Protein AF-0000000084975977 (afdb_homodimer)

Foldseek 3Di:
DPPLPDDDPVLVVCLVVLLVVLVVCVVVVHFFDALCRVCVVSVHHSVVSVVSVSNQDPQPADPPTHGGSVSSNVSSLCVQQNPPAAAEEEEEDDPPVRLVVVVVCLVCVSRHDYAAYEDQDPVQAQDDHPNHHYHYPVCVLVVCVVPVGAEYEYPDEQVVCVVCLVVVVVSHHAEYAYQYPHPSCVVPVRHHYDYDDPPVVVVVVVCCVVVPD/DPPLPDDDPVLVVCLVVLLVVLVVCVVVVHFFDALCRVCVVSVHHSVVSVVSVSNQDPQPQDPPTHGGSVSSNVSSLCVQQNPPAAAEEEEEDDPPVRLVVVVVCLVCVSRHDYAAYEDQDPVQAQDDHPNHHYHYPVCVLVVCVVPVGAEYEYPDEQVVCVVCLVVVVVSHHAEYAYQYPHPSCVVPVRHHYDYDDPPVVVVVVVCCVVVPD

Sequence (426 aa):
MNNPGKASLPVIKRLPKYYRYLRTLKNDGITSISSRELAAQMGTTASQVRQDFNCIGDVNGRQGIGYSVENLLSILEHLLFGNGDLLPTILIGCGRLGKAVSRFITTDTNGYKLIAAFDNSPSEVGKEINGIQILHVDELEAFCAEHKPEVAVFCVPRSGAEELSGRLVELGIKGFWNFSHYDLSVPYPEVVVENVHLGDSLMSLGYRLRNQDMNNPGKASLPVIKRLPKYYRYLRTLKNDGITSISSRELAAQMGTTASQVRQDFNCIGDVNGRQGIGYSVENLLSILEHLLFGNGDLLPTILIGCGRLGKAVSRFITTDTNGYKLIAAFDNSPSEVGKEINGIQILHVDELEAFCAEHKPEVAVFCVPRSGAEELSGRLVELGIKGFWNFSHYDLSVPYPEVVVENVHLGDSLMSLGYRLRNQD

pLDDT: mean 91.27, std 10.15, range [28.02, 98.69]

Radius of gyration: 22.63 Å; Cα contacts (8 Å, |Δi|>4): 722; chains: 2; bounding box: 68×60×53 Å

Secondary structure (DSSP, 8-state):
--------HHHHHHHHHHHHHHHHHHHTT--EE-HHHHHHHHTS-HHHHHHHHHTTS----BTTTBEEHHHHHHHHHHHHH-SSPPEEEEEE--SHHHHHHHHHHHH--TTEEEEEEEES-TTTTT-EETTEEEEEGGGHHHHHHHH---EEEE-S-HHHHHHHHHHHHHTT--EEEE-SS--TTTT-TTSEEEE--HHHHHHHHHHHHHS--/--------HHHHHHHHHHHHHHHHHHHTT--EE-HHHHHHHHTS-HHHHHHHHHTTS----BTTTBEEHHHHHHHHHHHHH-SSPPEEEEEE--SHHHHHHHHHHHH--TTEEEEEEEES-TTTTT-EETTEEEEEGGGHHHHHHHH---EEEE-S-HHHHHHHHHHHHHTT--EEEE-SS--TTTT-TTSEEEE--HHHHHHHHHHHHHS--

Structure (mmCIF, N/CA/C/O backbone):
data_AF-0000000084975977-model_v1
#
loop_
_entity.id
_entity.type
_entity.pdbx_description
1 polymer 'Redox-sensing transcriptional repressor Rex'
#
loop_
_atom_site.group_PDB
_atom_site.id
_atom_site.type_symbol
_atom_site.label_atom_id
_atom_site.label_alt_id
_atom_site.label_comp_id
_atom_site.label_asym_id
_atom_site.label_entity_id
_atom_site.label_seq_id
_atom_site.pdbx_PDB_ins_code
_atom_site.Cartn_x
_atom_site.Cartn_y
_atom_site.Cartn_z
_atom_site.occupancy
_atom_site.B_iso_or_equiv
_atom_site.auth_seq_id
_atom_site.auth_comp_id
_atom_site.auth_asym_id
_atom_site.auth_atom_id
_atom_site.pdbx_PDB_model_num
ATOM 1 N N . MET A 1 1 ? 23.875 -31.719 2.463 1 28.64 1 MET A N 1
ATOM 2 C CA . MET A 1 1 ? 23.688 -30.328 2.068 1 28.64 1 MET A CA 1
ATOM 3 C C . MET A 1 1 ? 22.344 -29.797 2.559 1 28.64 1 MET A C 1
ATOM 5 O O . MET A 1 1 ? 21.312 -30.406 2.32 1 28.64 1 MET A O 1
ATOM 9 N N . ASN A 1 2 ? 22.25 -29.016 3.74 1 34.41 2 ASN A N 1
ATOM 10 C CA . ASN A 1 2 ? 21.047 -28.688 4.496 1 34.41 2 ASN A CA 1
ATOM 11 C C . ASN A 1 2 ? 19.953 -28.141 3.592 1 34.41 2 ASN A C 1
ATOM 13 O O . ASN A 1 2 ? 20.219 -27.281 2.74 1 34.41 2 ASN A O 1
ATOM 17 N N . ASN A 1 3 ? 19.094 -28.828 3.143 1 39.12 3 ASN A N 1
ATOM 18 C CA . ASN A 1 3 ? 17.906 -28.453 2.389 1 39.12 3 ASN A CA 1
ATOM 19 C C . ASN A 1 3 ? 17.328 -27.125 2.881 1 39.12 3 ASN A C 1
ATOM 21 O O . ASN A 1 3 ? 16.891 -27.031 4.023 1 39.12 3 ASN A O 1
ATOM 25 N N . PRO A 1 4 ? 17.938 -25.891 2.496 1 48.84 4 PRO A N 1
ATOM 26 C CA . PRO A 1 4 ? 17.422 -24.641 3.08 1 48.84 4 PRO A CA 1
ATOM 27 C C . PRO A 1 4 ? 15.922 -24.719 3.375 1 48.84 4 PRO A C 1
ATOM 29 O O . PRO A 1 4 ? 15.141 -25.109 2.506 1 48.84 4 PRO A O 1
ATOM 32 N N . GLY A 1 5 ? 15.602 -25.312 4.422 1 54.19 5 GLY A N 1
ATOM 33 C CA . GLY A 1 5 ? 14.211 -25.344 4.852 1 54.19 5 GLY A CA 1
ATOM 34 C C . GLY A 1 5 ? 13.43 -24.125 4.422 1 54.19 5 GLY A C 1
ATOM 35 O O . GLY A 1 5 ? 14.016 -23.125 3.967 1 54.19 5 GLY A O 1
ATOM 36 N N . LYS A 1 6 ? 12.031 -24.25 4.07 1 69.56 6 LYS A N 1
ATOM 37 C CA . LYS A 1 6 ? 11.102 -23.203 3.637 1 69.56 6 LYS A CA 1
ATOM 38 C C . LYS A 1 6 ? 11.164 -21.984 4.555 1 69.56 6 LYS A C 1
ATOM 40 O O . LYS A 1 6 ? 11.102 -22.125 5.777 1 69.56 6 LYS A O 1
ATOM 45 N N . ALA A 1 7 ? 11.711 -20.875 4.062 1 87.06 7 ALA A N 1
ATOM 46 C CA . ALA A 1 7 ? 11.805 -19.641 4.836 1 87.06 7 ALA A CA 1
ATOM 47 C C . ALA A 1 7 ? 10.484 -19.328 5.527 1 87.06 7 ALA A C 1
ATOM 49 O O . ALA A 1 7 ? 9.406 -19.531 4.953 1 87.06 7 ALA A O 1
ATOM 50 N N . SER A 1 8 ? 10.625 -19.047 6.766 1 90.19 8 SER A N 1
ATOM 51 C CA . SER A 1 8 ? 9.445 -18.625 7.512 1 90.19 8 SER A CA 1
ATOM 52 C C . SER A 1 8 ? 8.867 -17.328 6.926 1 90.19 8 SER A C 1
ATOM 54 O O . SER A 1 8 ? 9.539 -16.625 6.18 1 90.19 8 SER A O 1
ATOM 56 N N . LEU A 1 9 ? 7.648 -17.078 7.285 1 90.88 9 LEU A N 1
ATOM 57 C CA . LEU A 1 9 ? 6.965 -15.898 6.773 1 90.88 9 LEU A CA 1
ATOM 58 C C . LEU A 1 9 ? 7.699 -14.625 7.184 1 90.88 9 LEU A C 1
ATOM 60 O O . LEU A 1 9 ? 7.914 -13.734 6.355 1 90.88 9 LEU A O 1
ATOM 64 N N . PRO A 1 10 ? 8.156 -14.523 8.438 1 92.38 10 PRO A N 1
ATOM 65 C CA . PRO A 1 10 ? 8.914 -13.32 8.805 1 92.38 10 PRO A CA 1
ATOM 66 C C . PRO A 1 10 ? 10.172 -13.133 7.957 1 92.38 10 PRO A C 1
ATOM 68 O O . PRO A 1 10 ? 10.5 -12.008 7.582 1 92.38 10 PRO A O 1
ATOM 71 N N . VAL A 1 11 ? 10.844 -14.195 7.672 1 93.81 11 VAL A N 1
ATOM 72 C CA . VAL A 1 11 ? 12.031 -14.125 6.824 1 93.81 11 VAL A CA 1
ATOM 73 C C . VAL A 1 11 ? 11.641 -13.656 5.426 1 93.81 11 VAL A C 1
ATOM 75 O O . VAL A 1 11 ? 12.25 -12.727 4.883 1 93.81 11 VAL A O 1
ATOM 78 N N . ILE A 1 12 ? 10.586 -14.234 4.887 1 95 12 ILE A N 1
ATOM 79 C CA . ILE A 1 12 ? 10.117 -13.906 3.545 1 95 12 ILE A CA 1
ATOM 80 C C . ILE A 1 12 ? 9.789 -12.414 3.463 1 95 12 ILE A C 1
ATOM 82 O O . ILE A 1 12 ? 10.109 -11.758 2.469 1 95 12 ILE A O 1
ATOM 86 N N . LYS A 1 13 ? 9.266 -11.93 4.52 1 93.88 13 LYS A N 1
ATOM 87 C CA . LYS A 1 13 ? 8.82 -10.539 4.543 1 93.88 13 LYS A CA 1
ATOM 88 C C . LYS A 1 13 ? 10.008 -9.586 4.629 1 93.88 13 LYS A C 1
ATOM 90 O O . LYS A 1 13 ? 9.883 -8.398 4.336 1 93.88 13 LYS A O 1
ATOM 95 N N . ARG A 1 14 ? 11.203 -10.117 4.957 1 94 14 ARG A N 1
ATOM 96 C CA . ARG A 1 14 ? 12.391 -9.273 5.047 1 94 14 ARG A CA 1
ATOM 97 C C . ARG A 1 14 ? 13.195 -9.328 3.752 1 94 14 ARG A C 1
ATOM 99 O O . ARG A 1 14 ? 14.008 -8.445 3.486 1 94 14 ARG A O 1
ATOM 106 N N . LEU A 1 15 ? 12.914 -10.25 2.916 1 95.5 15 LEU A N 1
ATOM 107 C CA . LEU A 1 15 ? 13.734 -10.477 1.73 1 95.5 15 LEU A CA 1
ATOM 108 C C . LEU A 1 15 ? 13.625 -9.297 0.766 1 95.5 15 LEU A C 1
ATOM 110 O O . LEU A 1 15 ? 14.633 -8.859 0.205 1 95.5 15 LEU A O 1
ATOM 114 N N . PRO A 1 16 ? 12.398 -8.727 0.606 1 94.12 16 PRO A N 1
ATOM 115 C CA . PRO A 1 16 ? 12.305 -7.578 -0.296 1 94.12 16 PRO A CA 1
ATOM 116 C C . PRO A 1 16 ? 13.156 -6.395 0.164 1 94.12 16 PRO A C 1
ATOM 118 O O . PRO A 1 16 ? 13.742 -5.695 -0.663 1 94.12 16 PRO A O 1
ATOM 121 N N . LYS A 1 17 ? 13.188 -6.219 1.43 1 91.81 17 LYS A N 1
ATOM 122 C CA . LYS A 1 17 ? 14 -5.137 1.975 1 91.81 17 LYS A CA 1
ATOM 123 C C . LYS A 1 17 ? 15.484 -5.375 1.699 1 91.81 17 LYS A C 1
ATOM 125 O O . LYS A 1 17 ? 16.203 -4.457 1.286 1 91.81 17 LYS A O 1
ATOM 130 N N . TYR A 1 18 ? 15.938 -6.602 1.882 1 94.19 18 TYR A N 1
ATOM 131 C CA . TYR A 1 18 ? 17.312 -6.945 1.541 1 94.19 18 TYR A CA 1
ATOM 132 C C . TYR A 1 18 ? 17.609 -6.633 0.078 1 94.19 18 TYR A C 1
ATOM 134 O O . TYR A 1 18 ? 18.641 -6.043 -0.24 1 94.19 18 TYR A O 1
ATOM 142 N N . TYR A 1 19 ? 16.703 -7.039 -0.722 1 94.31 19 TYR A N 1
ATOM 143 C CA . TYR A 1 19 ? 16.859 -6.859 -2.16 1 94.31 19 TYR A CA 1
ATOM 144 C C . TYR A 1 19 ? 17.047 -5.387 -2.508 1 94.31 19 TYR A C 1
ATOM 146 O O . TYR A 1 19 ? 17.969 -5.027 -3.25 1 94.31 19 TYR A O 1
ATOM 154 N N . ARG A 1 20 ? 16.234 -4.59 -1.947 1 89.75 20 ARG A N 1
ATOM 155 C CA . ARG A 1 20 ? 16.297 -3.164 -2.252 1 89.75 20 ARG A CA 1
ATOM 156 C C . ARG A 1 20 ? 17.594 -2.553 -1.765 1 89.75 20 ARG A C 1
ATOM 158 O O . ARG A 1 20 ? 18.219 -1.765 -2.477 1 89.75 20 ARG A O 1
ATOM 165 N N . TYR A 1 21 ? 17.953 -2.912 -0.614 1 89.5 21 TYR A N 1
ATOM 166 C CA . TYR A 1 21 ? 19.188 -2.365 -0.065 1 89.5 21 TYR A CA 1
ATOM 167 C C . TYR A 1 21 ? 20.391 -2.83 -0.872 1 89.5 21 TYR A C 1
ATOM 169 O O . TYR A 1 21 ? 21.281 -2.039 -1.169 1 89.5 21 TYR A O 1
ATOM 177 N N . LEU A 1 22 ? 20.438 -4.051 -1.175 1 94 22 LEU A N 1
ATOM 178 C CA . LEU A 1 22 ? 21.547 -4.609 -1.923 1 94 22 LEU A CA 1
ATOM 179 C C . LEU A 1 22 ? 21.641 -3.984 -3.312 1 94 22 LEU A C 1
ATOM 181 O O . LEU A 1 22 ? 22.734 -3.779 -3.836 1 94 22 LEU A O 1
ATOM 185 N N . ARG A 1 23 ? 20.516 -3.721 -3.863 1 91.81 23 ARG A N 1
ATOM 186 C CA . ARG A 1 23 ? 20.5 -3.051 -5.16 1 91.81 23 ARG A CA 1
ATOM 187 C C . ARG A 1 23 ? 21.125 -1.665 -5.066 1 91.81 23 ARG A C 1
ATOM 189 O O . ARG A 1 23 ? 21.891 -1.266 -5.941 1 91.81 23 ARG A O 1
ATOM 196 N N . THR A 1 24 ? 20.766 -0.942 -4.023 1 87.62 24 THR A N 1
ATOM 197 C CA . THR A 1 24 ? 21.359 0.371 -3.795 1 87.62 24 THR A CA 1
ATOM 198 C C . THR A 1 24 ? 22.875 0.262 -3.643 1 87.62 24 THR A C 1
ATOM 200 O O . THR A 1 24 ? 23.625 1.067 -4.203 1 87.62 24 THR A O 1
ATOM 203 N N . LEU A 1 25 ? 23.328 -0.73 -2.957 1 91.75 25 LEU A N 1
ATOM 204 C CA . LEU A 1 25 ? 24.75 -0.951 -2.764 1 91.75 25 LEU A CA 1
ATOM 205 C C . LEU A 1 25 ? 25.438 -1.222 -4.098 1 91.75 25 LEU A C 1
ATOM 207 O O . LEU A 1 25 ? 26.516 -0.67 -4.367 1 91.75 25 LEU A O 1
ATOM 211 N N . LYS A 1 26 ? 24.812 -2.047 -4.832 1 94.81 26 LYS A N 1
ATOM 212 C CA . LYS A 1 26 ? 25.375 -2.357 -6.145 1 94.81 26 LYS A CA 1
ATOM 213 C C . LYS A 1 26 ? 25.516 -1.096 -6.992 1 94.81 26 LYS A C 1
ATOM 215 O O . LYS A 1 26 ? 26.562 -0.874 -7.609 1 94.81 26 LYS A O 1
ATOM 220 N N . ASN A 1 27 ? 24.516 -0.295 -6.992 1 90.38 27 ASN A N 1
ATOM 221 C CA . ASN A 1 27 ? 24.516 0.944 -7.762 1 90.38 27 ASN A CA 1
ATOM 222 C C . ASN A 1 27 ? 25.594 1.908 -7.266 1 90.38 27 ASN A C 1
ATOM 224 O O . ASN A 1 27 ? 26.125 2.693 -8.047 1 90.38 27 ASN A O 1
ATOM 228 N N . ASP A 1 28 ? 25.891 1.782 -6.043 1 90.31 28 ASP A N 1
ATOM 229 C CA . ASP A 1 28 ? 26.922 2.635 -5.434 1 90.31 28 ASP A CA 1
ATOM 230 C C . ASP A 1 28 ? 28.312 2.057 -5.641 1 90.31 28 ASP A C 1
ATOM 232 O O . ASP A 1 28 ? 29.297 2.629 -5.18 1 90.31 28 ASP A O 1
ATOM 236 N N . GLY A 1 29 ? 28.406 0.962 -6.207 1 94.31 29 GLY A N 1
ATOM 237 C CA . GLY A 1 29 ? 29.688 0.358 -6.531 1 94.31 29 GLY A CA 1
ATOM 238 C C . GLY A 1 29 ? 30.25 -0.491 -5.406 1 94.31 29 GLY A C 1
ATOM 239 O O . GLY A 1 29 ? 31.422 -0.858 -5.43 1 94.31 29 GLY A O 1
ATOM 240 N N . ILE A 1 30 ? 29.453 -0.79 -4.488 1 94.25 30 ILE A N 1
ATOM 241 C CA . ILE A 1 30 ? 29.891 -1.622 -3.371 1 94.25 30 ILE A CA 1
ATOM 242 C C . ILE A 1 30 ? 29.781 -3.096 -3.754 1 94.25 30 ILE A C 1
ATOM 244 O O . ILE A 1 30 ? 28.734 -3.551 -4.211 1 94.25 30 ILE A O 1
ATOM 248 N N . THR A 1 31 ? 30.812 -3.848 -3.533 1 95.62 31 THR A N 1
ATOM 249 C CA . THR A 1 31 ? 30.859 -5.207 -4.059 1 95.62 31 THR A CA 1
ATOM 250 C C . THR A 1 31 ? 30.672 -6.227 -2.938 1 95.62 31 THR A C 1
ATOM 252 O O . THR A 1 31 ? 30.328 -7.383 -3.193 1 95.62 31 THR A O 1
ATOM 255 N N . SER A 1 32 ? 31.016 -5.828 -1.683 1 95.81 32 SER A N 1
ATOM 256 C CA . SER A 1 32 ? 30.875 -6.738 -0.552 1 95.81 32 SER A CA 1
ATOM 257 C C . SER A 1 32 ? 30.312 -6.023 0.669 1 95.81 32 SER A C 1
ATOM 259 O O . SER A 1 32 ? 30.422 -4.797 0.78 1 95.81 32 SER A O 1
ATOM 261 N N . ILE A 1 33 ? 29.641 -6.844 1.461 1 95.56 33 ILE A N 1
ATOM 262 C CA . ILE A 1 33 ? 29.047 -6.258 2.658 1 95.56 33 ILE A CA 1
ATOM 263 C C . ILE A 1 33 ? 28.984 -7.305 3.77 1 95.56 33 ILE A C 1
ATOM 265 O O . ILE A 1 33 ? 28.719 -8.477 3.51 1 95.56 33 ILE A O 1
ATOM 269 N N . SER A 1 34 ? 29.219 -6.863 4.961 1 95.06 34 SER A N 1
ATOM 270 C CA . SER A 1 34 ? 29.141 -7.766 6.105 1 95.06 34 SER A CA 1
ATOM 271 C C . SER A 1 34 ? 27.719 -7.801 6.68 1 95.06 34 SER A C 1
ATOM 273 O O . SER A 1 34 ? 26.922 -6.898 6.426 1 95.06 34 SER A O 1
ATOM 275 N N . SER A 1 35 ? 27.484 -8.914 7.504 1 94.75 35 SER A N 1
ATOM 276 C CA . SER A 1 35 ? 26.203 -9 8.188 1 94.75 35 SER A CA 1
ATOM 277 C C . SER A 1 35 ? 26.016 -7.824 9.141 1 94.75 35 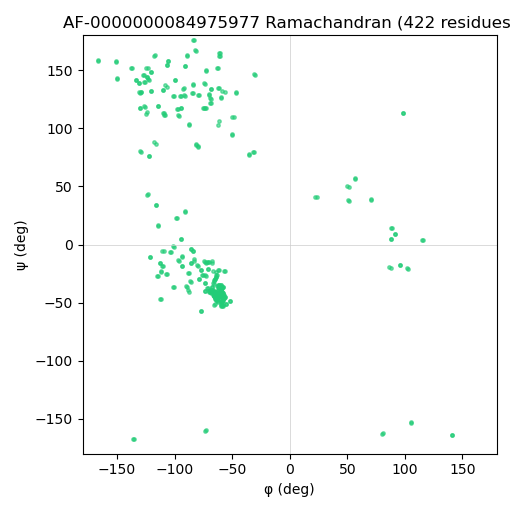SER A C 1
ATOM 279 O O . SER A 1 35 ? 24.891 -7.316 9.289 1 94.75 35 SER A O 1
ATOM 281 N N . ARG A 1 36 ? 27.062 -7.383 9.766 1 93.75 36 ARG A N 1
ATOM 282 C CA . ARG A 1 36 ? 27 -6.262 10.695 1 93.75 36 ARG A CA 1
ATOM 283 C C . ARG A 1 36 ? 26.609 -4.973 9.984 1 93.75 36 ARG A C 1
ATOM 285 O O . ARG A 1 36 ? 25.734 -4.238 10.453 1 93.75 36 ARG A O 1
ATOM 292 N N . GLU A 1 37 ? 27.188 -4.73 8.914 1 92.81 37 GLU A N 1
ATOM 293 C CA . GLU A 1 37 ? 26.906 -3.52 8.148 1 92.81 37 GLU A CA 1
ATOM 294 C C . GLU A 1 37 ? 25.484 -3.521 7.613 1 92.81 37 GLU A C 1
ATOM 296 O O . GLU A 1 37 ? 24.797 -2.502 7.664 1 92.81 37 GLU A O 1
ATOM 301 N N . LEU A 1 38 ? 25.078 -4.641 7.094 1 92.69 38 LEU A N 1
ATOM 302 C CA . LEU A 1 38 ? 23.734 -4.758 6.555 1 92.69 38 LEU A CA 1
ATOM 303 C C . LEU A 1 38 ? 22.688 -4.598 7.656 1 92.69 38 LEU A C 1
ATOM 305 O O . LEU A 1 38 ? 21.672 -3.916 7.469 1 92.69 38 LEU A O 1
ATOM 309 N N . ALA A 1 39 ? 22.969 -5.195 8.805 1 93.12 39 ALA A N 1
ATOM 310 C CA . ALA A 1 39 ? 22.078 -5.109 9.945 1 93.12 39 ALA A CA 1
ATOM 311 C C . ALA A 1 39 ? 21.891 -3.66 10.391 1 93.12 39 ALA A C 1
ATOM 313 O O . ALA A 1 39 ? 20.781 -3.24 10.711 1 93.12 39 ALA A O 1
ATOM 314 N N . ALA A 1 40 ? 22.922 -2.891 10.391 1 87.81 40 ALA A N 1
ATOM 315 C CA . ALA A 1 40 ? 22.875 -1.482 10.773 1 87.81 40 ALA A CA 1
ATOM 316 C C . ALA A 1 40 ? 21.969 -0.689 9.852 1 87.81 40 ALA A C 1
ATOM 318 O O . ALA A 1 40 ? 21.234 0.192 10.297 1 87.81 40 ALA A O 1
ATOM 319 N N . GLN A 1 41 ? 21.984 -1.096 8.633 1 82.25 41 GLN A N 1
ATOM 320 C CA . GLN A 1 41 ? 21.172 -0.397 7.641 1 82.25 41 GLN A CA 1
ATOM 321 C C . GLN A 1 41 ? 19.703 -0.816 7.738 1 82.25 41 GLN A C 1
ATOM 323 O O . GLN A 1 41 ? 18.812 -0.013 7.477 1 82.25 41 GLN A O 1
ATOM 328 N N . MET A 1 42 ? 19.484 -1.978 8.148 1 83.94 42 MET A N 1
ATOM 329 C CA . MET A 1 42 ? 18.141 -2.551 8.141 1 83.94 42 MET A CA 1
ATOM 330 C C . MET A 1 42 ? 17.453 -2.342 9.484 1 83.94 42 MET A C 1
ATOM 332 O O . MET A 1 42 ? 16.25 -2.564 9.609 1 83.94 42 MET A O 1
ATOM 336 N N . GLY A 1 43 ? 18.172 -1.919 10.453 1 83 43 GLY A N 1
ATOM 337 C CA . GLY A 1 43 ? 17.625 -1.79 11.789 1 83 43 GLY A CA 1
ATOM 338 C C . GLY A 1 43 ? 17.359 -3.127 12.453 1 83 43 GLY A C 1
ATOM 339 O O . GLY A 1 43 ? 16.281 -3.33 13.039 1 83 43 GLY A O 1
ATOM 340 N N . THR A 1 44 ? 18.219 -4.035 12.242 1 90.06 44 THR A N 1
ATOM 341 C CA . THR A 1 44 ? 18.141 -5.371 12.828 1 90.06 44 THR A CA 1
ATOM 342 C C . THR A 1 44 ? 19.484 -5.809 13.375 1 90.06 44 THR A C 1
ATOM 344 O O . THR A 1 44 ? 20.375 -4.98 13.578 1 90.06 44 THR A O 1
ATOM 347 N N . THR A 1 45 ? 19.641 -7.09 13.703 1 94.75 45 THR A N 1
ATOM 348 C CA . THR A 1 45 ? 20.906 -7.59 14.242 1 94.75 45 THR A CA 1
ATOM 349 C C . THR A 1 45 ? 21.656 -8.422 13.195 1 94.75 45 THR A C 1
ATOM 351 O O . THR A 1 45 ? 21.031 -8.984 12.289 1 94.75 45 THR A O 1
ATOM 354 N N . ALA A 1 46 ? 23.016 -8.43 13.406 1 94.69 46 ALA A N 1
ATOM 355 C CA . ALA A 1 46 ? 23.828 -9.266 12.531 1 94.69 46 ALA A CA 1
ATOM 356 C C . ALA A 1 46 ? 23.391 -10.727 12.586 1 94.69 46 ALA A C 1
ATOM 358 O O . ALA A 1 46 ? 23.422 -11.43 11.578 1 94.69 46 ALA A O 1
ATOM 359 N N . SER A 1 47 ? 23.031 -11.117 13.719 1 95.56 47 SER A N 1
ATOM 360 C CA . SER A 1 47 ? 22.562 -12.492 13.898 1 95.56 47 SER A CA 1
ATOM 361 C C . SER A 1 47 ? 21.328 -12.766 13.055 1 95.56 47 SER A C 1
ATOM 363 O O . SER A 1 47 ? 21.234 -13.812 12.406 1 95.56 47 SER A O 1
ATOM 365 N N . GLN A 1 48 ? 20.375 -11.875 13.047 1 95.62 48 GLN A N 1
ATOM 366 C CA . GLN A 1 48 ? 19.156 -12.023 12.242 1 95.62 48 GLN A CA 1
ATOM 367 C C . GLN A 1 48 ? 19.5 -12.102 10.758 1 95.62 48 GLN A C 1
ATOM 369 O O . GLN A 1 48 ? 18.938 -12.914 10.023 1 95.62 48 GLN A O 1
ATOM 374 N N . VAL A 1 49 ? 20.391 -11.234 10.336 1 95.62 49 VAL A N 1
ATOM 375 C CA . VAL A 1 49 ? 20.797 -11.227 8.938 1 95.62 49 VAL A CA 1
ATOM 376 C C . VAL A 1 49 ? 21.391 -12.578 8.562 1 95.62 49 VAL A C 1
ATOM 378 O O . VAL A 1 49 ? 21.016 -13.156 7.535 1 95.62 49 VAL A O 1
ATOM 381 N N . ARG A 1 50 ? 22.281 -13.062 9.359 1 93.5 50 ARG A N 1
ATOM 382 C CA . ARG A 1 50 ? 22.906 -14.352 9.094 1 93.5 50 ARG A CA 1
ATOM 383 C C . ARG A 1 50 ? 21.859 -15.469 9.055 1 93.5 50 ARG A C 1
ATOM 385 O O . ARG A 1 50 ? 21.922 -16.344 8.188 1 93.5 50 ARG A O 1
ATOM 392 N N . GLN A 1 51 ? 20.953 -15.391 9.961 1 93.31 51 GLN A N 1
ATOM 393 C CA . GLN A 1 51 ? 19.891 -16.391 10 1 93.31 51 GLN A CA 1
ATOM 394 C C . GLN A 1 51 ? 19.031 -16.344 8.742 1 93.31 51 GLN A C 1
ATOM 396 O O . GLN A 1 51 ? 18.688 -17.375 8.18 1 93.31 51 GLN A O 1
ATOM 401 N N . ASP A 1 52 ? 18.641 -15.117 8.391 1 94.69 52 ASP A N 1
ATOM 402 C CA . ASP A 1 52 ? 17.844 -14.961 7.172 1 94.69 52 ASP A CA 1
ATOM 403 C C . ASP A 1 52 ? 18.578 -15.516 5.957 1 94.69 52 ASP A C 1
ATOM 405 O O . ASP A 1 52 ? 18 -16.266 5.164 1 94.69 52 ASP A O 1
ATOM 409 N N . PHE A 1 53 ? 19.875 -15.195 5.863 1 93.62 53 PHE A N 1
ATOM 410 C CA . PHE A 1 53 ? 20.641 -15.578 4.688 1 93.62 53 PHE A CA 1
ATOM 411 C C . PHE A 1 53 ? 20.906 -17.078 4.684 1 93.62 53 PHE A C 1
ATOM 413 O O . PHE A 1 53 ? 21.062 -17.688 3.617 1 93.62 53 PHE A O 1
ATOM 420 N N . ASN A 1 54 ? 20.953 -17.656 5.762 1 90.06 54 ASN A N 1
ATOM 421 C CA . ASN A 1 54 ? 21.094 -19.109 5.848 1 90.06 54 ASN A CA 1
ATOM 422 C C . ASN A 1 54 ? 19.891 -19.844 5.262 1 90.06 54 ASN A C 1
ATOM 424 O O . ASN A 1 54 ? 20.016 -20.969 4.797 1 90.06 54 ASN A O 1
ATOM 428 N N . CYS A 1 55 ? 18.766 -19.156 5.238 1 89.88 55 CYS A N 1
ATOM 429 C CA . CYS A 1 55 ? 17.516 -19.781 4.789 1 89.88 55 CYS A CA 1
ATOM 430 C C . CYS A 1 55 ? 17.391 -19.688 3.273 1 89.88 55 CYS A C 1
ATOM 432 O O . CYS A 1 55 ? 16.547 -20.375 2.68 1 89.88 55 CYS A O 1
ATOM 434 N N . ILE A 1 56 ? 18.109 -18.875 2.551 1 87.56 56 ILE A N 1
ATOM 435 C CA . ILE A 1 56 ? 17.766 -18.594 1.163 1 87.56 56 ILE A CA 1
ATOM 436 C C . ILE A 1 56 ? 18.797 -19.25 0.233 1 87.56 56 ILE A C 1
ATOM 438 O O . ILE A 1 56 ? 18.641 -19.188 -0.99 1 87.56 56 ILE A O 1
ATOM 442 N N . GLY A 1 57 ? 19.812 -19.828 0.729 1 80 57 GLY A N 1
ATOM 443 C CA . GLY A 1 57 ? 20.734 -20.5 -0.178 1 80 57 GLY A CA 1
ATOM 444 C C . GLY A 1 57 ? 22.188 -20.328 0.194 1 80 57 GLY A C 1
ATOM 445 O O . GLY A 1 57 ? 22.516 -20.078 1.359 1 80 57 GLY A O 1
ATOM 446 N N . ASP A 1 58 ? 22.922 -20.672 -0.853 1 83.25 58 ASP A N 1
ATOM 447 C CA . ASP A 1 58 ? 24.359 -20.609 -0.668 1 83.25 58 ASP A CA 1
ATOM 448 C C . ASP A 1 58 ? 24.859 -19.172 -0.802 1 83.25 58 ASP A C 1
ATOM 450 O O . ASP A 1 58 ? 25.266 -18.75 -1.884 1 83.25 58 ASP A O 1
ATOM 454 N N . VAL A 1 59 ? 24.797 -18.438 0.225 1 82.94 59 VAL A N 1
ATOM 455 C CA . VAL A 1 59 ? 25.141 -17.016 0.207 1 82.94 59 VAL A CA 1
ATOM 456 C C . VAL A 1 59 ? 26.656 -16.844 0.337 1 82.94 59 VAL A C 1
ATOM 458 O O . VAL A 1 59 ? 27.188 -15.781 0.013 1 82.94 59 VAL A O 1
ATOM 461 N N . ASN A 1 60 ? 27.406 -17.766 0.657 1 78.88 60 ASN A N 1
ATOM 462 C CA . ASN A 1 60 ? 28.859 -17.844 0.675 1 78.88 60 ASN A CA 1
ATOM 463 C C . ASN A 1 60 ? 29.484 -16.641 1.396 1 78.88 60 ASN A C 1
ATOM 465 O O . ASN A 1 60 ? 30.391 -16 0.875 1 78.88 60 ASN A O 1
ATOM 469 N N . GLY A 1 61 ? 29 -16.375 2.562 1 81.5 61 GLY A N 1
ATOM 470 C CA . GLY A 1 61 ? 29.672 -15.352 3.359 1 81.5 61 GLY A CA 1
ATOM 471 C C . GLY A 1 61 ? 31.031 -15.781 3.873 1 81.5 61 GLY A C 1
ATOM 472 O O . GLY A 1 61 ? 31.203 -16.922 4.305 1 81.5 61 GLY A O 1
ATOM 473 N N . ARG A 1 62 ? 32.062 -14.828 3.574 1 83.69 62 ARG A N 1
ATOM 474 C CA . ARG A 1 62 ? 33.406 -15.148 4.047 1 83.69 62 ARG A CA 1
ATOM 475 C C . ARG A 1 62 ? 33.781 -14.273 5.23 1 83.69 62 ARG A C 1
ATOM 477 O O . ARG A 1 62 ? 33.531 -13.062 5.223 1 83.69 62 ARG A O 1
ATOM 484 N N . GLN A 1 63 ? 34.312 -14.969 6.109 1 78.81 63 GLN A N 1
ATOM 485 C CA . GLN A 1 63 ? 34.781 -14.234 7.281 1 78.81 63 GLN A CA 1
ATOM 486 C C . GLN A 1 63 ? 35.75 -13.133 6.898 1 78.81 63 GLN A C 1
ATOM 488 O O . GLN A 1 63 ? 36.688 -13.359 6.098 1 78.81 63 GLN A O 1
ATOM 493 N N . GLY A 1 64 ? 35.531 -11.969 7.402 1 81.81 6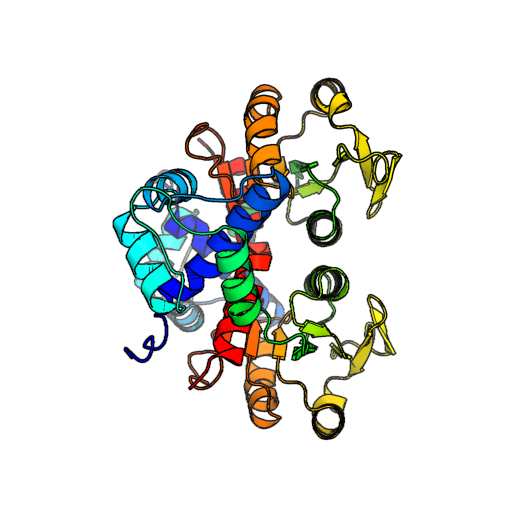4 GLY A N 1
ATOM 494 C CA . GLY A 1 64 ? 36.406 -10.852 7.16 1 81.81 64 GLY A CA 1
ATOM 495 C C . GLY A 1 64 ? 36.094 -10.078 5.898 1 81.81 64 GLY A C 1
ATOM 496 O O . GLY A 1 64 ? 36.531 -8.953 5.711 1 81.81 64 GLY A O 1
ATOM 497 N N . ILE A 1 65 ? 35.406 -10.703 5.074 1 86.69 65 ILE A N 1
ATOM 498 C CA . ILE A 1 65 ? 35.062 -10.055 3.809 1 86.69 65 ILE A CA 1
ATOM 499 C C . ILE A 1 65 ? 33.562 -9.773 3.76 1 86.69 65 ILE A C 1
ATOM 501 O O . ILE A 1 65 ? 33.156 -8.656 3.443 1 86.69 65 ILE A O 1
ATOM 505 N N . GLY A 1 66 ? 32.75 -10.656 4.078 1 93.88 66 GLY A N 1
ATOM 506 C CA . GLY A 1 66 ? 31.328 -10.5 4.031 1 93.88 66 GLY A CA 1
ATOM 507 C C . GLY A 1 66 ? 30.672 -11.234 2.871 1 93.88 66 GLY A C 1
ATOM 508 O O . GLY A 1 66 ? 31.109 -12.328 2.502 1 93.88 66 GLY A O 1
ATOM 509 N N . TYR A 1 67 ? 29.578 -10.773 2.436 1 95.94 67 TYR A N 1
ATOM 510 C CA . TYR A 1 67 ? 28.812 -11.359 1.338 1 95.94 67 TYR A CA 1
ATOM 511 C C . TYR A 1 67 ? 29.078 -10.602 0.038 1 95.94 67 TYR A C 1
ATOM 513 O O . TYR A 1 67 ? 29.188 -9.375 0.04 1 95.94 67 TYR A O 1
ATOM 521 N N . SER A 1 68 ? 29.141 -11.391 -1.019 1 95.25 68 SER A N 1
ATOM 522 C CA . SER A 1 68 ? 29.141 -10.75 -2.33 1 95.25 68 SER A CA 1
ATOM 523 C C . SER A 1 68 ? 27.781 -10.117 -2.629 1 95.25 68 SER A C 1
ATOM 525 O O . SER A 1 68 ? 26.766 -10.812 -2.682 1 95.25 68 SER A O 1
ATOM 527 N N . VAL A 1 69 ? 27.75 -8.812 -2.879 1 96.38 69 VAL A N 1
ATOM 528 C CA . VAL A 1 69 ? 26.516 -8.094 -3.166 1 96.38 69 VAL A CA 1
ATOM 529 C C . VAL A 1 69 ? 25.875 -8.656 -4.434 1 96.38 69 VAL A C 1
ATOM 531 O O . VAL A 1 69 ? 24.672 -8.906 -4.461 1 96.38 69 VAL A O 1
ATOM 534 N N . GLU A 1 70 ? 26.688 -8.898 -5.406 1 95.94 70 GLU A N 1
ATOM 535 C CA . GLU A 1 70 ? 26.203 -9.414 -6.68 1 95.94 70 GLU A CA 1
ATOM 536 C C . GLU A 1 70 ? 25.578 -10.797 -6.512 1 95.94 70 GLU A C 1
ATOM 538 O O . GLU A 1 70 ? 24.516 -11.086 -7.066 1 95.94 70 GLU A O 1
ATOM 543 N N . ASN A 1 71 ? 26.266 -11.594 -5.781 1 95.38 71 ASN A N 1
ATOM 544 C CA . ASN A 1 71 ? 25.75 -12.938 -5.555 1 95.38 71 ASN A CA 1
ATOM 545 C C . ASN A 1 71 ? 24.438 -12.922 -4.773 1 95.38 71 ASN A C 1
ATOM 547 O O . ASN A 1 71 ? 23.484 -13.602 -5.145 1 95.38 71 ASN A O 1
ATOM 551 N N . LEU A 1 72 ? 24.406 -12.148 -3.699 1 95.75 72 LEU A N 1
ATOM 552 C CA . LEU A 1 72 ? 23.188 -12.031 -2.896 1 95.75 72 LEU A CA 1
ATOM 553 C C . LEU A 1 72 ? 22.016 -11.547 -3.748 1 95.75 72 LEU A C 1
ATOM 555 O O . LEU A 1 72 ? 20.906 -12.086 -3.654 1 95.75 72 LEU A O 1
ATOM 559 N N . LEU A 1 73 ? 22.297 -10.594 -4.551 1 95.31 73 LEU A N 1
ATOM 560 C CA . LEU A 1 73 ? 21.266 -10.039 -5.418 1 95.31 73 LEU A CA 1
ATOM 561 C C . LEU A 1 73 ? 20.734 -11.102 -6.379 1 95.31 73 LEU A C 1
ATOM 563 O O . LEU A 1 73 ? 19.531 -11.219 -6.578 1 95.31 73 LEU A O 1
ATOM 567 N N . SER A 1 74 ? 21.641 -11.828 -6.938 1 94.56 74 SER A N 1
ATOM 568 C CA . SER A 1 74 ? 21.25 -12.875 -7.879 1 94.56 74 SER A CA 1
ATOM 569 C C . SER A 1 74 ? 20.344 -13.906 -7.219 1 94.56 74 SER A C 1
ATOM 571 O O . SER A 1 74 ? 19.328 -14.305 -7.789 1 94.56 74 SER A O 1
ATOM 573 N N . ILE A 1 75 ? 20.719 -14.281 -6.066 1 94.38 75 ILE A N 1
ATOM 574 C CA . ILE A 1 75 ? 19.922 -15.258 -5.316 1 94.38 75 ILE A CA 1
ATOM 575 C C . ILE A 1 75 ? 18.547 -14.688 -5.02 1 94.38 75 ILE A C 1
ATOM 577 O O . ILE A 1 75 ? 17.531 -15.336 -5.273 1 94.38 75 ILE A O 1
ATOM 581 N N . LEU A 1 76 ? 18.5 -13.484 -4.508 1 94.75 76 LEU A N 1
ATOM 582 C CA . LEU A 1 76 ? 17.25 -12.859 -4.129 1 94.75 76 LEU A CA 1
ATOM 583 C C . LEU A 1 76 ? 16.359 -12.633 -5.352 1 94.75 76 LEU A C 1
ATOM 585 O O . LEU A 1 76 ? 15.148 -12.828 -5.289 1 94.75 76 LEU A O 1
ATOM 589 N N . GLU A 1 77 ? 16.953 -12.219 -6.418 1 93.56 77 GLU A N 1
ATOM 590 C CA . GLU A 1 77 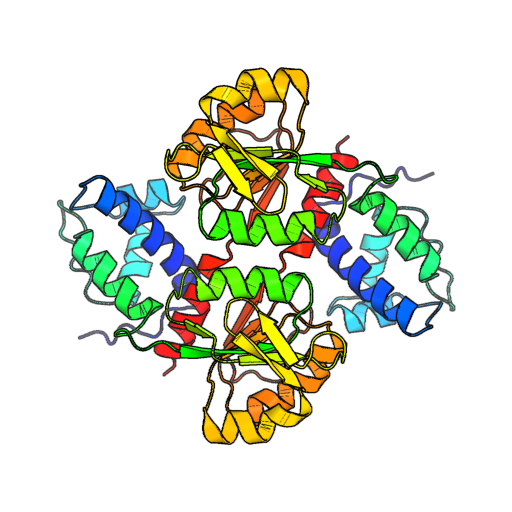? 16.188 -12.008 -7.648 1 93.56 77 GLU A CA 1
ATOM 591 C C . GLU A 1 77 ? 15.508 -13.297 -8.102 1 93.56 77 GLU A C 1
ATOM 593 O O . GLU A 1 77 ? 14.344 -13.281 -8.5 1 93.56 77 GLU A O 1
ATOM 598 N N . HIS A 1 78 ? 16.234 -14.328 -8.031 1 93.12 78 HIS A N 1
ATOM 599 C CA . HIS A 1 78 ? 15.68 -15.617 -8.406 1 93.12 78 HIS A CA 1
ATOM 600 C C . HIS A 1 78 ? 14.531 -16.016 -7.484 1 93.12 78 HIS A C 1
ATOM 602 O O . HIS A 1 78 ? 13.484 -16.469 -7.949 1 93.12 78 HIS A O 1
ATOM 608 N N . LEU A 1 79 ? 14.734 -15.828 -6.238 1 93.19 79 LEU A N 1
ATOM 609 C CA . LEU A 1 79 ? 13.734 -16.234 -5.254 1 93.19 79 LEU A CA 1
ATOM 610 C C . LEU A 1 79 ? 12.484 -15.367 -5.367 1 93.19 79 LEU A C 1
ATOM 612 O O . LEU A 1 79 ? 11.367 -15.875 -5.285 1 93.19 79 LEU A O 1
ATOM 616 N N . LEU A 1 80 ? 12.656 -14.094 -5.594 1 93.25 80 LEU A N 1
ATOM 617 C CA . LEU A 1 80 ? 11.555 -13.133 -5.543 1 93.25 80 LEU A CA 1
ATOM 618 C C . LEU A 1 80 ? 10.836 -13.062 -6.883 1 93.25 80 LEU A C 1
ATOM 620 O O . LEU A 1 80 ? 9.625 -12.852 -6.934 1 93.25 80 LEU A O 1
ATOM 624 N N . PHE A 1 81 ? 11.57 -13.266 -7.973 1 91.5 81 PHE A N 1
ATOM 625 C CA . PHE A 1 81 ? 11.008 -12.984 -9.289 1 91.5 81 PHE A CA 1
ATOM 626 C C . PHE A 1 81 ? 11.023 -14.234 -10.164 1 91.5 81 PHE A C 1
ATOM 628 O O . PHE A 1 81 ? 10.414 -14.25 -11.234 1 91.5 81 PHE A O 1
ATOM 635 N N . GLY A 1 82 ? 11.68 -15.258 -9.742 1 87.75 82 GLY A N 1
ATOM 636 C CA . GLY A 1 82 ? 11.797 -16.469 -10.555 1 87.75 82 GLY A CA 1
ATOM 637 C C . GLY A 1 82 ? 12.852 -16.359 -11.641 1 87.75 82 GLY A C 1
ATOM 638 O O . GLY A 1 82 ? 13.828 -15.625 -11.492 1 87.75 82 GLY A O 1
ATOM 639 N N . ASN A 1 83 ? 12.781 -17.266 -12.633 1 84.62 83 ASN A N 1
ATOM 640 C CA . ASN A 1 83 ? 13.766 -17.359 -13.711 1 84.62 83 ASN A CA 1
ATOM 641 C C . ASN A 1 83 ? 13.375 -16.5 -14.906 1 84.62 83 ASN A C 1
ATOM 643 O O . ASN A 1 83 ? 13.688 -16.828 -16.047 1 84.62 83 ASN A O 1
ATOM 647 N N . GLY A 1 84 ? 12.633 -15.398 -14.555 1 82 84 GLY A N 1
ATOM 648 C CA . GLY A 1 84 ? 12.258 -14.523 -15.656 1 82 84 GLY A CA 1
ATOM 649 C C . GLY A 1 84 ? 10.812 -14.711 -16.094 1 82 84 GLY A C 1
ATOM 650 O O . GLY A 1 84 ? 10.258 -13.859 -16.797 1 82 84 GLY A O 1
ATOM 651 N N . ASP A 1 85 ? 10.227 -15.844 -15.758 1 87.56 85 ASP A N 1
ATOM 652 C CA . ASP A 1 85 ? 8.828 -16.062 -16.125 1 87.56 85 ASP A CA 1
ATOM 653 C C . ASP A 1 85 ? 7.91 -15.148 -15.312 1 87.56 85 ASP A C 1
ATOM 655 O O . ASP A 1 85 ? 7.984 -15.117 -14.078 1 87.56 85 ASP A O 1
ATOM 659 N N . LEU A 1 86 ? 7.148 -14.453 -16.047 1 93.38 86 LEU A N 1
ATOM 660 C CA . LEU A 1 86 ? 6.203 -13.562 -15.391 1 93.38 86 LEU A CA 1
ATOM 661 C C . LEU A 1 86 ? 4.934 -14.305 -15 1 93.38 86 LEU A C 1
ATOM 663 O O . LEU A 1 86 ? 4.457 -15.164 -15.742 1 93.38 86 LEU A O 1
ATOM 667 N N . LEU A 1 87 ? 4.457 -14.016 -13.828 1 95.44 87 LEU A N 1
ATOM 668 C CA . LEU A 1 87 ? 3.205 -14.617 -13.375 1 95.44 87 LEU A CA 1
ATOM 669 C C . LEU A 1 87 ? 2.014 -13.969 -14.07 1 95.44 87 LEU A C 1
ATOM 671 O O . LEU A 1 87 ? 1.794 -12.758 -13.945 1 95.44 87 LEU A O 1
ATOM 675 N N . PRO A 1 88 ? 1.251 -14.742 -14.852 1 97 88 PRO A N 1
ATOM 676 C CA . PRO A 1 88 ? 0.04 -14.164 -15.438 1 97 88 PRO A CA 1
ATOM 677 C C . PRO A 1 88 ? -0.944 -13.656 -14.391 1 97 88 PRO A C 1
ATOM 679 O O . PRO A 1 88 ? -1.344 -14.414 -13.5 1 97 88 PRO A O 1
ATOM 682 N N . THR A 1 89 ? -1.328 -12.391 -14.547 1 97.75 89 THR A N 1
ATOM 683 C CA . THR A 1 89 ? -2.055 -11.695 -13.492 1 97.75 89 THR A CA 1
ATOM 684 C C . THR A 1 89 ? -3.295 -11 -14.047 1 97.75 89 THR A C 1
ATOM 686 O O . THR A 1 89 ? -3.256 -10.438 -15.148 1 97.75 89 THR A O 1
ATOM 689 N N . ILE A 1 90 ? -4.398 -11.086 -13.266 1 98.62 90 ILE A N 1
ATOM 690 C CA . ILE A 1 90 ? -5.605 -10.367 -13.664 1 98.62 90 ILE A CA 1
ATOM 691 C C . ILE A 1 90 ? -6 -9.375 -12.57 1 98.62 90 ILE A C 1
ATOM 693 O O . ILE A 1 90 ? -5.734 -9.602 -11.391 1 98.62 90 ILE A O 1
ATOM 697 N N . LEU A 1 91 ? -6.59 -8.289 -13.016 1 98.31 91 LEU A N 1
ATOM 698 C CA . LEU A 1 91 ? -7.105 -7.258 -12.117 1 98.31 91 LEU A CA 1
ATOM 699 C C . LEU A 1 91 ? -8.617 -7.379 -11.961 1 98.31 91 LEU A C 1
ATOM 701 O O . LEU A 1 91 ? -9.344 -7.469 -12.953 1 98.31 91 LEU A O 1
ATOM 705 N N . ILE A 1 92 ? -9.047 -7.43 -10.688 1 98.5 92 ILE A N 1
ATOM 706 C CA . ILE A 1 92 ? -10.469 -7.434 -10.391 1 98.5 92 ILE A CA 1
ATOM 707 C C . ILE A 1 92 ? -10.867 -6.102 -9.758 1 98.5 92 ILE A C 1
ATOM 709 O O . ILE A 1 92 ? -10.523 -5.824 -8.609 1 98.5 92 ILE A O 1
ATOM 713 N N . GLY A 1 93 ? -11.672 -5.312 -10.461 1 96.75 93 GLY A N 1
ATOM 714 C CA . GLY A 1 93 ? -12.023 -3.965 -10.039 1 96.75 93 GLY A CA 1
ATOM 715 C C . GLY A 1 93 ? -11.195 -2.891 -10.719 1 96.75 93 GLY A C 1
ATOM 716 O O . GLY A 1 93 ? -10 -2.75 -10.438 1 96.75 93 GLY A O 1
ATOM 717 N N . CYS A 1 94 ? -11.867 -2.111 -11.539 1 95.56 94 CYS A N 1
ATOM 718 C CA . CYS A 1 94 ? -11.164 -1.103 -12.328 1 95.56 94 CYS A CA 1
ATOM 719 C C . CYS A 1 94 ? -11.609 0.301 -11.93 1 95.56 94 CYS A C 1
ATOM 721 O O . CYS A 1 94 ? -11.758 1.175 -12.789 1 95.56 94 CYS A O 1
ATOM 723 N N . GLY A 1 95 ? -11.906 0.43 -10.672 1 89.62 95 GLY A N 1
ATOM 724 C CA . GLY A 1 95 ? -12.117 1.767 -10.133 1 89.62 95 GLY A CA 1
ATOM 725 C C . GLY A 1 95 ? -10.828 2.553 -9.977 1 89.62 95 GLY A C 1
ATOM 726 O O . GLY A 1 95 ? -9.82 2.24 -10.617 1 89.62 95 GLY A O 1
ATOM 727 N N . ARG A 1 96 ? -10.898 3.566 -9.141 1 83.69 96 ARG A N 1
ATOM 728 C CA . ARG A 1 96 ? -9.758 4.453 -8.938 1 83.69 96 ARG A CA 1
ATOM 729 C C . ARG A 1 96 ? -8.539 3.676 -8.453 1 83.69 96 ARG A C 1
ATOM 731 O O . ARG A 1 96 ? -7.449 3.82 -9 1 83.69 96 ARG A O 1
ATOM 738 N N . LEU A 1 97 ? -8.75 2.842 -7.438 1 88.19 97 LEU A N 1
ATOM 739 C CA . LEU A 1 97 ? -7.656 2.051 -6.879 1 88.19 97 LEU A CA 1
ATOM 740 C C . LEU A 1 97 ? -7.117 1.066 -7.914 1 88.19 97 LEU A C 1
ATOM 742 O O . LEU A 1 97 ? -5.898 0.936 -8.07 1 88.19 97 LEU A O 1
ATOM 746 N N . GLY A 1 98 ? -7.996 0.406 -8.57 1 92.19 98 GLY A N 1
ATOM 747 C CA . GLY A 1 98 ? -7.582 -0.545 -9.586 1 92.19 98 GLY A CA 1
ATOM 748 C C . GLY A 1 98 ? -6.738 0.081 -10.68 1 92.19 98 GLY A C 1
ATOM 749 O O . GLY A 1 98 ? -5.727 -0.488 -11.094 1 92.19 98 GLY A O 1
ATOM 750 N N . LYS A 1 99 ? -7.105 1.211 -11.094 1 89.56 99 LYS A N 1
ATOM 751 C CA . LYS A 1 99 ? -6.379 1.916 -12.141 1 89.56 99 LYS A CA 1
ATOM 752 C C . LYS A 1 99 ? -4.984 2.318 -11.664 1 89.56 99 LYS A C 1
ATOM 754 O O . LYS A 1 99 ? -4.008 2.176 -12.406 1 89.56 99 LYS A O 1
ATOM 759 N N . ALA A 1 100 ? -4.926 2.816 -10.477 1 87 100 ALA A N 1
ATOM 760 C CA . ALA A 1 100 ? -3.639 3.209 -9.906 1 87 100 ALA A CA 1
ATOM 761 C C . ALA A 1 100 ? -2.713 2.004 -9.766 1 87 100 ALA A C 1
ATOM 763 O O . ALA A 1 100 ? -1.544 2.062 -10.156 1 87 100 ALA A O 1
ATOM 764 N N . VAL A 1 101 ? -3.254 0.898 -9.289 1 90.56 101 VAL A N 1
ATOM 765 C CA . VAL A 1 101 ? -2.469 -0.3 -9.016 1 90.56 101 VAL A CA 1
ATOM 766 C C . VAL A 1 101 ? -2.041 -0.949 -10.328 1 90.56 101 VAL A C 1
ATOM 768 O O . VAL A 1 101 ? -0.929 -1.473 -10.438 1 90.56 101 VAL A O 1
ATOM 771 N N . SER A 1 102 ? -2.945 -0.903 -11.32 1 91.5 102 SER A N 1
ATOM 772 C CA . SER A 1 102 ? -2.621 -1.466 -12.633 1 91.5 102 SER A CA 1
ATOM 773 C C . SER A 1 102 ? -1.417 -0.765 -13.25 1 91.5 102 SER A C 1
ATOM 775 O O . SER A 1 102 ? -0.597 -1.4 -13.914 1 91.5 102 SER A O 1
ATOM 777 N N . ARG A 1 103 ? -1.3 0.483 -13.062 1 86.69 103 ARG A N 1
ATOM 778 C CA . ARG A 1 103 ? -0.159 1.231 -13.586 1 86.69 103 ARG A CA 1
ATOM 779 C C . ARG A 1 103 ? 1.139 0.774 -12.922 1 86.69 103 ARG A C 1
ATOM 781 O O . ARG A 1 103 ? 2.158 0.608 -13.602 1 86.69 103 ARG A O 1
ATOM 788 N N . PHE A 1 104 ? 1.016 0.57 -11.641 1 87.62 104 PHE A N 1
ATOM 789 C CA . PHE A 1 104 ? 2.178 0.104 -10.891 1 87.62 104 PHE A CA 1
ATOM 790 C C . PHE A 1 104 ? 2.666 -1.235 -11.43 1 87.62 104 PHE A C 1
ATOM 792 O O . PHE A 1 104 ? 3.861 -1.415 -11.672 1 87.62 104 PHE A O 1
ATOM 799 N N . ILE A 1 105 ? 1.802 -2.127 -11.742 1 89.31 105 ILE A N 1
ATOM 800 C CA . ILE A 1 105 ? 2.148 -3.473 -12.195 1 89.31 105 ILE A CA 1
ATOM 801 C C . ILE A 1 105 ? 2.674 -3.418 -13.625 1 89.31 105 ILE A C 1
ATOM 803 O O . ILE A 1 105 ? 3.625 -4.125 -13.969 1 89.31 105 ILE A O 1
ATOM 807 N N . THR A 1 106 ? 2.088 -2.607 -14.469 1 85.81 106 THR A N 1
ATOM 808 C CA . THR A 1 106 ? 2.439 -2.588 -15.883 1 85.81 106 THR A CA 1
ATOM 809 C C . THR A 1 106 ? 3.77 -1.872 -16.109 1 85.81 106 THR A C 1
ATOM 811 O O . THR A 1 106 ? 4.488 -2.166 -17.062 1 85.81 106 THR A O 1
ATOM 814 N N . THR A 1 107 ? 4.125 -1.01 -15.266 1 78.25 107 THR A N 1
ATOM 815 C CA . THR A 1 107 ? 5.363 -0.261 -15.438 1 78.25 107 THR A CA 1
ATOM 816 C C . THR A 1 107 ? 6.535 -0.993 -14.789 1 78.25 107 THR A C 1
ATOM 818 O O . THR A 1 107 ? 7.672 -0.9 -15.25 1 78.25 107 THR A O 1
ATOM 821 N N . ASP A 1 108 ? 6.23 -1.606 -13.672 1 69.06 108 ASP A N 1
ATOM 822 C CA . ASP A 1 108 ? 7.23 -2.41 -12.969 1 69.06 108 ASP A CA 1
ATOM 823 C C . ASP A 1 108 ? 6.801 -3.875 -12.898 1 69.06 108 ASP A C 1
ATOM 825 O O . ASP A 1 108 ? 6.094 -4.27 -11.969 1 69.06 108 ASP A O 1
ATOM 829 N N . THR A 1 109 ? 7.133 -4.578 -13.859 1 64.25 109 THR A N 1
ATOM 830 C CA . THR A 1 109 ? 6.594 -5.93 -13.977 1 64.25 109 THR A CA 1
ATOM 831 C C . THR A 1 109 ? 6.922 -6.75 -12.734 1 64.25 109 THR A C 1
ATOM 833 O O . THR A 1 109 ? 6.047 -7.422 -12.18 1 64.25 109 THR A O 1
ATOM 836 N N . ASN A 1 110 ? 7.887 -6.41 -12.023 1 76.38 110 ASN A N 1
ATOM 837 C CA . ASN A 1 110 ? 8.32 -7.086 -10.805 1 76.38 110 ASN A CA 1
ATOM 838 C C . ASN A 1 110 ? 7.875 -8.547 -10.781 1 76.38 110 ASN A C 1
ATOM 840 O O . ASN A 1 110 ? 7.34 -9.016 -9.781 1 76.38 110 ASN A O 1
ATOM 844 N N . GLY A 1 111 ? 7.957 -9.258 -11.93 1 89.56 111 GLY A N 1
ATOM 845 C CA . GLY A 1 111 ? 7.652 -10.68 -12 1 89.56 111 GLY A CA 1
ATOM 846 C C . GLY A 1 111 ? 6.203 -10.969 -12.336 1 89.56 111 GLY A C 1
ATOM 847 O O . GLY A 1 111 ? 5.77 -12.117 -12.32 1 89.56 111 GLY A O 1
ATOM 848 N N . TYR A 1 112 ? 5.445 -9.945 -12.703 1 94.69 112 TYR A N 1
ATOM 849 C CA . TYR A 1 112 ? 4.023 -10.117 -12.984 1 94.69 112 TYR A CA 1
ATOM 850 C C . TYR A 1 112 ? 3.674 -9.562 -14.359 1 94.69 112 TYR A C 1
ATOM 852 O O . TYR A 1 112 ? 4.281 -8.594 -14.82 1 94.69 112 TYR A O 1
ATOM 860 N N . LYS A 1 113 ? 2.76 -10.203 -14.969 1 94.62 113 LYS A N 1
ATOM 861 C CA . LYS A 1 113 ? 2.209 -9.703 -16.219 1 94.62 113 LYS A CA 1
ATOM 862 C C . LYS A 1 113 ? 0.693 -9.555 -16.141 1 94.62 113 LYS A C 1
ATOM 864 O O . LYS A 1 113 ? -0.029 -10.547 -16.047 1 94.62 113 LYS A O 1
ATOM 869 N N . LEU A 1 114 ? 0.259 -8.32 -16.172 1 96.12 114 LEU A N 1
ATOM 870 C CA . LEU A 1 114 ? -1.177 -8.062 -16.219 1 96.12 114 LEU A CA 1
ATOM 871 C C . LEU A 1 114 ? -1.751 -8.391 -17.594 1 96.12 114 LEU A C 1
ATOM 873 O O . LEU A 1 114 ? -1.403 -7.746 -18.578 1 96.12 114 LEU A O 1
ATOM 877 N N . ILE A 1 115 ? -2.646 -9.359 -17.578 1 97 115 ILE A N 1
ATOM 878 C CA . ILE A 1 115 ? -3.027 -9.844 -18.906 1 97 115 ILE A CA 1
ATOM 879 C C . ILE A 1 115 ? -4.484 -9.477 -19.188 1 97 115 ILE A C 1
ATOM 881 O O . ILE A 1 115 ? -4.93 -9.531 -20.328 1 97 115 ILE A O 1
ATOM 885 N N . ALA A 1 116 ? -5.227 -9.109 -18.125 1 98.06 116 ALA A N 1
ATOM 886 C CA . ALA A 1 116 ? -6.605 -8.648 -18.297 1 98.06 116 ALA A CA 1
ATOM 887 C C . ALA A 1 116 ? -7.125 -7.984 -17.031 1 98.06 116 ALA A C 1
ATOM 889 O O . ALA A 1 116 ? -6.543 -8.141 -15.953 1 98.06 116 ALA A O 1
ATOM 890 N N . ALA A 1 117 ? -8.117 -7.211 -17.234 1 98.44 117 ALA A N 1
ATOM 891 C CA . ALA A 1 117 ? -8.852 -6.617 -16.125 1 98.44 117 ALA A CA 1
ATOM 892 C C . ALA A 1 117 ? -10.344 -6.949 -16.219 1 98.44 117 ALA A C 1
ATOM 894 O O . ALA A 1 117 ? -10.867 -7.184 -17.312 1 98.44 117 ALA A O 1
ATOM 895 N N . PHE A 1 118 ? -10.953 -6.977 -15.047 1 98.62 118 PHE A N 1
ATOM 896 C CA . PHE A 1 118 ? -12.375 -7.324 -15.008 1 98.62 118 PHE A CA 1
ATOM 897 C C . PHE A 1 118 ? -13.141 -6.348 -14.125 1 98.62 118 PHE A C 1
ATOM 899 O O . PHE A 1 118 ? -12.648 -5.93 -13.07 1 98.62 118 PHE A O 1
ATOM 906 N N . ASP A 1 119 ? -14.312 -6.031 -14.57 1 97.94 119 ASP A N 1
ATOM 907 C CA . ASP A 1 119 ? -15.242 -5.18 -13.836 1 97.94 119 ASP A CA 1
ATOM 908 C C . ASP A 1 119 ? -16.688 -5.523 -14.18 1 97.94 119 ASP A C 1
ATOM 910 O O . ASP A 1 119 ? -16.953 -6.207 -15.164 1 97.94 119 ASP A O 1
ATOM 914 N N . ASN A 1 120 ? -17.609 -5.168 -13.266 1 96.62 120 ASN A N 1
ATOM 915 C CA . ASN A 1 120 ? -19.016 -5.398 -13.562 1 96.62 120 ASN A CA 1
ATOM 916 C C . ASN A 1 120 ? -19.719 -4.105 -13.969 1 96.62 120 ASN A C 1
ATOM 918 O O . ASN A 1 120 ? -20.891 -4.129 -14.359 1 96.62 120 ASN A O 1
ATOM 922 N N . SER A 1 121 ? -19.047 -3.027 -13.867 1 95.75 121 SER A N 1
ATOM 923 C CA . SER A 1 121 ? -19.656 -1.747 -14.234 1 95.75 121 SER A CA 1
ATOM 924 C C . SER A 1 121 ? -19.656 -1.548 -15.742 1 95.75 121 SER A C 1
ATOM 926 O O . SER A 1 121 ? -18.594 -1.574 -16.375 1 95.75 121 SER A O 1
ATOM 928 N N . PRO A 1 122 ? -20.797 -1.222 -16.281 1 95.25 122 PRO A N 1
ATOM 929 C CA . PRO A 1 122 ? -20.859 -0.986 -17.719 1 95.25 122 PRO A CA 1
ATOM 930 C C . PRO A 1 122 ? -20.016 0.211 -18.172 1 95.25 122 PRO A C 1
ATOM 932 O O . PRO A 1 122 ? -19.578 0.273 -19.312 1 95.25 122 PRO A O 1
ATOM 935 N N . SER A 1 123 ? -19.859 1.055 -17.281 1 95.69 123 SER A N 1
ATOM 936 C CA . SER A 1 123 ? -19.109 2.256 -17.625 1 95.69 123 SER A CA 1
ATOM 937 C C . SER A 1 123 ? -17.625 1.941 -17.812 1 95.69 123 SER A C 1
ATOM 939 O O . SER A 1 123 ? -16.906 2.697 -18.484 1 95.69 123 SER A O 1
ATOM 941 N N . GLU A 1 124 ? -17.156 0.845 -17.25 1 95.94 124 GLU A N 1
ATOM 942 C CA . GLU A 1 124 ? -15.75 0.47 -17.344 1 95.94 124 GLU A CA 1
ATOM 943 C C . GLU A 1 124 ? -15.531 -0.607 -18.406 1 95.94 124 GLU A C 1
ATOM 945 O O . GLU A 1 124 ? -14.539 -0.577 -19.125 1 95.94 124 GLU A O 1
ATOM 950 N N . VAL A 1 125 ? -16.453 -1.479 -18.516 1 96.88 125 VAL A N 1
ATOM 951 C CA . VAL A 1 125 ? -16.312 -2.641 -19.391 1 96.88 125 VAL A CA 1
ATOM 952 C C . VAL A 1 125 ? -16.156 -2.186 -20.828 1 96.88 125 VAL A C 1
ATOM 954 O O . VAL A 1 125 ? -16.859 -1.278 -21.281 1 96.88 125 VAL A O 1
ATOM 957 N N . GLY A 1 126 ? -15.18 -2.803 -21.547 1 96.31 126 GLY A N 1
ATOM 958 C CA . GLY A 1 126 ? -14.938 -2.459 -22.938 1 96.31 126 GLY A CA 1
ATOM 959 C C . GLY A 1 126 ? -13.828 -1.44 -23.109 1 96.31 126 GLY A C 1
ATOM 960 O O . GLY A 1 126 ? -13.258 -1.312 -24.203 1 96.31 126 GLY A O 1
ATOM 961 N N . LYS A 1 127 ? -13.5 -0.777 -22.062 1 96.44 127 LYS A N 1
ATOM 962 C CA . LYS A 1 127 ? -12.398 0.182 -22.094 1 96.44 127 LYS A CA 1
ATOM 963 C C . LYS A 1 127 ? -11.062 -0.518 -21.891 1 96.44 127 LYS A C 1
ATOM 965 O O . LYS A 1 127 ? -11 -1.746 -21.812 1 96.44 127 LYS A O 1
ATOM 970 N N . GLU A 1 128 ? -9.984 0.323 -22 1 95.25 128 GLU A N 1
ATOM 971 C CA . GLU A 1 128 ? -8.625 -0.136 -21.734 1 95.25 128 GLU A CA 1
ATOM 972 C C . GLU A 1 128 ? -7.965 0.691 -20.641 1 95.25 128 GLU A C 1
ATOM 974 O O . GLU A 1 128 ? -8.172 1.903 -20.562 1 95.25 128 GLU A O 1
ATOM 979 N N . ILE A 1 129 ? -7.262 -0.047 -19.891 1 89.06 129 ILE A N 1
ATOM 980 C CA . ILE A 1 129 ? -6.488 0.634 -18.859 1 89.06 129 ILE A CA 1
ATOM 981 C C . ILE A 1 129 ? -5.02 0.234 -18.969 1 89.06 129 ILE A C 1
ATOM 983 O O . ILE A 1 129 ? -4.672 -0.933 -18.766 1 89.06 129 ILE A O 1
ATOM 987 N N . ASN A 1 130 ? -4.172 1.189 -19.219 1 86.5 130 ASN A N 1
ATOM 988 C CA . ASN A 1 130 ? -2.738 0.939 -19.344 1 86.5 130 ASN A CA 1
ATOM 989 C C . ASN A 1 130 ? -2.453 -0.193 -20.312 1 86.5 130 ASN A C 1
ATOM 991 O O . ASN A 1 130 ? -1.649 -1.082 -20.031 1 86.5 130 ASN A O 1
ATOM 995 N N . GLY A 1 131 ? -3.174 -0.295 -21.375 1 89.44 131 GLY A N 1
ATOM 996 C CA . GLY A 1 131 ? -2.947 -1.267 -22.438 1 89.44 131 GLY A CA 1
ATOM 997 C C . GLY A 1 131 ? -3.641 -2.594 -22.188 1 89.44 131 GLY A C 1
ATOM 998 O O . GLY A 1 131 ? -3.504 -3.529 -22.969 1 89.44 131 GLY A O 1
ATOM 999 N N . ILE A 1 132 ? -4.418 -2.633 -21.109 1 93.88 132 ILE A N 1
ATOM 1000 C CA . ILE A 1 132 ? -5.078 -3.877 -20.719 1 93.88 132 ILE A CA 1
ATOM 1001 C C . ILE A 1 132 ? -6.582 -3.754 -20.953 1 93.88 132 ILE A C 1
ATOM 1003 O O . ILE A 1 132 ? -7.203 -2.779 -20.516 1 93.88 132 ILE A O 1
ATOM 1007 N N . GLN A 1 133 ? -7.156 -4.758 -21.562 1 96.94 133 GLN A N 1
ATOM 1008 C CA . GLN A 1 133 ? -8.594 -4.75 -21.828 1 96.94 133 GLN A CA 1
ATOM 1009 C C . GLN A 1 133 ? -9.383 -5.008 -20.547 1 96.94 133 GLN A C 1
ATOM 1011 O O . GLN A 1 133 ? -9.016 -5.875 -19.75 1 96.94 133 GLN A O 1
ATOM 1016 N N . ILE A 1 134 ? -10.469 -4.234 -20.438 1 98.38 134 ILE A N 1
ATOM 1017 C CA . ILE A 1 134 ? -11.383 -4.465 -19.328 1 98.38 134 ILE A CA 1
ATOM 1018 C C . ILE A 1 134 ? -12.555 -5.32 -19.797 1 98.38 134 ILE A C 1
ATOM 1020 O O . ILE A 1 134 ? -13.336 -4.902 -20.656 1 98.38 134 ILE A O 1
ATOM 1024 N N . LEU A 1 135 ? -12.664 -6.48 -19.234 1 98.56 135 LEU A N 1
ATOM 1025 C CA . LEU A 1 135 ? -13.727 -7.43 -19.562 1 98.56 135 LEU A CA 1
ATOM 1026 C C . LEU A 1 135 ? -14.766 -7.477 -18.453 1 98.56 135 LEU A C 1
ATOM 1028 O O . LEU A 1 135 ? -14.508 -7.031 -17.328 1 98.56 135 LEU A O 1
ATOM 1032 N N . HIS A 1 136 ? -15.93 -7.93 -18.844 1 98.5 136 HIS A N 1
ATOM 1033 C CA . HIS A 1 136 ? -16.938 -8.148 -17.812 1 98.5 136 HIS A CA 1
ATOM 1034 C C . HIS A 1 136 ? -16.609 -9.375 -16.969 1 98.5 136 HIS A C 1
ATOM 1036 O O . HIS A 1 136 ? -16.094 -10.367 -17.484 1 98.5 136 HIS A O 1
ATOM 1042 N N . VAL A 1 137 ? -17 -9.383 -15.711 1 98 137 VAL A N 1
ATOM 1043 C CA . VAL A 1 137 ? -16.703 -10.469 -14.781 1 98 137 VAL A CA 1
ATOM 1044 C C . VAL A 1 137 ? -17.359 -11.766 -15.273 1 98 137 VAL A C 1
ATOM 1046 O O . VAL A 1 137 ? -16.906 -12.859 -14.938 1 98 137 VAL A O 1
ATOM 1049 N N . ASP A 1 138 ? -18.328 -11.625 -16.062 1 97.69 138 ASP A N 1
ATOM 1050 C CA . ASP A 1 138 ? -19.016 -12.797 -16.625 1 97.69 138 ASP A CA 1
ATOM 1051 C C . ASP A 1 138 ? -18.094 -13.555 -17.578 1 97.69 138 ASP A C 1
ATOM 1053 O O . ASP A 1 138 ? -18.375 -14.711 -17.922 1 97.69 138 ASP A O 1
ATOM 1057 N N . GLU A 1 139 ? -17.047 -12.984 -18 1 98.31 139 GLU A N 1
ATOM 1058 C CA . GLU A 1 139 ? -16.125 -13.609 -18.953 1 98.31 139 GLU A CA 1
ATOM 1059 C C . GLU A 1 139 ? -14.977 -14.305 -18.234 1 98.31 139 GLU A C 1
ATOM 1061 O O . GLU A 1 139 ? -14.102 -14.891 -18.875 1 98.31 139 GLU A O 1
ATOM 1066 N N . LEU A 1 140 ? -15.016 -14.336 -16.969 1 98.38 140 LEU A N 1
ATOM 1067 C CA . LEU A 1 140 ? -13.922 -14.852 -16.156 1 98.38 140 LEU A CA 1
ATOM 1068 C C . LEU A 1 140 ? -13.633 -16.312 -16.484 1 98.38 140 LEU A C 1
ATOM 1070 O O . LEU A 1 140 ? -12.484 -16.688 -16.688 1 98.38 140 LEU A O 1
ATOM 1074 N N . GLU A 1 141 ? -14.688 -17.141 -16.469 1 98.5 141 GLU A N 1
ATOM 1075 C CA . GLU A 1 141 ? -14.508 -18.562 -16.672 1 98.5 141 GLU A CA 1
ATOM 1076 C C . GLU A 1 141 ? -13.828 -18.859 -18.016 1 98.5 141 GLU A C 1
ATOM 1078 O O . GLU A 1 141 ? -12.828 -19.578 -18.062 1 98.5 141 GLU A O 1
ATOM 1083 N N . ALA A 1 142 ? -14.398 -18.312 -19.062 1 98.56 142 ALA A N 1
ATOM 1084 C CA . ALA A 1 142 ? -13.836 -18.531 -20.391 1 98.56 142 ALA A CA 1
ATOM 1085 C C . ALA A 1 142 ? -12.406 -18.016 -20.469 1 98.56 142 ALA A C 1
ATOM 1087 O O . ALA A 1 142 ? -11.531 -18.688 -21.016 1 98.56 142 ALA A O 1
ATOM 1088 N N . PHE A 1 143 ? -12.164 -16.859 -19.953 1 98.69 143 PHE A N 1
ATOM 1089 C CA . PHE A 1 143 ? -10.844 -16.234 -20 1 98.69 143 PHE A CA 1
ATOM 1090 C C . PHE A 1 143 ? -9.82 -17.078 -19.25 1 98.69 143 PHE A C 1
ATOM 1092 O O . PHE A 1 143 ? -8.727 -17.344 -19.75 1 98.69 143 PHE A O 1
ATOM 1099 N N . CYS A 1 144 ? -10.172 -17.5 -18.078 1 98.5 144 CYS A N 1
ATOM 1100 C CA . CYS A 1 144 ? -9.242 -18.25 -17.234 1 98.5 144 CYS A CA 1
ATOM 1101 C C . CYS A 1 144 ? -8.945 -19.609 -17.828 1 98.5 144 CYS A C 1
ATOM 1103 O O . CYS A 1 144 ? -7.84 -20.141 -17.688 1 98.5 144 CYS A O 1
ATOM 1105 N N . ALA A 1 145 ? -9.945 -20.203 -18.422 1 98.12 145 ALA A N 1
ATOM 1106 C CA . ALA A 1 145 ? -9.734 -21.484 -19.094 1 98.12 145 ALA A CA 1
ATOM 1107 C C . ALA A 1 145 ? -8.695 -21.359 -20.203 1 98.12 145 ALA A C 1
ATOM 1109 O O . ALA A 1 145 ? -7.879 -22.266 -20.406 1 98.12 145 ALA A O 1
ATOM 1110 N N . GLU A 1 146 ? -8.703 -20.266 -20.812 1 98.38 146 GLU A N 1
ATOM 1111 C CA . GLU A 1 146 ? -7.848 -20.062 -21.969 1 98.38 146 GLU A CA 1
ATOM 1112 C C . GLU A 1 146 ? -6.469 -19.547 -21.562 1 98.38 146 GLU A C 1
ATOM 1114 O O . GLU A 1 146 ? -5.453 -20.016 -22.094 1 98.38 146 GLU A O 1
ATOM 1119 N N . HIS A 1 147 ? -6.363 -18.672 -20.609 1 98.19 147 HIS A N 1
ATOM 1120 C CA . HIS A 1 147 ? -5.133 -17.922 -20.375 1 98.19 147 HIS A CA 1
ATOM 1121 C C . HIS A 1 147 ? -4.473 -18.344 -19.078 1 98.19 147 HIS A C 1
ATOM 1123 O O . HIS A 1 147 ? -3.303 -18.047 -18.828 1 98.19 147 HIS A O 1
ATOM 1129 N N . LYS A 1 148 ? -5.164 -18.953 -18.219 1 98.25 148 LYS A N 1
ATOM 1130 C CA . LYS A 1 148 ? -4.691 -19.625 -17 1 98.25 148 LYS A CA 1
ATOM 1131 C C . LYS A 1 148 ? -3.918 -18.656 -16.109 1 98.25 148 LYS A C 1
ATOM 1133 O O . LYS A 1 148 ? -2.791 -18.938 -15.703 1 98.25 148 LYS A O 1
ATOM 1138 N N . PRO A 1 149 ? -4.566 -17.562 -15.734 1 98.56 149 PRO A N 1
ATOM 1139 C CA . PRO A 1 149 ? -3.906 -16.688 -14.766 1 98.56 149 PRO A CA 1
ATOM 1140 C C . PRO A 1 149 ? -3.668 -17.375 -13.422 1 98.56 149 PRO A C 1
ATOM 1142 O O . PRO A 1 149 ? -4.438 -18.266 -13.031 1 98.56 149 PRO A O 1
ATOM 1145 N N . GLU A 1 150 ? -2.576 -16.891 -12.734 1 97.94 150 GLU A N 1
ATOM 1146 C CA . GLU A 1 150 ? -2.209 -17.484 -11.445 1 97.94 150 GLU A CA 1
ATOM 1147 C C . GLU A 1 150 ? -2.445 -16.5 -10.305 1 97.94 150 GLU A C 1
ATOM 1149 O O . GLU A 1 150 ? -2.551 -16.906 -9.148 1 97.94 150 GLU A O 1
ATOM 1154 N N . VAL A 1 151 ? -2.471 -15.234 -10.602 1 98.31 151 VAL A N 1
ATOM 1155 C CA . VAL A 1 151 ? -2.559 -14.195 -9.578 1 98.31 151 VAL A CA 1
ATOM 1156 C C . VAL A 1 151 ? -3.727 -13.266 -9.891 1 98.31 151 VAL A C 1
ATOM 1158 O O . VAL A 1 151 ? -3.967 -12.922 -11.047 1 98.31 151 VAL A O 1
ATOM 1161 N N . ALA A 1 152 ? -4.457 -12.859 -8.883 1 98.69 152 ALA A N 1
ATOM 1162 C CA . ALA A 1 152 ? -5.5 -11.844 -8.992 1 98.69 152 ALA A CA 1
ATOM 1163 C C . ALA A 1 152 ? -5.211 -10.656 -8.078 1 98.69 152 ALA A C 1
ATOM 1165 O O . ALA A 1 152 ? -4.816 -10.836 -6.926 1 98.69 152 ALA A O 1
ATOM 1166 N N . VAL A 1 153 ? -5.32 -9.508 -8.617 1 97.75 153 VAL A N 1
ATOM 1167 C CA . VAL A 1 153 ? -5.293 -8.273 -7.84 1 97.75 153 VAL A CA 1
ATOM 1168 C C . VAL A 1 153 ? -6.715 -7.836 -7.512 1 97.75 153 VAL A C 1
ATOM 1170 O O . VAL A 1 153 ? -7.488 -7.496 -8.414 1 97.75 153 VAL A O 1
ATOM 1173 N N . PHE A 1 154 ? -7.035 -7.797 -6.238 1 97.69 154 PHE A N 1
ATOM 1174 C CA . PHE A 1 154 ? -8.383 -7.449 -5.812 1 97.69 154 PHE A CA 1
ATOM 1175 C C . PHE A 1 154 ? -8.477 -5.973 -5.445 1 97.69 154 PHE A C 1
ATOM 1177 O O . PHE A 1 154 ? -7.906 -5.539 -4.445 1 97.69 154 PHE A O 1
ATOM 1184 N N . CYS A 1 155 ? -9.156 -5.266 -6.223 1 95.38 155 CYS A N 1
ATOM 1185 C CA . CYS A 1 155 ? -9.438 -3.859 -5.953 1 95.38 155 CYS A CA 1
ATOM 1186 C C . CYS A 1 155 ? -10.938 -3.598 -5.938 1 95.38 155 CYS A C 1
ATOM 1188 O O . CYS A 1 155 ? -11.406 -2.611 -6.512 1 95.38 155 CYS A O 1
ATOM 1190 N N . VAL A 1 156 ? -11.711 -4.48 -5.297 1 94.19 156 VAL A N 1
ATOM 1191 C CA . VAL A 1 156 ? -13.164 -4.41 -5.195 1 94.19 156 VAL A CA 1
ATOM 1192 C C . VAL A 1 156 ? -13.57 -4.262 -3.73 1 94.19 156 VAL A C 1
ATOM 1194 O O . VAL A 1 156 ? -12.773 -4.527 -2.826 1 94.19 156 VAL A O 1
ATOM 1197 N N . PRO A 1 157 ? -14.82 -3.828 -3.57 1 88.69 157 PRO A N 1
ATOM 1198 C CA . PRO A 1 157 ? -15.32 -3.809 -2.191 1 88.69 157 PRO A CA 1
ATOM 1199 C C . PRO A 1 157 ? -15.336 -5.195 -1.551 1 88.69 157 PRO A C 1
ATOM 1201 O O . PRO A 1 157 ? -15.203 -6.203 -2.248 1 88.69 157 PRO A O 1
ATOM 1204 N N . ARG A 1 158 ? -15.469 -5.188 -0.288 1 88.38 158 ARG A N 1
ATOM 1205 C CA . ARG A 1 158 ? -15.445 -6.426 0.48 1 88.38 158 ARG A CA 1
ATOM 1206 C C . ARG A 1 158 ? -16.438 -7.441 -0.086 1 88.38 158 ARG A C 1
ATOM 1208 O O . ARG A 1 158 ? -16.094 -8.617 -0.251 1 88.38 158 ARG A O 1
ATOM 1215 N N . SER A 1 159 ? -17.656 -6.984 -0.323 1 88.19 159 SER A N 1
ATOM 1216 C CA . SER A 1 159 ? -18.703 -7.871 -0.82 1 88.19 159 SER A CA 1
ATOM 1217 C C . SER A 1 159 ? -18.328 -8.469 -2.17 1 88.19 159 SER A C 1
ATOM 1219 O O . SER A 1 159 ? -18.562 -9.656 -2.418 1 88.19 159 SER A O 1
ATOM 1221 N N . GLY A 1 160 ? -17.766 -7.652 -3.018 1 92 160 GLY A N 1
ATOM 1222 C CA . GLY A 1 160 ? -17.297 -8.148 -4.305 1 92 160 GLY A CA 1
ATOM 1223 C C . GLY A 1 160 ? -16.203 -9.188 -4.18 1 92 160 GLY A C 1
ATOM 1224 O O . GLY A 1 160 ? -16.219 -10.203 -4.875 1 92 160 GLY A O 1
ATOM 1225 N N . ALA A 1 161 ? -15.289 -8.922 -3.289 1 94.06 161 ALA A N 1
ATOM 1226 C CA . ALA A 1 161 ? -14.203 -9.867 -3.051 1 94.06 161 ALA A CA 1
ATOM 1227 C C . ALA A 1 161 ? -14.75 -11.195 -2.512 1 94.06 161 ALA A C 1
ATOM 1229 O O . ALA A 1 161 ? -14.336 -12.266 -2.959 1 94.06 161 ALA A O 1
ATOM 1230 N N . GLU A 1 162 ? -15.602 -11.078 -1.597 1 92.25 162 GLU A N 1
ATOM 1231 C CA . GLU A 1 162 ? -16.203 -12.273 -1.005 1 92.25 162 GLU A CA 1
ATOM 1232 C C . GLU A 1 162 ? -16.922 -13.109 -2.061 1 92.25 162 GLU A C 1
ATOM 1234 O O . GLU A 1 162 ? -16.781 -14.336 -2.088 1 92.25 162 GLU A O 1
ATOM 1239 N N . GLU A 1 163 ? -17.578 -12.469 -2.893 1 93.38 163 GLU A N 1
ATOM 1240 C CA . GLU A 1 163 ? -18.359 -13.141 -3.926 1 93.38 163 GLU A CA 1
ATOM 1241 C C . GLU A 1 163 ? -17.453 -13.82 -4.953 1 93.38 163 GLU A C 1
ATOM 1243 O O . GLU A 1 163 ? -17.719 -14.945 -5.375 1 93.38 163 GLU A O 1
ATOM 1248 N N . LEU A 1 164 ? -16.375 -13.156 -5.297 1 97.19 164 LEU A N 1
ATOM 1249 C CA . LEU A 1 164 ? -15.594 -13.594 -6.445 1 97.19 164 LEU A CA 1
ATOM 1250 C C . LEU A 1 164 ? -14.453 -14.516 -6.008 1 97.19 164 LEU A C 1
ATOM 1252 O O . LEU A 1 164 ? -13.883 -15.234 -6.828 1 97.19 164 LEU A O 1
ATOM 1256 N N . SER A 1 165 ? -14.094 -14.492 -4.742 1 97.25 165 SER A N 1
ATOM 1257 C CA . SER A 1 165 ? -12.906 -15.195 -4.273 1 97.25 165 SER A CA 1
ATOM 1258 C C . SER A 1 165 ? -12.992 -16.688 -4.559 1 97.25 165 SER A C 1
ATOM 1260 O O . SER A 1 165 ? -12.078 -17.266 -5.148 1 97.25 165 SER A O 1
ATOM 1262 N N . GLY A 1 166 ? -14.078 -17.297 -4.133 1 97.06 166 GLY A N 1
ATOM 1263 C CA . GLY A 1 166 ? -14.242 -18.719 -4.363 1 97.06 166 GLY A CA 1
ATOM 1264 C C . GLY A 1 166 ? -14.188 -19.094 -5.832 1 97.06 166 GLY A C 1
ATOM 1265 O O . GLY A 1 166 ? -13.555 -20.094 -6.203 1 97.06 166 GLY A O 1
ATOM 1266 N N . ARG A 1 167 ? -14.883 -18.297 -6.57 1 97.5 167 ARG A N 1
ATOM 1267 C CA . ARG A 1 167 ? -14.898 -18.484 -8.016 1 97.5 167 ARG A CA 1
ATOM 1268 C C . ARG A 1 167 ? -13.484 -18.453 -8.586 1 97.5 167 ARG A C 1
ATOM 1270 O O . ARG A 1 167 ? -13.109 -19.328 -9.375 1 97.5 167 ARG A O 1
ATOM 1277 N N . LEU A 1 168 ? -12.695 -17.594 -8.227 1 98.44 168 LEU A N 1
ATOM 1278 C CA . LEU A 1 168 ? -11.344 -17.406 -8.742 1 98.44 168 LEU A CA 1
ATOM 1279 C C . LEU A 1 168 ? -10.438 -18.562 -8.289 1 98.44 168 LEU A C 1
ATOM 1281 O O . LEU A 1 168 ? -9.602 -19.031 -9.055 1 98.44 168 LEU A O 1
ATOM 1285 N N . VAL A 1 169 ? -10.602 -18.969 -7.043 1 98.19 169 VAL A N 1
ATOM 1286 C CA . VAL A 1 169 ? -9.828 -20.094 -6.535 1 98.19 169 VAL A CA 1
ATOM 1287 C C . VAL A 1 169 ? -10.133 -21.344 -7.355 1 98.19 169 VAL A C 1
ATOM 1289 O O . VAL A 1 169 ? -9.227 -22.062 -7.754 1 98.19 169 VAL A O 1
ATOM 1292 N N . GLU A 1 170 ? -11.375 -21.516 -7.629 1 97.88 170 GLU A N 1
ATOM 1293 C CA . GLU A 1 170 ? -11.789 -22.672 -8.422 1 97.88 170 GLU A CA 1
ATOM 1294 C C . GLU A 1 170 ? -11.234 -22.594 -9.844 1 97.88 170 GLU A C 1
ATOM 1296 O O . GLU A 1 170 ? -10.961 -23.609 -10.469 1 97.88 170 GLU A O 1
ATOM 1301 N N . LEU A 1 171 ? -11.055 -21.406 -10.297 1 98.38 171 LEU A N 1
ATOM 1302 C CA . LEU A 1 171 ? -10.586 -21.203 -11.664 1 98.38 171 LEU A CA 1
ATOM 1303 C C . LEU A 1 171 ? -9.07 -21.297 -11.742 1 98.38 171 LEU A C 1
ATOM 1305 O O . LEU A 1 171 ? -8.484 -21.172 -12.828 1 98.38 171 LEU A O 1
ATOM 1309 N N . GLY A 1 172 ? -8.375 -21.422 -10.641 1 97.81 172 GLY A N 1
ATOM 1310 C CA . GLY A 1 172 ? -6.957 -21.75 -10.672 1 97.81 172 GLY A CA 1
ATOM 1311 C C . GLY A 1 172 ? -6.074 -20.641 -10.125 1 97.81 172 GLY A C 1
ATOM 1312 O O . GLY A 1 172 ? -4.848 -20.766 -10.133 1 97.81 172 GLY A O 1
ATOM 1313 N N . ILE A 1 173 ? -6.711 -19.625 -9.641 1 98.5 173 ILE A N 1
ATOM 1314 C CA . ILE A 1 173 ? -5.922 -18.562 -9.031 1 98.5 173 ILE A CA 1
ATOM 1315 C C . ILE A 1 173 ? -5.289 -19.062 -7.738 1 98.5 173 ILE A C 1
ATOM 1317 O O . ILE A 1 173 ? -5.969 -19.641 -6.895 1 98.5 173 ILE A O 1
ATOM 1321 N N . LYS A 1 174 ? -3.996 -18.75 -7.602 1 97.94 174 LYS A N 1
ATOM 1322 C CA . LYS A 1 174 ? -3.25 -19.25 -6.453 1 97.94 174 LYS A CA 1
ATOM 1323 C C . LYS A 1 174 ? -2.799 -18.109 -5.547 1 97.94 174 LYS A C 1
ATOM 1325 O O . LYS A 1 174 ? -2.508 -18.312 -4.371 1 97.94 174 LYS A O 1
ATOM 1330 N N . GLY A 1 175 ? -2.621 -16.969 -6.102 1 98.06 175 GLY A N 1
ATOM 1331 C CA . GLY A 1 175 ? -2.152 -15.805 -5.355 1 98.06 175 GLY A CA 1
ATOM 1332 C C . GLY A 1 175 ? -3.086 -14.617 -5.457 1 98.06 175 GLY A C 1
ATOM 1333 O O . GLY A 1 175 ? -3.676 -14.375 -6.512 1 98.06 175 GLY A O 1
ATOM 1334 N N . PHE A 1 176 ? -3.176 -13.891 -4.355 1 98.5 176 PHE A N 1
ATOM 1335 C CA . PHE A 1 176 ? -4.004 -12.695 -4.316 1 98.5 176 PHE A CA 1
ATOM 1336 C C . PHE A 1 176 ? -3.227 -11.516 -3.746 1 98.5 176 PHE A C 1
ATOM 1338 O O . PHE A 1 176 ? -2.697 -11.594 -2.635 1 98.5 176 PHE A O 1
ATOM 1345 N N . TRP A 1 177 ? -3.057 -10.539 -4.547 1 97.38 177 TRP A N 1
ATOM 1346 C CA . TRP A 1 177 ? -2.711 -9.219 -4.027 1 97.38 177 TRP A CA 1
ATOM 1347 C C . TRP A 1 177 ? -3.967 -8.43 -3.67 1 97.38 177 TRP A C 1
ATOM 1349 O O . TRP A 1 177 ? -4.648 -7.906 -4.555 1 97.38 177 TRP A O 1
ATOM 1359 N N . ASN A 1 178 ? -4.254 -8.359 -2.422 1 97.12 178 ASN A N 1
ATOM 1360 C CA . ASN A 1 178 ? -5.605 -8.062 -1.953 1 97.12 178 ASN A CA 1
ATOM 1361 C C . ASN A 1 178 ? -5.695 -6.66 -1.356 1 97.12 178 ASN A C 1
ATOM 1363 O O . ASN A 1 178 ? -5.156 -6.402 -0.279 1 97.12 178 ASN A O 1
ATOM 1367 N N . PHE A 1 179 ? -6.41 -5.805 -2.061 1 94.88 179 PHE A N 1
ATOM 1368 C CA . PHE A 1 179 ? -6.648 -4.453 -1.574 1 94.88 179 PHE A CA 1
ATOM 1369 C C . PHE A 1 179 ? -8.039 -4.332 -0.962 1 94.88 179 PHE A C 1
ATOM 1371 O O . PHE A 1 179 ? -8.414 -3.268 -0.461 1 94.88 179 PHE A O 1
ATOM 1378 N N . SER A 1 180 ? -8.742 -5.457 -1.045 1 91.38 180 SER A N 1
ATOM 1379 C CA . SER A 1 180 ? -10.062 -5.477 -0.434 1 91.38 180 SER A CA 1
ATOM 1380 C C . SER A 1 180 ? -9.977 -5.727 1.067 1 91.38 180 SER A C 1
ATOM 1382 O O . SER A 1 180 ? -8.906 -6.043 1.588 1 91.38 180 SER A O 1
ATOM 1384 N N . HIS A 1 181 ? -10.969 -5.523 1.763 1 86.5 181 HIS A N 1
ATOM 1385 C CA . HIS A 1 181 ? -10.984 -5.742 3.205 1 86.5 181 HIS A CA 1
ATOM 1386 C C . HIS A 1 181 ? -11.586 -7.098 3.551 1 86.5 181 HIS A C 1
ATOM 1388 O O . HIS A 1 181 ? -12.117 -7.285 4.648 1 86.5 181 HIS A O 1
ATOM 1394 N N . TYR A 1 182 ? -11.5 -7.949 2.533 1 90 182 TYR A N 1
ATOM 1395 C CA . TYR A 1 182 ? -11.945 -9.32 2.736 1 90 182 TYR A CA 1
ATOM 1396 C C . TYR A 1 182 ? -10.773 -10.227 3.104 1 90 182 TYR A C 1
ATOM 1398 O O . TYR A 1 182 ? -9.727 -10.195 2.447 1 90 182 TYR A O 1
ATOM 1406 N N . ASP A 1 183 ? -10.914 -10.992 4.223 1 89.81 183 ASP A N 1
ATOM 1407 C CA . ASP A 1 183 ? -9.852 -11.883 4.668 1 89.81 183 ASP A CA 1
ATOM 1408 C C . ASP A 1 183 ? -9.883 -13.203 3.893 1 89.81 183 ASP A C 1
ATOM 1410 O O . ASP A 1 183 ? -10.312 -14.227 4.422 1 89.81 183 ASP A O 1
ATOM 1414 N N . LEU A 1 184 ? -9.266 -13.266 2.768 1 93.12 184 LEU A N 1
ATOM 1415 C CA . LEU A 1 184 ? -9.328 -14.391 1.838 1 93.12 184 LEU A CA 1
ATOM 1416 C C . LEU A 1 184 ? -8.688 -15.633 2.447 1 93.12 184 LEU A C 1
ATOM 1418 O O . LEU A 1 184 ? -9.086 -16.75 2.133 1 93.12 184 LEU A O 1
ATOM 1422 N N . SER A 1 185 ? -7.676 -15.445 3.316 1 91.06 185 SER A N 1
ATOM 1423 C CA . SER A 1 185 ? -6.895 -16.562 3.824 1 91.06 185 SER A CA 1
ATOM 1424 C C . SER A 1 185 ? -7.711 -17.422 4.785 1 91.06 185 SER A C 1
ATOM 1426 O O . SER A 1 185 ? -7.352 -18.562 5.066 1 91.06 185 SER A O 1
ATOM 1428 N N . VAL A 1 186 ? -8.82 -16.938 5.254 1 86.81 186 VAL A N 1
ATOM 1429 C CA . VAL A 1 186 ? -9.641 -17.656 6.211 1 86.81 186 VAL A CA 1
ATOM 1430 C C . VAL A 1 186 ? -10.422 -18.75 5.492 1 86.81 186 VAL A C 1
ATOM 1432 O O . VAL A 1 186 ? -10.266 -19.938 5.801 1 86.81 186 VAL A O 1
ATOM 1435 N N . PRO A 1 187 ? -11.172 -18.438 4.535 1 93 187 PRO A N 1
ATOM 1436 C CA . PRO A 1 187 ? -11.922 -19.484 3.836 1 93 187 PRO A CA 1
ATOM 1437 C C . PRO A 1 187 ? -11.055 -20.281 2.865 1 93 187 PRO A C 1
ATOM 1439 O O . PRO A 1 187 ? -11.383 -21.422 2.527 1 93 187 PRO A O 1
ATOM 1442 N N . TYR A 1 188 ? -9.953 -19.719 2.441 1 95.44 188 TYR A N 1
ATOM 1443 C CA . TYR A 1 188 ? -9.109 -20.375 1.446 1 95.44 188 TYR A CA 1
ATOM 1444 C C . TYR A 1 188 ? -7.656 -20.422 1.897 1 95.44 188 TYR A C 1
ATOM 1446 O O . TYR A 1 188 ? -6.812 -19.703 1.352 1 95.44 188 TYR A O 1
ATOM 1454 N N . PRO A 1 189 ? -7.32 -21.328 2.748 1 93.94 189 PRO A N 1
ATOM 1455 C CA . PRO A 1 189 ? -5.98 -21.375 3.342 1 93.94 189 PRO A CA 1
ATOM 1456 C C . PRO A 1 189 ? -4.91 -21.828 2.352 1 93.94 189 PRO A C 1
ATOM 1458 O O . PRO A 1 189 ? -3.717 -21.656 2.607 1 93.94 189 PRO A O 1
ATOM 1461 N N . GLU A 1 190 ? -5.348 -22.391 1.262 1 94.69 190 GLU A N 1
ATOM 1462 C CA . GLU A 1 190 ? -4.398 -22.938 0.294 1 94.69 190 GLU A CA 1
ATOM 1463 C C . GLU A 1 190 ? -3.826 -21.828 -0.593 1 94.69 190 GLU A C 1
ATOM 1465 O O . GLU A 1 190 ? -2.82 -22.031 -1.275 1 94.69 190 GLU A O 1
ATOM 1470 N N . VAL A 1 191 ? -4.449 -20.688 -0.66 1 96.88 191 VAL A N 1
ATOM 1471 C CA . VAL A 1 191 ? -3.982 -19.625 -1.544 1 96.88 191 VAL A CA 1
ATOM 1472 C C . VAL A 1 191 ? -3.01 -18.719 -0.792 1 96.88 191 VAL A C 1
ATOM 1474 O O . VAL A 1 191 ? -3.057 -18.625 0.437 1 96.88 191 VAL A O 1
ATOM 1477 N N . VAL A 1 192 ? -2.131 -18.094 -1.518 1 97.19 192 VAL A N 1
ATOM 1478 C CA . VAL A 1 192 ? -1.205 -17.109 -0.979 1 97.19 192 VAL A CA 1
ATOM 1479 C C . VAL A 1 192 ? -1.82 -15.711 -1.082 1 97.19 192 VAL A C 1
ATOM 1481 O O . VAL A 1 192 ? -2.281 -15.305 -2.152 1 97.19 192 VAL A O 1
ATOM 1484 N N . VAL A 1 193 ? -1.82 -15.008 0.052 1 97.38 193 VAL A N 1
ATOM 1485 C CA . VAL A 1 193 ? -2.475 -13.703 0.054 1 97.38 193 VAL A CA 1
ATOM 1486 C C . VAL A 1 193 ? -1.526 -12.656 0.625 1 97.38 193 VAL A C 1
ATOM 1488 O O . VAL A 1 193 ? -0.86 -12.891 1.635 1 97.38 193 VAL A O 1
ATOM 1491 N N . GLU A 1 194 ? -1.379 -11.57 -0.05 1 96.5 194 GLU A N 1
ATOM 1492 C CA . GLU A 1 194 ? -0.785 -10.352 0.488 1 96.5 194 GLU A CA 1
ATOM 1493 C C . GLU A 1 194 ? -1.809 -9.219 0.554 1 96.5 194 GLU A C 1
ATOM 1495 O O . GLU A 1 194 ? -2.35 -8.805 -0.472 1 96.5 194 GLU A O 1
ATOM 1500 N N . ASN A 1 195 ? -2.061 -8.727 1.737 1 94.69 195 ASN A N 1
ATOM 1501 C CA . ASN A 1 195 ? -3.008 -7.641 1.949 1 94.69 195 ASN A CA 1
ATOM 1502 C C . ASN A 1 195 ? -2.318 -6.281 1.919 1 94.69 195 ASN A C 1
ATOM 1504 O O . ASN A 1 195 ? -1.232 -6.117 2.479 1 94.69 195 ASN A O 1
ATOM 1508 N N . VAL A 1 196 ? -2.926 -5.383 1.21 1 93.19 196 VAL A N 1
ATOM 1509 C CA . VAL A 1 196 ? -2.43 -4.012 1.159 1 93.19 196 VAL A CA 1
ATOM 1510 C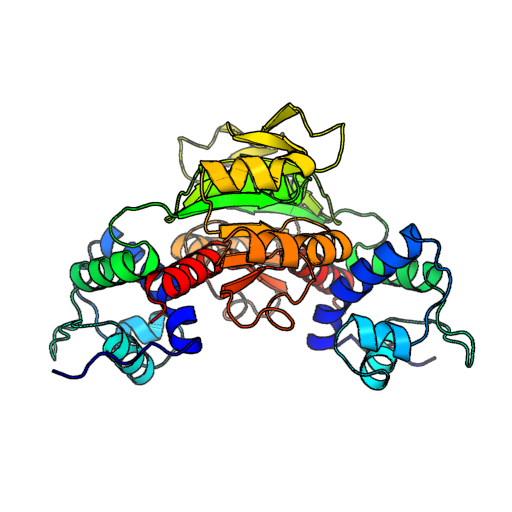 C . VAL A 1 196 ? -3.574 -3.035 1.426 1 93.19 196 VAL A C 1
ATOM 1512 O O . VAL A 1 196 ? -4.633 -3.125 0.8 1 93.19 196 VAL A O 1
ATOM 1515 N N . HIS A 1 197 ? -3.361 -2.1 2.326 1 89.38 197 HIS A N 1
ATOM 1516 C CA . HIS A 1 197 ? -4.395 -1.133 2.684 1 89.38 197 HIS A CA 1
ATOM 1517 C C . HIS A 1 197 ? -3.914 0.296 2.453 1 89.38 197 HIS A C 1
ATOM 1519 O O . HIS A 1 197 ? -3.715 1.051 3.408 1 89.38 197 HIS A O 1
ATOM 1525 N N . LEU A 1 198 ? -3.869 0.738 1.207 1 90.94 198 LEU A N 1
ATOM 1526 C CA . LEU A 1 198 ? -3.375 2.059 0.831 1 90.94 198 LEU A CA 1
ATOM 1527 C C . LEU A 1 198 ? -4.27 3.154 1.398 1 90.94 198 LEU A C 1
ATOM 1529 O O . LEU A 1 198 ? -3.799 4.039 2.117 1 90.94 198 LEU A O 1
ATOM 1533 N N . GLY A 1 199 ? -5.523 3 1.147 1 90.69 199 GLY A N 1
ATOM 1534 C CA . GLY A 1 199 ? -6.48 3.988 1.622 1 90.69 199 GLY A CA 1
ATOM 1535 C C . GLY A 1 199 ? -6.488 4.137 3.133 1 90.69 199 GLY A C 1
ATOM 1536 O O . GLY A 1 199 ? -6.539 5.25 3.652 1 90.69 199 GLY A O 1
ATOM 1537 N N . ASP A 1 200 ? -6.355 3.041 3.816 1 92.62 200 ASP A N 1
ATOM 1538 C CA . ASP A 1 200 ? -6.379 3.059 5.277 1 92.62 200 ASP A CA 1
ATOM 1539 C C . ASP A 1 200 ? -5.188 3.838 5.836 1 92.62 200 ASP A C 1
ATOM 1541 O O . ASP A 1 200 ? -5.332 4.594 6.797 1 92.62 200 ASP A O 1
ATOM 1545 N N . SER A 1 201 ? -4.047 3.6 5.23 1 94.19 201 SER A N 1
ATOM 1546 C CA . SER A 1 201 ? -2.857 4.305 5.699 1 94.19 201 SER A CA 1
ATOM 1547 C C . SER A 1 201 ? -3 5.812 5.523 1 94.19 201 SER A C 1
ATOM 1549 O O . SER A 1 201 ? -2.605 6.586 6.398 1 94.19 201 SER A O 1
ATOM 1551 N N . LEU A 1 202 ? -3.586 6.191 4.414 1 93.75 202 LEU A N 1
ATOM 1552 C CA . LEU A 1 202 ? -3.779 7.609 4.137 1 93.75 202 LEU A CA 1
ATOM 1553 C C . LEU A 1 202 ? -4.793 8.219 5.098 1 93.75 202 LEU A C 1
ATOM 1555 O O . LEU A 1 202 ? -4.59 9.328 5.598 1 93.75 202 LEU A O 1
ATOM 1559 N N . MET A 1 203 ? -5.848 7.516 5.379 1 93.81 203 MET A N 1
ATOM 1560 C CA . MET A 1 203 ? -6.852 7.984 6.328 1 93.81 203 MET A CA 1
ATOM 1561 C C . MET A 1 203 ? -6.258 8.117 7.727 1 93.81 203 MET A C 1
ATOM 1563 O O . MET A 1 203 ? -6.523 9.094 8.43 1 93.81 203 MET A O 1
ATOM 1567 N N . SER A 1 204 ? -5.484 7.145 8.117 1 95.19 204 SER A N 1
ATOM 1568 C CA . SER A 1 204 ? -4.824 7.191 9.422 1 95.19 204 SER A CA 1
ATOM 1569 C C . SER A 1 204 ? -3.906 8.406 9.531 1 95.19 204 SER A C 1
ATOM 1571 O O . SER A 1 204 ? -3.865 9.062 10.57 1 95.19 204 SER A O 1
ATOM 1573 N N . LEU A 1 205 ? -3.199 8.648 8.484 1 95.94 205 LEU A N 1
ATOM 1574 C CA . LEU A 1 205 ? -2.344 9.836 8.438 1 95.94 205 LEU A CA 1
ATOM 1575 C C . LEU A 1 205 ? -3.16 11.102 8.656 1 95.94 205 LEU A C 1
ATOM 1577 O O . LEU A 1 205 ? -2.789 11.953 9.477 1 95.94 205 LEU A O 1
ATOM 1581 N N . GLY A 1 206 ? -4.242 11.211 7.938 1 94.81 206 GLY A N 1
ATOM 1582 C CA . GLY A 1 206 ? -5.113 12.367 8.055 1 94.81 206 GLY A CA 1
ATOM 1583 C C . GLY A 1 206 ? -5.66 12.57 9.453 1 94.81 206 GLY A C 1
ATOM 1584 O O . GLY A 1 206 ? -5.664 13.688 9.977 1 94.81 206 GLY A O 1
ATOM 1585 N N . TYR A 1 207 ? -6.082 11.516 10.07 1 95.19 207 TYR A N 1
ATOM 1586 C CA . TYR A 1 207 ? -6.574 11.578 11.445 1 95.19 207 TYR A CA 1
ATOM 1587 C C . TYR A 1 207 ? -5.535 12.195 12.367 1 95.19 207 TYR A C 1
ATOM 1589 O O . TYR A 1 207 ? -5.836 13.125 13.125 1 95.19 207 TYR A O 1
ATOM 1597 N N . ARG A 1 208 ? -4.363 11.648 12.266 1 95.06 208 ARG A N 1
ATOM 1598 C CA . ARG A 1 208 ? -3.312 12.055 13.195 1 95.06 208 ARG A CA 1
ATOM 1599 C C . ARG A 1 208 ? -2.916 13.516 12.961 1 95.06 208 ARG A C 1
ATOM 1601 O O . ARG A 1 208 ? -2.576 14.227 13.914 1 95.06 208 ARG A O 1
ATOM 1608 N N . LEU A 1 209 ? -2.971 13.938 11.758 1 94.75 209 LEU A N 1
ATOM 1609 C CA . LEU A 1 209 ? 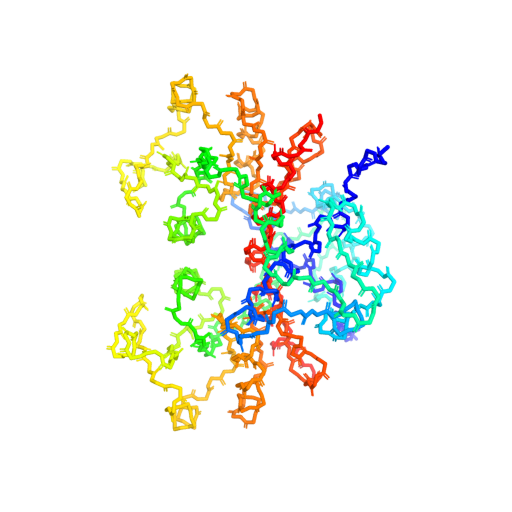-2.613 15.312 11.43 1 94.75 209 LEU A CA 1
ATOM 1610 C C . LEU A 1 209 ? -3.703 16.281 11.883 1 94.75 209 LEU A C 1
ATOM 1612 O O . LEU A 1 209 ? -3.408 17.391 12.312 1 94.75 209 LEU A O 1
ATOM 1616 N N . ARG A 1 210 ? -4.906 15.805 11.812 1 92.31 210 ARG A N 1
ATOM 1617 C CA . ARG A 1 210 ? -6.035 16.688 12.094 1 92.31 210 ARG A CA 1
ATOM 1618 C C . ARG A 1 210 ? -6.367 16.703 13.586 1 92.31 210 ARG A C 1
ATOM 1620 O O . ARG A 1 210 ? -7.031 17.625 14.07 1 92.31 210 ARG A O 1
ATOM 1627 N N . ASN A 1 211 ? -6.016 15.68 14.258 1 86.12 211 ASN A N 1
ATOM 1628 C CA . ASN A 1 211 ? -6.383 15.555 15.664 1 86.12 211 ASN A CA 1
ATOM 1629 C C . ASN A 1 211 ? -5.152 15.578 16.562 1 86.12 211 ASN A C 1
ATOM 1631 O O . ASN A 1 211 ? -5.188 15.055 17.688 1 86.12 211 ASN A O 1
ATOM 1635 N N . GLN A 1 212 ? -4.008 16.031 16 1 73.69 212 GLN A N 1
ATOM 1636 C CA . GLN A 1 212 ? -2.799 16.203 16.812 1 73.69 212 GLN A CA 1
ATOM 1637 C C . GLN A 1 212 ? -3.02 17.219 17.922 1 73.69 212 GLN A C 1
ATOM 1639 O O . GLN A 1 212 ? -3.77 18.188 17.75 1 73.69 212 GLN A O 1
ATOM 1644 N N . ASP A 1 213 ? -3.158 16.922 19.234 1 52.41 213 ASP A N 1
ATOM 1645 C CA . ASP A 1 213 ? -3.072 17.922 20.297 1 52.41 213 ASP A CA 1
ATOM 1646 C C . ASP A 1 213 ? -1.759 18.688 20.219 1 52.41 213 ASP A C 1
ATOM 1648 O O . ASP A 1 213 ? -0.729 18.141 19.828 1 52.41 213 ASP A O 1
ATOM 1652 N N . MET B 1 1 ? -17.891 15.852 31.328 1 28.02 1 MET B N 1
ATOM 1653 C CA . MET B 1 1 ? -18.016 15.344 29.969 1 28.02 1 MET B CA 1
ATOM 1654 C C . MET B 1 1 ? -16.688 14.766 29.484 1 28.02 1 MET B C 1
ATOM 1656 O O . MET B 1 1 ? -15.656 15.438 29.547 1 28.02 1 MET B O 1
ATOM 1660 N N . ASN B 1 2 ? -16.406 13.375 29.562 1 34.22 2 ASN B N 1
ATOM 1661 C CA . ASN B 1 2 ? -15.109 12.727 29.453 1 34.22 2 ASN B CA 1
ATOM 1662 C C . ASN B 1 2 ? -14.352 13.188 28.219 1 34.22 2 ASN B C 1
ATOM 1664 O O . ASN B 1 2 ? -14.922 13.258 27.125 1 34.22 2 ASN B O 1
ATOM 1668 N N . ASN B 1 3 ? -13.57 14.078 28.281 1 38.78 3 ASN B N 1
ATOM 1669 C CA . ASN B 1 3 ? -12.664 14.555 27.234 1 38.78 3 ASN B CA 1
ATOM 1670 C C . ASN B 1 3 ? -12.148 13.406 26.375 1 38.78 3 ASN B C 1
ATOM 1672 O O . ASN B 1 3 ? -11.438 12.523 26.859 1 38.78 3 ASN B O 1
ATOM 1676 N N . PRO B 1 4 ? -12.977 12.812 25.375 1 48.41 4 PRO B N 1
ATOM 1677 C CA . PRO B 1 4 ? -12.469 11.641 24.641 1 48.41 4 PRO B CA 1
ATOM 1678 C C . PRO B 1 4 ? -10.953 11.656 24.484 1 48.41 4 PRO B C 1
ATOM 1680 O O . PRO B 1 4 ? -10.391 12.633 23.984 1 48.41 4 PRO B O 1
ATOM 1683 N N . GLY B 1 5 ? -10.281 11.289 25.469 1 53.91 5 GLY B N 1
ATOM 1684 C CA . GLY B 1 5 ? -8.836 11.156 25.391 1 53.91 5 GLY B CA 1
ATOM 1685 C C . GLY B 1 5 ? -8.352 10.766 24 1 53.91 5 GLY B C 1
ATOM 1686 O O . GLY B 1 5 ? -9.148 10.383 23.141 1 53.91 5 GLY B O 1
ATOM 1687 N N . LYS B 1 6 ? -7.086 11.266 23.531 1 70.38 6 LYS B N 1
ATOM 1688 C CA . LYS B 1 6 ? -6.438 11.023 22.234 1 70.38 6 LYS B CA 1
ATOM 1689 C C . LYS B 1 6 ? -6.406 9.531 21.906 1 70.38 6 LYS B C 1
ATOM 1691 O O . LYS B 1 6 ? -6.004 8.719 22.75 1 70.38 6 LYS B O 1
ATOM 1696 N N . ALA B 1 7 ? -7.211 9.125 20.906 1 87.06 7 ALA B N 1
ATOM 1697 C CA . ALA B 1 7 ? -7.246 7.727 20.484 1 87.06 7 ALA B CA 1
ATOM 1698 C C . ALA B 1 7 ? -5.832 7.168 20.328 1 87.06 7 ALA B C 1
ATOM 1700 O O . ALA B 1 7 ? -4.938 7.863 19.844 1 87.06 7 ALA B O 1
ATOM 1701 N N . SER B 1 8 ? -5.68 6.055 20.922 1 90.19 8 SER B N 1
ATOM 1702 C CA . SER B 1 8 ? -4.41 5.359 20.766 1 90.19 8 SER B CA 1
ATOM 1703 C C . SER B 1 8 ? -4.156 5.016 19.297 1 90.19 8 SER B C 1
ATOM 1705 O O . SER B 1 8 ? -5.086 5.016 18.484 1 90.19 8 SER B O 1
ATOM 1707 N N . LEU B 1 9 ? -2.928 4.73 19.016 1 90.88 9 LEU B N 1
ATOM 1708 C CA . LEU B 1 9 ? -2.551 4.406 17.641 1 90.88 9 LEU B CA 1
ATOM 1709 C C . LEU B 1 9 ? -3.301 3.174 17.141 1 90.88 9 LEU B C 1
ATOM 1711 O O . LEU B 1 9 ? -3.832 3.17 16.031 1 90.88 9 LEU B O 1
ATOM 1715 N N . PRO B 1 10 ? -3.422 2.123 17.969 1 92.38 10 PRO B N 1
ATOM 1716 C CA . PRO B 1 10 ? -4.191 0.967 17.5 1 92.38 10 PRO B CA 1
ATOM 1717 C C . PRO B 1 10 ? -5.641 1.318 17.172 1 92.38 10 PRO B C 1
ATOM 1719 O O . PRO B 1 10 ? -6.191 0.811 16.188 1 92.38 10 PRO B O 1
ATOM 1722 N N . VAL B 1 11 ? -6.227 2.154 17.953 1 93.88 11 VAL B N 1
ATOM 1723 C CA . VAL B 1 11 ? -7.594 2.59 17.688 1 93.88 11 VAL B CA 1
ATOM 1724 C C . VAL B 1 11 ? -7.648 3.357 16.375 1 93.88 11 VAL B C 1
ATOM 1726 O O . VAL B 1 11 ? -8.484 3.074 15.516 1 93.88 11 VAL B O 1
ATOM 1729 N N . ILE B 1 12 ? -6.715 4.262 16.188 1 94.94 12 ILE B N 1
ATOM 1730 C CA . ILE B 1 12 ? -6.656 5.094 14.992 1 94.94 12 ILE B CA 1
ATOM 1731 C C . ILE B 1 12 ? -6.547 4.207 13.758 1 94.94 12 ILE B C 1
ATOM 1733 O O . ILE B 1 12 ? -7.195 4.473 12.742 1 94.94 12 ILE B O 1
ATOM 1737 N N . LYS B 1 13 ? -5.82 3.172 13.914 1 93.94 13 LYS B N 1
ATOM 1738 C CA . LYS B 1 13 ? -5.562 2.287 12.789 1 93.94 13 LYS B CA 1
ATOM 1739 C C . LYS B 1 13 ? -6.793 1.452 12.445 1 93.94 13 LYS B C 1
ATOM 1741 O O . LYS B 1 13 ? -6.891 0.9 11.344 1 93.94 13 LYS B O 1
ATOM 1746 N N . ARG B 1 14 ? -7.773 1.412 13.359 1 94.06 14 ARG B N 1
ATOM 1747 C CA . ARG B 1 14 ? -8.992 0.647 13.102 1 94.06 14 ARG B CA 1
ATOM 1748 C C . ARG B 1 14 ? -10.094 1.546 12.555 1 94.06 14 ARG B C 1
ATOM 1750 O O . ARG B 1 14 ? -11.055 1.062 11.953 1 94.06 14 ARG B O 1
ATOM 1757 N N . LEU B 1 15 ? -9.945 2.809 12.656 1 95.5 15 LEU B N 1
ATOM 1758 C CA . LEU B 1 15 ? -11.016 3.736 12.305 1 95.5 15 LEU B CA 1
ATOM 1759 C C . LEU B 1 15 ? -11.312 3.686 10.812 1 95.5 15 LEU B C 1
ATOM 1761 O O . LEU B 1 15 ? -12.477 3.689 10.406 1 95.5 15 LEU B O 1
ATOM 1765 N N . PRO B 1 16 ? -10.25 3.572 9.961 1 94.19 16 PRO B N 1
ATOM 1766 C CA . PRO B 1 16 ? -10.539 3.49 8.523 1 94.19 16 PRO B CA 1
ATOM 1767 C C . PRO B 1 16 ? -11.375 2.268 8.156 1 94.19 16 PRO B C 1
ATOM 1769 O O . PRO B 1 16 ? -12.242 2.346 7.285 1 94.19 16 PRO B O 1
ATOM 1772 N N . LYS B 1 17 ? -11.094 1.207 8.828 1 91.94 17 LYS B N 1
ATOM 1773 C CA . LYS B 1 17 ? -11.867 -0.009 8.578 1 91.94 17 LYS B CA 1
ATOM 1774 C C . LYS B 1 17 ? -13.328 0.175 8.969 1 91.94 17 LYS B C 1
ATOM 1776 O O . LYS B 1 17 ? -14.227 -0.208 8.227 1 91.94 17 LYS B O 1
ATOM 1781 N N . TYR B 1 18 ? -13.555 0.796 10.109 1 94.25 18 TYR B N 1
ATOM 1782 C CA . TYR B 1 18 ? -14.922 1.115 10.523 1 94.25 18 TYR B CA 1
ATOM 1783 C C . TYR B 1 18 ? -15.625 1.958 9.461 1 94.25 18 TYR B C 1
ATOM 1785 O O . TYR B 1 18 ? -16.766 1.681 9.102 1 94.25 18 TYR B O 1
ATOM 1793 N N . TYR B 1 19 ? -14.922 2.924 9.023 1 94.38 19 TYR B N 1
ATOM 1794 C CA . TYR B 1 19 ? -15.477 3.85 8.047 1 94.38 19 TYR B CA 1
ATOM 1795 C C . TYR B 1 19 ? -15.93 3.111 6.793 1 94.38 19 TYR B C 1
ATOM 1797 O O . TYR B 1 19 ? -17.047 3.312 6.312 1 94.38 19 TYR B O 1
ATOM 1805 N N . ARG B 1 20 ? -15.094 2.268 6.34 1 89.88 20 ARG B N 1
ATOM 1806 C CA . ARG B 1 20 ? -15.406 1.542 5.109 1 89.88 20 ARG B CA 1
ATOM 1807 C C . ARG B 1 20 ? -16.609 0.621 5.305 1 89.88 20 ARG B C 1
ATOM 1809 O O . ARG B 1 20 ? -17.484 0.554 4.449 1 89.88 20 ARG B O 1
ATOM 1816 N N . TYR B 1 21 ? -16.594 -0.035 6.375 1 89.75 21 TYR B N 1
ATOM 1817 C CA . TYR B 1 21 ? -17.703 -0.95 6.637 1 89.75 21 TYR B CA 1
ATOM 1818 C C . TYR B 1 21 ? -19 -0.19 6.805 1 89.75 21 TYR B C 1
ATOM 1820 O O . TYR B 1 21 ? -20.047 -0.593 6.262 1 89.75 21 TYR B O 1
ATOM 1828 N N . LEU B 1 22 ? -18.969 0.838 7.527 1 94.12 22 LEU B N 1
ATOM 1829 C CA . LEU B 1 22 ? -20.172 1.626 7.773 1 94.12 22 LEU B CA 1
ATOM 1830 C C . LEU B 1 22 ? -20.703 2.232 6.477 1 94.12 22 LEU B C 1
ATOM 1832 O O . LEU B 1 22 ? -21.906 2.354 6.293 1 94.12 22 LEU B O 1
ATOM 1836 N N . ARG B 1 23 ? -19.797 2.602 5.637 1 91.81 23 ARG B N 1
ATOM 1837 C CA . ARG B 1 23 ? -20.219 3.117 4.336 1 91.81 23 ARG B CA 1
ATOM 1838 C C . ARG B 1 23 ? -20.969 2.055 3.541 1 91.81 23 ARG B C 1
ATOM 1840 O O . ARG B 1 23 ? -21.984 2.346 2.906 1 91.81 23 ARG B O 1
ATOM 1847 N N . THR B 1 24 ? -20.438 0.845 3.566 1 87.75 24 THR B N 1
ATOM 1848 C CA . THR B 1 24 ? -21.109 -0.262 2.891 1 87.75 24 THR B CA 1
ATOM 1849 C C . THR B 1 24 ? -22.5 -0.483 3.469 1 87.75 24 THR B C 1
ATOM 1851 O O . THR B 1 24 ? -23.453 -0.692 2.723 1 87.75 24 THR B O 1
ATOM 1854 N N . LEU B 1 25 ? -22.625 -0.383 4.742 1 91.94 25 LEU B N 1
ATOM 1855 C CA . LEU B 1 25 ? -23.922 -0.549 5.398 1 91.94 25 LEU B CA 1
ATOM 1856 C C . LEU B 1 25 ? -24.891 0.534 4.957 1 91.94 25 LEU B C 1
ATOM 1858 O O . LEU B 1 25 ? -26.062 0.243 4.664 1 91.94 25 LEU B O 1
ATOM 1862 N N . LYS B 1 26 ? -24.375 1.698 4.945 1 94.88 26 LYS B N 1
ATOM 1863 C CA . LYS B 1 26 ? -25.219 2.811 4.508 1 94.88 26 LYS B CA 1
ATOM 1864 C C . LYS B 1 26 ? -25.734 2.586 3.09 1 94.88 26 LYS B C 1
ATOM 1866 O O . LYS B 1 26 ? -26.922 2.771 2.82 1 94.88 26 LYS B O 1
ATOM 1871 N N . ASN B 1 27 ? -24.875 2.164 2.234 1 90.5 27 ASN B N 1
ATOM 1872 C CA . ASN B 1 27 ? -25.25 1.913 0.843 1 90.5 27 ASN B CA 1
ATOM 1873 C C . ASN B 1 27 ? -26.266 0.781 0.723 1 90.5 27 ASN B C 1
ATOM 1875 O O . ASN B 1 27 ? -27.078 0.773 -0.195 1 90.5 27 ASN B O 1
ATOM 1879 N N . ASP B 1 28 ? -26.203 -0.072 1.655 1 90.56 28 ASP B N 1
ATOM 1880 C CA . ASP B 1 28 ? -27.125 -1.207 1.669 1 90.56 28 ASP B CA 1
ATOM 1881 C C . ASP B 1 28 ? -28.453 -0.837 2.34 1 90.56 28 ASP B C 1
ATOM 1883 O O . ASP B 1 28 ? -29.344 -1.675 2.465 1 90.56 28 ASP B O 1
ATOM 1887 N N . GLY B 1 29 ? -28.547 0.292 2.834 1 94.38 29 GLY B N 1
ATOM 1888 C CA . GLY B 1 29 ? -29.781 0.78 3.42 1 94.38 29 GLY B CA 1
ATOM 1889 C C . GLY B 1 29 ? -29.922 0.441 4.895 1 94.38 29 GLY B C 1
ATOM 1890 O O . GLY B 1 29 ? -31.016 0.563 5.465 1 94.38 29 GLY B O 1
ATOM 1891 N N . ILE B 1 30 ? -28.891 0.055 5.461 1 94.31 30 ILE B N 1
ATOM 1892 C CA . ILE B 1 30 ? -28.906 -0.274 6.883 1 94.31 30 ILE B CA 1
ATOM 1893 C C . ILE B 1 30 ? -28.719 0.997 7.711 1 94.31 30 ILE B C 1
ATOM 1895 O O . ILE B 1 30 ? -27.781 1.763 7.484 1 94.31 30 ILE B O 1
ATOM 1899 N N . THR B 1 31 ? -29.547 1.204 8.672 1 95.62 31 THR B N 1
ATOM 1900 C CA . THR B 1 31 ? -29.562 2.486 9.367 1 95.62 31 THR B CA 1
ATOM 1901 C C . THR B 1 31 ? -28.969 2.354 10.766 1 95.62 31 THR B C 1
ATOM 1903 O O . THR B 1 31 ? -28.562 3.35 11.367 1 95.62 31 THR B O 1
ATOM 1906 N N . SER B 1 32 ? -29.031 1.116 11.336 1 95.88 32 SER B N 1
ATOM 1907 C CA . SER B 1 32 ? -28.484 0.899 12.68 1 95.88 32 SER B CA 1
ATOM 1908 C C . SER B 1 32 ? -27.703 -0.412 12.75 1 95.88 32 SER B C 1
ATOM 1910 O O . SER B 1 32 ? -27.922 -1.314 11.938 1 95.88 32 SER B O 1
ATOM 1912 N N . ILE B 1 33 ? -26.75 -0.364 13.672 1 95.62 33 ILE B N 1
ATOM 1913 C CA . ILE B 1 33 ? -25.953 -1.566 13.82 1 95.62 33 ILE B CA 1
ATOM 1914 C C . ILE B 1 33 ? -25.469 -1.69 15.266 1 95.62 33 ILE B C 1
ATOM 1916 O O . ILE B 1 33 ? -25.141 -0.689 15.906 1 95.62 33 ILE B O 1
ATOM 1920 N N . SER B 1 34 ? -25.422 -2.887 15.734 1 95.12 34 SER B N 1
ATOM 1921 C CA . SER B 1 34 ? -24.922 -3.129 17.078 1 95.12 34 SER B CA 1
ATOM 1922 C C . SER B 1 34 ? -23.422 -3.365 17.094 1 95.12 34 SER B C 1
ATOM 1924 O O . SER B 1 34 ? -22.828 -3.676 16.047 1 95.12 34 SER B O 1
ATOM 1926 N N . SER B 1 35 ? -22.859 -3.221 18.359 1 94.75 35 SER B N 1
ATOM 1927 C CA . SER B 1 35 ? -21.438 -3.525 18.5 1 94.75 35 SER B CA 1
ATOM 1928 C C . SER B 1 35 ? -21.141 -4.984 18.172 1 94.75 35 SER B C 1
ATOM 1930 O O . SER B 1 35 ? -20.094 -5.297 17.594 1 94.75 35 SER B O 1
ATOM 1932 N N . ARG B 1 36 ? -22.031 -5.848 18.5 1 93.69 36 ARG B N 1
ATOM 1933 C CA . ARG B 1 36 ? -21.875 -7.273 18.234 1 93.69 36 ARG B CA 1
ATOM 1934 C C . ARG B 1 36 ? -21.844 -7.551 16.734 1 93.69 36 ARG B C 1
ATOM 1936 O O . ARG B 1 36 ? -20.984 -8.281 16.25 1 93.69 36 ARG B O 1
ATOM 1943 N N . GLU B 1 37 ? -22.703 -6.988 16.062 1 92.81 37 GLU B N 1
ATOM 1944 C CA . GLU B 1 37 ? -22.781 -7.188 14.617 1 92.81 37 GLU B CA 1
ATOM 1945 C C . GLU B 1 37 ? -21.562 -6.621 13.906 1 92.81 37 GLU B C 1
ATOM 1947 O O . GLU B 1 37 ? -21.016 -7.25 13 1 92.81 37 GLU B O 1
ATOM 1952 N N . LEU B 1 38 ? -21.172 -5.449 14.305 1 92.75 38 LEU B N 1
ATOM 1953 C CA . LEU B 1 38 ? -20.016 -4.812 13.695 1 92.75 38 LEU B CA 1
ATOM 1954 C C . LEU B 1 38 ? -18.75 -5.609 13.984 1 92.75 38 LEU B C 1
ATOM 1956 O O . LEU B 1 38 ? -17.906 -5.801 13.094 1 92.75 38 LEU B O 1
ATOM 1960 N N . ALA B 1 39 ? -18.641 -6.102 15.211 1 93.12 39 ALA B N 1
ATOM 1961 C CA . ALA B 1 39 ? -17.5 -6.902 15.617 1 93.12 39 ALA B CA 1
ATOM 1962 C C . ALA B 1 39 ? -17.375 -8.164 14.766 1 93.12 39 ALA B C 1
ATOM 1964 O O . ALA B 1 39 ? -16.281 -8.547 14.359 1 93.12 39 ALA B O 1
ATOM 1965 N N . ALA B 1 40 ? -18.469 -8.789 14.477 1 87.88 40 ALA B N 1
ATOM 1966 C CA . ALA B 1 40 ? -18.5 -10 13.664 1 87.88 40 ALA B CA 1
ATOM 1967 C C . ALA B 1 40 ? -17.969 -9.734 12.258 1 87.88 40 ALA B C 1
ATOM 1969 O O . ALA B 1 40 ? -17.25 -10.562 11.688 1 87.88 40 ALA B O 1
ATOM 1970 N N . GLN B 1 41 ? -18.25 -8.57 11.812 1 82.44 41 GLN B N 1
ATOM 1971 C CA . GLN B 1 41 ? -17.828 -8.203 10.469 1 82.44 41 GLN B CA 1
ATOM 1972 C C . GLN B 1 41 ? -16.344 -7.82 10.453 1 82.44 41 GLN B C 1
ATOM 1974 O O . GLN B 1 41 ? -15.648 -8.047 9.461 1 82.44 41 GLN B O 1
ATOM 1979 N N . MET B 1 42 ? -15.883 -7.324 11.5 1 83.88 42 MET B N 1
ATOM 1980 C CA . MET B 1 42 ? -14.523 -6.781 11.562 1 83.88 42 MET B CA 1
ATOM 1981 C C . MET B 1 42 ? -13.539 -7.832 12.062 1 83.88 42 MET B C 1
ATOM 1983 O O . MET B 1 42 ? -12.328 -7.633 11.992 1 83.88 42 MET B O 1
ATOM 1987 N N . GLY B 1 43 ? -14.023 -8.914 12.531 1 83 43 GLY B N 1
ATOM 1988 C CA . GLY B 1 43 ? -13.156 -9.922 13.117 1 83 43 GLY B CA 1
ATOM 1989 C C . GLY B 1 43 ? -12.555 -9.5 14.445 1 83 43 GLY B C 1
ATOM 1990 O O . GLY B 1 43 ? -11.359 -9.664 14.68 1 83 43 GLY B O 1
ATOM 1991 N N . THR B 1 44 ? -13.336 -8.852 15.227 1 90.19 44 THR B N 1
ATOM 1992 C CA . THR B 1 44 ? -12.938 -8.391 16.547 1 90.19 44 THR B CA 1
ATOM 1993 C C . THR B 1 44 ? -14.039 -8.664 17.578 1 90.19 44 THR B C 1
ATOM 1995 O O . THR B 1 44 ? -14.922 -9.484 17.328 1 90.19 44 THR B O 1
ATOM 1998 N N . THR B 1 45 ? -13.938 -8.078 18.766 1 94.75 45 THR B N 1
ATOM 1999 C CA . THR B 1 45 ? -14.945 -8.297 19.797 1 94.75 45 THR B CA 1
ATOM 2000 C C . THR B 1 45 ? -15.828 -7.062 19.969 1 94.75 45 THR B C 1
ATOM 2002 O O . THR B 1 45 ? -15.406 -5.945 19.656 1 94.75 45 THR B O 1
ATOM 2005 N N . ALA B 1 46 ? -17.062 -7.371 20.469 1 94.75 46 ALA B N 1
ATOM 2006 C CA . ALA B 1 46 ? -17.984 -6.27 20.766 1 94.75 46 ALA B CA 1
ATOM 2007 C C . ALA B 1 46 ? -17.375 -5.297 21.766 1 94.75 46 ALA B C 1
ATOM 2009 O O . ALA B 1 46 ? -17.578 -4.086 21.672 1 94.75 46 ALA B O 1
ATOM 2010 N N . SER B 1 47 ? -16.672 -5.824 22.656 1 95.56 47 SER B N 1
ATOM 2011 C CA . SER B 1 47 ? -16.016 -4.996 23.656 1 95.56 47 SER B CA 1
ATOM 2012 C C . SER B 1 47 ? -15.016 -4.039 23.016 1 95.56 47 SER B C 1
ATOM 2014 O O . SER B 1 47 ? -14.977 -2.855 23.359 1 95.56 47 SER B O 1
ATOM 2016 N N . GLN B 1 48 ? -14.211 -4.512 22.094 1 95.62 48 GLN B N 1
ATOM 2017 C CA . GLN B 1 48 ? -13.25 -3.672 21.391 1 95.62 48 GLN B CA 1
ATOM 2018 C C . GLN B 1 48 ? -13.953 -2.562 20.609 1 95.62 48 GLN B C 1
ATOM 2020 O O . GLN B 1 48 ? -13.508 -1.415 20.609 1 95.62 48 GLN B O 1
ATOM 2025 N N . VAL B 1 49 ? -15.031 -2.932 19.953 1 95.69 49 VAL B N 1
ATOM 2026 C CA . VAL B 1 49 ? -15.797 -1.953 19.188 1 95.69 49 VAL B CA 1
ATOM 2027 C C . VAL B 1 49 ? -16.281 -0.845 20.125 1 95.69 49 VAL B C 1
ATOM 2029 O O . VAL B 1 49 ? -16.141 0.341 19.812 1 95.69 49 VAL B O 1
ATOM 2032 N N . ARG B 1 50 ? -16.859 -1.223 21.203 1 93.44 50 ARG B N 1
ATOM 2033 C CA . ARG B 1 50 ? -17.375 -0.249 22.172 1 93.44 50 ARG B CA 1
ATOM 2034 C C . ARG B 1 50 ? -16.25 0.646 22.688 1 93.44 50 ARG B C 1
ATOM 2036 O O . ARG B 1 50 ? -16.438 1.858 22.812 1 93.44 50 ARG B O 1
ATOM 2043 N N . GLN B 1 51 ? -15.141 0.024 22.938 1 93.31 51 GLN B N 1
ATOM 2044 C CA . GLN B 1 51 ? -13.992 0.785 23.422 1 93.31 51 GLN B CA 1
ATOM 2045 C C . GLN B 1 51 ? -13.516 1.783 22.375 1 93.31 51 GLN B C 1
ATOM 2047 O O . GLN B 1 51 ? -13.203 2.932 22.703 1 93.31 51 GLN B O 1
ATOM 2052 N N . ASP B 1 52 ? -13.383 1.292 21.156 1 94.69 52 ASP B N 1
ATOM 2053 C CA . ASP B 1 52 ? -12.961 2.18 20.078 1 94.69 52 ASP B CA 1
ATOM 2054 C C . ASP B 1 52 ? -13.922 3.359 19.922 1 94.69 52 ASP B C 1
ATOM 2056 O O . ASP B 1 52 ? -13.484 4.512 19.828 1 94.69 52 ASP B O 1
ATOM 2060 N N . PHE B 1 53 ? -15.211 3.066 19.984 1 93.62 53 PHE B N 1
ATOM 2061 C CA . PHE B 1 53 ? -16.219 4.098 19.734 1 93.62 53 PHE B CA 1
ATOM 2062 C C . PHE B 1 53 ? -16.297 5.062 20.922 1 93.62 53 PHE B C 1
ATOM 2064 O O . PHE B 1 53 ? -16.641 6.23 20.75 1 93.62 53 PHE B O 1
ATOM 2071 N N . ASN B 1 54 ? -15.969 4.645 22.016 1 90.06 54 ASN B N 1
ATOM 2072 C CA . ASN B 1 54 ? -15.922 5.523 23.188 1 90.06 54 ASN B CA 1
ATOM 2073 C C . ASN B 1 54 ? -14.828 6.582 23.047 1 90.06 54 ASN B C 1
ATOM 2075 O O . ASN B 1 54 ? -14.922 7.664 23.625 1 90.06 54 ASN B O 1
ATOM 2079 N N . CYS B 1 55 ? -13.844 6.281 22.219 1 89.88 55 CYS B N 1
ATOM 2080 C CA . CYS B 1 55 ? -12.695 7.172 22.062 1 89.88 55 CYS B CA 1
ATOM 2081 C C . CYS B 1 55 ? -12.977 8.25 21.031 1 89.88 55 CYS B C 1
ATOM 2083 O O . CYS B 1 55 ? -12.234 9.234 20.938 1 89.88 55 CYS B O 1
ATOM 2085 N N . ILE B 1 56 ? -13.969 8.172 20.188 1 87.69 56 ILE B N 1
ATOM 2086 C CA . ILE B 1 56 ? -14.031 9.055 19.031 1 87.69 56 ILE B CA 1
ATOM 2087 C C . ILE B 1 56 ? -15.18 10.055 19.203 1 87.69 56 ILE B C 1
ATOM 2089 O O . ILE B 1 56 ? -15.367 10.945 18.375 1 87.69 56 ILE B O 1
ATOM 2093 N N . GLY B 1 57 ? -15.961 9.938 20.203 1 80.31 57 GLY B N 1
ATOM 2094 C CA . GLY B 1 57 ? -16.984 10.953 20.391 1 80.31 57 GLY B CA 1
ATOM 2095 C C . GLY B 1 57 ? -18.312 10.383 20.875 1 80.31 57 GLY B C 1
ATOM 2096 O O . GLY B 1 57 ? -18.344 9.328 21.516 1 80.31 57 GLY B O 1
ATOM 2097 N N . ASP B 1 58 ? -19.234 11.305 20.672 1 83.69 58 ASP B N 1
ATOM 2098 C CA . ASP B 1 58 ? -20.578 10.953 21.109 1 83.69 58 ASP B CA 1
ATOM 2099 C C . ASP B 1 58 ? -21.266 10.039 20.094 1 83.69 58 ASP B C 1
ATOM 2101 O O . ASP B 1 58 ? -22 10.508 19.234 1 83.69 58 ASP B O 1
ATOM 2105 N N . VAL B 1 59 ? -21.047 8.805 20.172 1 83.19 59 VAL B N 1
ATOM 2106 C CA . VAL B 1 59 ? -21.547 7.84 19.203 1 83.19 59 VAL B CA 1
ATOM 2107 C C . VAL B 1 59 ? -22.984 7.453 19.547 1 83.19 59 VAL B C 1
ATOM 2109 O O . VAL B 1 59 ? -23.703 6.934 18.703 1 83.19 59 VAL B O 1
ATOM 2112 N N . ASN B 1 60 ? -23.484 7.727 20.641 1 79.12 60 ASN B N 1
ATOM 2113 C CA . ASN B 1 60 ? -24.875 7.59 21.094 1 79.12 60 ASN B CA 1
ATOM 2114 C C . ASN B 1 60 ? -25.422 6.191 20.828 1 79.12 60 ASN B C 1
ATOM 2116 O O . ASN B 1 60 ? -26.5 6.043 20.266 1 79.12 60 ASN B O 1
ATOM 2120 N N . GLY B 1 61 ? -24.688 5.207 21.219 1 81.69 61 GLY B N 1
ATOM 2121 C CA . GLY B 1 61 ? -25.234 3.859 21.125 1 81.69 61 GLY B CA 1
ATOM 2122 C C . GLY B 1 61 ? -26.344 3.604 22.125 1 81.69 61 GLY B C 1
ATOM 2123 O O . GLY B 1 61 ? -26.266 4.027 23.281 1 81.69 61 GLY B O 1
ATOM 2124 N N . ARG B 1 62 ? -27.5 3.059 21.516 1 84.19 62 ARG B N 1
ATOM 2125 C CA . ARG B 1 62 ? -28.625 2.762 22.406 1 84.19 62 ARG B CA 1
ATOM 2126 C C . ARG B 1 62 ? -28.797 1.257 22.594 1 84.19 62 ARG B C 1
ATOM 2128 O O . ARG B 1 62 ? -28.703 0.496 21.625 1 84.19 62 ARG B O 1
ATOM 2135 N N . GLN B 1 63 ? -29.016 1.011 23.781 1 79.06 63 GLN B N 1
ATOM 2136 C CA . GLN B 1 63 ? -29.234 -0.4 24.078 1 79.06 63 GLN B CA 1
ATOM 2137 C C . GLN B 1 63 ? -30.422 -0.945 23.281 1 79.06 63 GLN B C 1
ATOM 2139 O O . GLN B 1 63 ? -31.469 -0.306 23.219 1 79.06 63 GLN B O 1
ATOM 2144 N N . GLY B 1 64 ? -30.203 -2.064 22.672 1 82.19 64 GLY B N 1
ATOM 2145 C CA . GLY B 1 64 ? -31.266 -2.725 21.938 1 82.19 64 GLY B CA 1
ATOM 2146 C C . GLY B 1 64 ? -31.375 -2.256 20.5 1 82.19 64 GLY B C 1
ATOM 2147 O O . GLY B 1 64 ? -32 -2.914 19.672 1 82.19 64 GLY B O 1
ATOM 2148 N N . ILE B 1 65 ? -30.844 -1.148 20.266 1 86.81 65 ILE B N 1
ATOM 2149 C CA . ILE B 1 65 ? -30.938 -0.596 18.922 1 86.81 65 ILE B CA 1
ATOM 2150 C 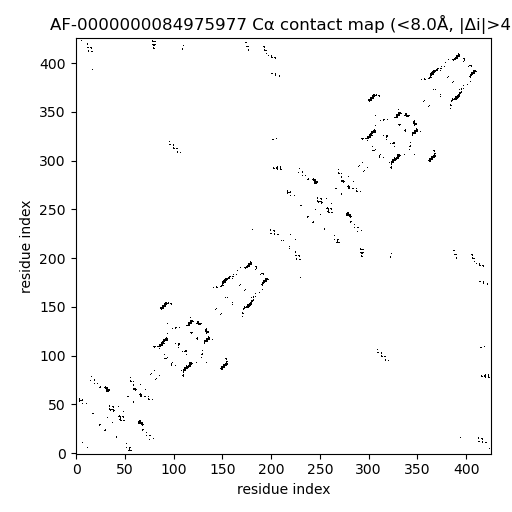C . ILE B 1 65 ? -29.547 -0.575 18.281 1 86.81 65 ILE B C 1
ATOM 2152 O O . ILE B 1 65 ? -29.375 -1.031 17.156 1 86.81 65 ILE B O 1
ATOM 2156 N N . GLY B 1 66 ? -28.609 -0.142 18.922 1 93.94 66 GLY B N 1
ATOM 2157 C CA . GLY B 1 66 ? -27.25 -0.039 18.406 1 93.94 66 GLY B CA 1
ATOM 2158 C C . GLY B 1 66 ? -26.844 1.383 18.062 1 93.94 66 GLY B C 1
ATOM 2159 O O . GLY B 1 66 ? -27.234 2.326 18.75 1 93.94 66 GLY B O 1
ATOM 2160 N N . TYR B 1 67 ? -25.969 1.532 17.156 1 96 67 TYR B N 1
ATOM 2161 C CA . TYR B 1 67 ? -25.453 2.818 16.703 1 96 67 TYR B CA 1
ATOM 2162 C C . TYR B 1 67 ? -26.125 3.25 15.406 1 96 67 TYR B C 1
ATOM 2164 O O . TYR B 1 67 ? -26.391 2.42 14.531 1 96 67 TYR B O 1
ATOM 2172 N N . SER B 1 68 ? -26.375 4.535 15.352 1 95.25 68 SER B N 1
ATOM 2173 C CA . SER B 1 68 ? -26.797 5.082 14.062 1 95.25 68 SER B CA 1
ATOM 2174 C C . SER B 1 68 ? -25.656 5.047 13.055 1 95.25 68 SER B C 1
ATOM 2176 O O . SER B 1 68 ? -24.609 5.664 13.273 1 95.25 68 SER B O 1
ATOM 2178 N N . VAL B 1 69 ? -25.859 4.375 11.93 1 96.44 69 VAL B N 1
ATOM 2179 C CA . VAL B 1 69 ? -24.844 4.258 10.891 1 96.44 69 VAL B CA 1
ATOM 2180 C C . VAL B 1 69 ? -24.484 5.641 10.352 1 96.44 69 VAL B C 1
ATOM 2182 O O . VAL B 1 69 ? -23.312 5.977 10.203 1 96.44 69 VAL B O 1
ATOM 2185 N N . GLU B 1 70 ? -25.484 6.426 10.148 1 96 70 GLU B N 1
ATOM 2186 C CA . GLU B 1 70 ? -25.281 7.77 9.609 1 96 70 GLU B CA 1
ATOM 2187 C C . GLU B 1 70 ? -24.484 8.633 10.578 1 96 70 GLU B C 1
ATOM 2189 O O . GLU B 1 70 ? -23.578 9.359 10.164 1 96 70 GLU B O 1
ATOM 2194 N N . ASN B 1 71 ? -24.844 8.539 11.797 1 95.44 71 ASN B N 1
ATOM 2195 C CA . ASN B 1 71 ? -24.141 9.328 12.797 1 95.44 71 ASN B CA 1
ATOM 2196 C C . ASN B 1 71 ? -22.672 8.891 12.922 1 95.44 71 ASN B C 1
ATOM 2198 O O . ASN B 1 71 ? -21.781 9.734 12.945 1 95.44 71 ASN B O 1
ATOM 2202 N N . LEU B 1 72 ? -22.453 7.594 13 1 95.81 72 LEU B N 1
ATOM 2203 C CA . LEU B 1 72 ? -21.094 7.066 13.094 1 95.81 72 LEU B CA 1
ATOM 2204 C C . LEU B 1 72 ? -20.25 7.516 11.898 1 95.81 72 LEU B C 1
ATOM 2206 O O . LEU B 1 72 ? -19.109 7.934 12.07 1 95.81 72 LEU B O 1
ATOM 2210 N N . LEU B 1 73 ? -20.844 7.445 10.766 1 95.38 73 LEU B N 1
ATOM 2211 C CA . LEU B 1 73 ? -20.156 7.844 9.547 1 95.38 73 LEU B CA 1
ATOM 2212 C C . LEU B 1 73 ? -19.766 9.32 9.602 1 95.38 73 LEU B C 1
ATOM 2214 O O . LEU B 1 73 ? -18.641 9.688 9.242 1 95.38 73 LEU B O 1
ATOM 2218 N N . SER B 1 74 ? -20.688 10.109 10.031 1 94.56 74 SER B N 1
ATOM 2219 C CA . SER B 1 74 ? -20.438 11.539 10.117 1 94.56 74 SER B CA 1
ATOM 2220 C C . SER B 1 74 ? -19.266 11.844 11.047 1 94.56 74 SER B C 1
ATOM 2222 O O . SER B 1 74 ? -18.406 12.648 10.711 1 94.56 74 SER B O 1
ATOM 2224 N N . ILE B 1 75 ? -19.281 11.188 12.133 1 94.44 75 ILE B N 1
ATOM 2225 C CA . ILE B 1 75 ? -18.203 11.375 13.109 1 94.44 75 ILE B CA 1
ATOM 2226 C C . ILE B 1 75 ? -16.875 10.945 12.508 1 94.44 75 ILE B C 1
ATOM 2228 O O . ILE B 1 75 ? -15.891 11.688 12.562 1 94.44 75 ILE B O 1
ATOM 2232 N N . LEU B 1 76 ? -16.859 9.781 11.922 1 94.81 76 LEU B N 1
ATOM 2233 C CA . LEU B 1 76 ? -15.617 9.242 11.367 1 94.81 76 LEU B CA 1
ATOM 2234 C C . LEU B 1 76 ? -15.125 10.094 10.203 1 94.81 76 LEU B C 1
ATOM 2236 O O . LEU B 1 76 ? -13.922 10.328 10.062 1 94.81 76 LEU B O 1
ATOM 2240 N N . GLU B 1 77 ? -16.016 10.539 9.391 1 93.56 77 GLU B N 1
ATOM 2241 C CA . GLU B 1 77 ? -15.633 11.398 8.273 1 93.56 77 GLU B CA 1
ATOM 2242 C C . GLU B 1 77 ? -14.953 12.672 8.766 1 93.56 77 GLU B C 1
ATOM 2244 O O . GLU B 1 77 ? -13.938 13.094 8.203 1 93.56 77 GLU B O 1
ATOM 2249 N N . HIS B 1 78 ? -15.508 13.219 9.766 1 93.19 78 HIS B N 1
ATOM 2250 C CA . HIS B 1 78 ? -14.914 14.422 10.336 1 93.19 78 HIS B CA 1
ATOM 2251 C C . HIS B 1 78 ? -13.523 14.133 10.898 1 93.19 78 HIS B C 1
ATOM 2253 O O . HIS B 1 78 ? -12.586 14.906 10.68 1 93.19 78 HIS B O 1
ATOM 2259 N N . LEU B 1 79 ? -13.414 13.062 11.586 1 93.25 79 LEU B N 1
ATOM 2260 C CA . LEU B 1 79 ? -12.148 12.719 12.227 1 93.25 79 LEU B CA 1
ATOM 2261 C C . LEU B 1 79 ? -11.086 12.375 11.188 1 93.25 79 LEU B C 1
ATOM 2263 O O . LEU B 1 79 ? -9.93 12.789 11.32 1 93.25 79 LEU B O 1
ATOM 2267 N N . LEU B 1 80 ? -11.469 11.68 10.156 1 93.31 80 LEU B N 1
ATOM 2268 C CA . LEU B 1 80 ? -10.516 11.141 9.195 1 93.31 80 LEU B CA 1
ATOM 2269 C C . LEU B 1 80 ? -10.188 12.172 8.117 1 93.31 80 LEU B C 1
ATOM 2271 O O . LEU B 1 80 ? -9.062 12.211 7.609 1 93.31 80 LEU B O 1
ATOM 2275 N N . PHE B 1 81 ? -11.141 13.023 7.789 1 91.56 81 PHE B N 1
ATOM 2276 C CA . PHE B 1 81 ? -10.984 13.883 6.617 1 91.56 81 PHE B CA 1
ATOM 2277 C C . PHE B 1 81 ? -11.078 15.352 7.004 1 91.56 81 PHE B C 1
ATOM 2279 O O . PHE B 1 81 ? -10.781 16.234 6.191 1 91.56 81 PHE B O 1
ATOM 2286 N N . GLY B 1 82 ? -11.484 15.648 8.195 1 87.88 82 GLY B N 1
ATOM 2287 C CA . GLY B 1 82 ? -11.656 17.031 8.617 1 87.88 82 GLY B CA 1
ATOM 2288 C C . GLY B 1 82 ? -12.969 17.641 8.148 1 87.88 82 GLY B C 1
ATOM 2289 O O . GLY B 1 82 ? -13.961 16.938 7.965 1 87.88 82 GLY B O 1
ATOM 2290 N N . ASN B 1 83 ? -13.047 18.969 8.172 1 84.75 83 ASN B N 1
ATOM 2291 C CA . ASN B 1 83 ? -14.258 19.719 7.836 1 84.75 83 ASN B CA 1
ATOM 2292 C C . ASN B 1 83 ? -14.297 20.078 6.355 1 84.75 83 ASN B C 1
ATOM 2294 O O . ASN B 1 83 ? -14.859 21.109 5.977 1 84.75 83 ASN B O 1
ATOM 2298 N N . GLY B 1 84 ? -13.625 19.188 5.566 1 81.81 84 GLY B N 1
ATOM 2299 C CA . GLY B 1 84 ? -13.656 19.469 4.141 1 81.81 84 GLY B CA 1
ATOM 2300 C C . GLY B 1 84 ? -12.375 20.078 3.625 1 81.81 84 GLY B C 1
ATOM 2301 O O . GLY B 1 84 ? -12.125 20.094 2.418 1 81.81 84 GLY B O 1
ATOM 2302 N N . ASP B 1 85 ? -11.594 20.672 4.512 1 87.56 85 ASP B N 1
ATOM 2303 C CA . ASP B 1 85 ? -10.32 21.25 4.078 1 87.56 85 ASP B CA 1
ATOM 2304 C C . ASP B 1 85 ? -9.336 20.156 3.664 1 87.56 85 ASP B C 1
ATOM 2306 O O . ASP B 1 85 ? -9.094 19.219 4.422 1 87.56 85 ASP B O 1
ATOM 2310 N N . LEU B 1 86 ? -8.883 20.328 2.494 1 93.38 86 LEU B N 1
ATOM 2311 C CA . LEU B 1 86 ? -7.914 19.359 1.987 1 93.38 86 LEU B CA 1
ATOM 2312 C C . LEU B 1 86 ? -6.504 19.719 2.447 1 93.38 86 LEU B C 1
ATOM 2314 O O . LEU B 1 86 ? -6.141 20.891 2.5 1 93.38 86 LEU B O 1
ATOM 2318 N N . LEU B 1 87 ? -5.785 18.734 2.842 1 95.44 87 LEU B N 1
ATOM 2319 C CA . LEU B 1 87 ? -4.395 18.938 3.232 1 95.44 87 LEU B CA 1
ATOM 2320 C C . LEU B 1 87 ? -3.514 19.172 2.008 1 95.44 87 LEU B C 1
ATOM 2322 O O . LEU B 1 87 ? -3.416 18.297 1.138 1 95.44 87 LEU B O 1
ATOM 2326 N N . PRO B 1 88 ? -2.896 20.344 1.894 1 97 88 PRO B N 1
ATOM 2327 C CA . PRO B 1 88 ? -1.964 20.547 0.782 1 97 88 PRO B CA 1
ATOM 2328 C C . PRO B 1 88 ? -0.808 19.547 0.797 1 97 88 PRO B C 1
ATOM 2330 O O . PRO B 1 88 ? -0.102 19.438 1.803 1 97 88 PRO B O 1
ATOM 2333 N N . THR B 1 89 ? -0.633 18.875 -0.34 1 97.75 89 THR B N 1
ATOM 2334 C CA . THR B 1 89 ? 0.253 17.703 -0.395 1 97.75 89 THR B CA 1
ATOM 2335 C C . THR B 1 89 ? 1.211 17.812 -1.577 1 97.75 89 THR B C 1
ATOM 2337 O O . THR B 1 89 ? 0.818 18.25 -2.664 1 97.75 89 THR B O 1
ATOM 2340 N N . ILE B 1 90 ? 2.484 17.422 -1.32 1 98.62 90 ILE B N 1
ATOM 2341 C CA . ILE B 1 90 ? 3.449 17.391 -2.414 1 98.62 90 ILE B CA 1
ATOM 2342 C C . ILE B 1 90 ? 3.99 15.969 -2.576 1 98.62 90 ILE B C 1
ATOM 2344 O O . ILE B 1 90 ? 4.082 15.219 -1.601 1 98.62 90 ILE B O 1
ATOM 2348 N N . LEU B 1 91 ? 4.301 15.641 -3.809 1 98.31 91 LEU B N 1
ATOM 2349 C CA . LEU B 1 91 ? 4.906 14.359 -4.156 1 98.31 91 LEU B CA 1
ATOM 2350 C C . LEU B 1 91 ? 6.406 14.508 -4.367 1 98.31 91 LEU B C 1
ATOM 2352 O O . LEU B 1 91 ? 6.852 15.383 -5.105 1 98.31 91 LEU B O 1
ATOM 2356 N N . ILE B 1 92 ? 7.156 13.641 -3.656 1 98.5 92 ILE B N 1
ATOM 2357 C CA . ILE B 1 92 ? 8.602 13.594 -3.844 1 98.5 92 ILE B CA 1
ATOM 2358 C C . ILE B 1 92 ? 8.992 12.297 -4.543 1 98.5 92 ILE B C 1
ATOM 2360 O O . ILE B 1 92 ? 8.93 11.219 -3.945 1 98.5 92 ILE B O 1
ATOM 2364 N N . GLY B 1 93 ? 9.477 12.391 -5.773 1 96.75 93 GLY B N 1
ATOM 2365 C CA . GLY B 1 93 ? 9.766 11.227 -6.602 1 96.75 93 GLY B CA 1
ATOM 2366 C C . GLY B 1 93 ? 8.664 10.922 -7.598 1 96.75 93 GLY B C 1
ATOM 2367 O O . GLY B 1 93 ? 7.578 10.477 -7.215 1 96.75 93 GLY B O 1
ATOM 2368 N N . CYS B 1 94 ? 9.008 11.094 -8.859 1 95.56 94 CYS B N 1
ATOM 2369 C CA . CYS B 1 94 ? 8.008 10.922 -9.906 1 95.56 94 CYS B CA 1
ATOM 2370 C C . CYS B 1 94 ? 8.375 9.75 -10.82 1 95.56 94 CYS B C 1
ATOM 2372 O O . CYS B 1 94 ? 8.195 9.828 -12.031 1 95.56 94 CYS B O 1
ATOM 2374 N N . GLY B 1 95 ? 8.969 8.773 -10.211 1 89.69 95 GLY B N 1
ATOM 2375 C CA . GLY B 1 95 ? 9.141 7.516 -10.914 1 89.69 95 GLY B CA 1
ATOM 2376 C C . GLY B 1 95 ? 7.855 6.727 -11.062 1 89.69 95 GLY B C 1
ATOM 2377 O O . GLY B 1 95 ? 6.762 7.289 -10.977 1 89.69 95 GLY B O 1
ATOM 2378 N N . ARG B 1 96 ? 8.031 5.441 -11.297 1 83.5 96 ARG B N 1
ATOM 2379 C CA . ARG B 1 96 ? 6.883 4.57 -11.523 1 83.5 96 ARG B CA 1
ATOM 2380 C C . ARG B 1 96 ? 5.938 4.582 -10.328 1 83.5 96 ARG B C 1
ATOM 2382 O O . ARG B 1 96 ? 4.727 4.766 -10.492 1 83.5 96 ARG B O 1
ATOM 2389 N N . LEU B 1 97 ? 6.496 4.406 -9.148 1 88.25 97 LEU B N 1
ATOM 2390 C CA . LEU B 1 97 ? 5.691 4.391 -7.93 1 88.25 97 LEU B CA 1
ATOM 2391 C C . LEU B 1 97 ? 5.023 5.742 -7.703 1 88.25 97 LEU B C 1
ATOM 2393 O O . LEU B 1 97 ? 3.832 5.805 -7.387 1 88.25 97 LEU B O 1
ATOM 2397 N N . GLY B 1 98 ? 5.773 6.77 -7.852 1 92.19 98 GLY B N 1
ATOM 2398 C CA . GLY B 1 98 ? 5.227 8.102 -7.672 1 92.19 98 GLY B CA 1
ATOM 2399 C C . GLY B 1 98 ? 4.059 8.398 -8.594 1 92.19 98 GLY B C 1
ATOM 2400 O O . GLY B 1 98 ? 3.049 8.961 -8.164 1 92.19 98 GLY B O 1
ATOM 2401 N N . LYS B 1 99 ? 4.168 7.996 -9.773 1 89.62 99 LYS B N 1
ATOM 2402 C CA . LYS B 1 99 ? 3.113 8.219 -10.758 1 89.62 99 LYS B CA 1
ATOM 2403 C C . LYS B 1 99 ? 1.854 7.438 -10.398 1 89.62 99 LYS B C 1
ATOM 2405 O O . LYS B 1 99 ? 0.741 7.961 -10.492 1 89.62 99 LYS B O 1
ATOM 2410 N N . ALA B 1 100 ? 2.041 6.223 -10.008 1 87.06 100 ALA B N 1
ATOM 2411 C CA . ALA B 1 100 ? 0.909 5.391 -9.609 1 87.06 100 ALA B CA 1
ATOM 2412 C C . ALA B 1 100 ? 0.202 5.969 -8.391 1 87.06 100 ALA B C 1
ATOM 2414 O O . ALA B 1 100 ? -1.026 6.078 -8.367 1 87.06 100 ALA B O 1
ATOM 2415 N N . VAL B 1 101 ? 0.979 6.406 -7.418 1 90.56 101 VAL B N 1
ATOM 2416 C CA . VAL B 1 101 ? 0.44 6.902 -6.156 1 90.56 101 VAL B CA 1
ATOM 2417 C C . VAL B 1 101 ? -0.233 8.25 -6.375 1 90.56 101 VAL B C 1
ATOM 2419 O O . VAL B 1 101 ? -1.262 8.547 -5.762 1 90.56 101 VAL B O 1
ATOM 2422 N N . SER B 1 102 ? 0.365 9.062 -7.254 1 91.56 102 SER B N 1
ATOM 2423 C CA . SER B 1 102 ? -0.216 10.367 -7.559 1 91.56 102 SER B CA 1
ATOM 2424 C C . SER B 1 102 ? -1.616 10.227 -8.148 1 91.56 102 SER B C 1
ATOM 2426 O O . SER B 1 102 ? -2.496 11.047 -7.875 1 91.56 102 SER B O 1
ATOM 2428 N N . ARG B 1 103 ? -1.83 9.25 -8.93 1 86.62 103 ARG B N 1
ATOM 2429 C CA . ARG B 1 103 ? -3.148 9 -9.508 1 86.62 103 ARG B CA 1
ATOM 2430 C C . ARG B 1 103 ? -4.164 8.664 -8.422 1 86.62 103 ARG B C 1
ATOM 2432 O O . ARG B 1 103 ? -5.297 9.156 -8.445 1 86.62 103 ARG B O 1
ATOM 2439 N N . PHE B 1 104 ? -3.686 7.863 -7.504 1 87.56 104 PHE B N 1
ATOM 2440 C CA . PHE B 1 104 ? -4.543 7.477 -6.387 1 87.56 104 PHE B CA 1
ATOM 2441 C C . PHE B 1 104 ? -4.988 8.703 -5.598 1 87.56 104 PHE B C 1
ATOM 2443 O O . PHE B 1 104 ? -6.172 8.859 -5.301 1 87.56 104 PHE B O 1
ATOM 2450 N N . ILE B 1 105 ? -4.133 9.625 -5.355 1 89.31 105 ILE B N 1
ATOM 2451 C CA . ILE B 1 105 ? -4.414 10.805 -4.547 1 89.31 105 ILE B CA 1
ATOM 2452 C C . ILE B 1 105 ? -5.301 11.766 -5.328 1 89.31 105 ILE B C 1
ATOM 2454 O O . ILE B 1 105 ? -6.215 12.375 -4.77 1 89.31 105 ILE B O 1
ATOM 2458 N N . THR B 1 106 ? -5.055 11.93 -6.609 1 85.75 106 THR B N 1
ATOM 2459 C CA . THR B 1 106 ? -5.766 12.922 -7.402 1 85.75 106 THR B CA 1
ATOM 2460 C C . THR B 1 106 ? -7.184 12.453 -7.719 1 85.75 106 THR B C 1
ATOM 2462 O O . THR B 1 106 ? -8.086 13.273 -7.898 1 85.75 106 THR B O 1
ATOM 2465 N N . THR B 1 107 ? -7.406 11.211 -7.746 1 78.38 107 THR B N 1
ATOM 2466 C CA . THR B 1 107 ? -8.734 10.703 -8.078 1 78.38 107 THR B CA 1
ATOM 2467 C C . THR B 1 107 ? -9.586 10.555 -6.824 1 78.38 107 THR B C 1
ATOM 2469 O O . THR B 1 107 ? -10.812 10.703 -6.879 1 78.38 107 THR B O 1
ATOM 2472 N N . ASP B 1 108 ? -8.922 10.172 -5.762 1 69.12 108 ASP B N 1
ATOM 2473 C CA . ASP B 1 108 ? -9.594 10.055 -4.473 1 69.12 108 ASP B CA 1
ATOM 2474 C C . ASP B 1 108 ? -9.016 11.039 -3.459 1 69.12 108 ASP B C 1
ATOM 2476 O O . ASP B 1 108 ? -8.047 10.734 -2.77 1 69.12 108 ASP B O 1
ATOM 2480 N N . THR B 1 109 ? -9.5 12.156 -3.455 1 64.19 109 THR B N 1
ATOM 2481 C CA . THR B 1 109 ? -8.883 13.219 -2.67 1 64.19 109 THR B CA 1
ATOM 2482 C C . THR B 1 109 ? -8.766 12.812 -1.204 1 64.19 109 THR B C 1
ATOM 2484 O O . THR B 1 109 ? -7.715 12.984 -0.586 1 64.19 109 THR B O 1
ATOM 2487 N N . ASN B 1 110 ? -9.508 11.938 -0.764 1 76.62 110 ASN B N 1
ATOM 2488 C CA . ASN B 1 110 ? -9.523 11.438 0.607 1 76.62 110 ASN B CA 1
ATOM 2489 C C . ASN B 1 110 ? -8.906 12.438 1.574 1 76.62 110 ASN B C 1
ATOM 2491 O O . ASN B 1 110 ? -8.062 12.07 2.4 1 76.62 110 ASN B O 1
ATOM 2495 N N . GLY B 1 111 ? -9.195 13.758 1.421 1 89.56 111 GLY B N 1
ATOM 2496 C CA . GLY B 1 111 ? -8.75 14.781 2.35 1 89.56 111 GLY B CA 1
ATOM 2497 C C . GLY B 1 111 ? -7.414 15.391 1.965 1 89.56 111 GLY B C 1
ATOM 2498 O O . GLY B 1 111 ? -6.855 16.203 2.713 1 89.56 111 GLY B O 1
ATOM 2499 N N . TYR B 1 112 ? -6.918 15.086 0.789 1 94.69 112 TYR B N 1
ATOM 2500 C CA . TYR B 1 112 ? -5.613 15.578 0.36 1 94.69 112 TYR B CA 1
ATOM 2501 C C . TYR B 1 112 ? -5.707 16.266 -0.994 1 94.69 112 TYR B C 1
ATOM 2503 O O . TYR B 1 112 ? -6.527 15.891 -1.835 1 94.69 112 TYR B O 1
ATOM 2511 N N . LYS B 1 113 ? -4.918 17.25 -1.131 1 94.62 113 LYS B N 1
ATOM 2512 C CA . LYS B 1 113 ? -4.781 17.906 -2.426 1 94.62 113 LYS B CA 1
ATOM 2513 C C . LYS B 1 113 ? -3.328 17.922 -2.885 1 94.62 113 LYS B C 1
ATOM 2515 O O . LYS B 1 113 ? -2.49 18.594 -2.279 1 94.62 113 LYS B O 1
ATOM 2520 N N . LEU B 1 114 ? -3.08 17.203 -3.945 1 96.12 114 LEU B N 1
ATOM 2521 C CA . LEU B 1 114 ? -1.747 17.219 -4.539 1 96.12 114 LEU B CA 1
ATOM 2522 C C . LEU B 1 114 ? -1.517 18.531 -5.297 1 96.12 114 LEU B C 1
ATOM 2524 O O . LEU B 1 114 ? -2.186 18.797 -6.297 1 96.12 114 LEU B O 1
ATOM 2528 N N . ILE B 1 115 ? -0.536 19.266 -4.809 1 97 115 ILE B N 1
ATOM 2529 C CA . ILE B 1 115 ? -0.455 20.609 -5.367 1 97 115 ILE B CA 1
ATOM 2530 C C . ILE B 1 115 ? 0.82 20.75 -6.195 1 97 115 ILE B C 1
ATOM 2532 O O . ILE B 1 115 ? 0.957 21.688 -6.984 1 97 115 ILE B O 1
ATOM 2536 N N . ALA B 1 116 ? 1.766 19.812 -6.012 1 98.06 116 ALA B N 1
ATOM 2537 C CA . ALA B 1 116 ? 2.984 19.797 -6.816 1 98.06 116 ALA B CA 1
ATOM 2538 C C . ALA B 1 116 ? 3.734 18.484 -6.664 1 98.06 116 ALA B C 1
ATOM 2540 O O . ALA B 1 116 ? 3.477 17.719 -5.73 1 98.06 116 ALA B O 1
ATOM 2541 N N . ALA B 1 117 ? 4.523 18.234 -7.629 1 98.44 117 ALA B N 1
ATOM 2542 C CA . ALA B 1 117 ? 5.449 17.109 -7.578 1 98.44 117 ALA B CA 1
ATOM 2543 C C . ALA B 1 117 ? 6.891 17.578 -7.781 1 98.44 117 ALA B C 1
ATOM 2545 O O . ALA B 1 117 ? 7.137 18.594 -8.422 1 98.44 117 ALA B O 1
ATOM 2546 N N . PHE B 1 118 ? 7.789 16.797 -7.191 1 98.69 118 PHE B N 1
ATOM 2547 C CA . PHE B 1 118 ? 9.203 17.172 -7.281 1 98.69 118 PHE B CA 1
ATOM 2548 C C . PHE B 1 118 ? 10.047 15.953 -7.66 1 98.69 118 PHE B C 1
ATOM 2550 O O . PHE B 1 118 ? 9.805 14.844 -7.188 1 98.69 118 PHE B O 1
ATOM 2557 N N . ASP B 1 119 ? 11.008 16.219 -8.484 1 97.94 119 ASP B N 1
ATOM 2558 C CA . ASP B 1 119 ? 11.992 15.219 -8.906 1 97.94 119 ASP B CA 1
ATOM 2559 C C . ASP B 1 119 ? 13.328 15.867 -9.242 1 97.94 119 ASP B C 1
ATOM 2561 O O . ASP B 1 119 ? 13.406 17.094 -9.414 1 97.94 119 ASP B O 1
ATOM 2565 N N . ASN B 1 120 ? 14.398 15.062 -9.188 1 96.56 120 ASN B N 1
ATOM 2566 C CA . ASN B 1 120 ? 15.695 15.609 -9.57 1 96.56 120 ASN B CA 1
ATOM 2567 C C . ASN B 1 120 ? 16.109 15.133 -10.961 1 96.56 120 ASN B C 1
ATOM 2569 O O . ASN B 1 120 ? 17.125 15.578 -11.5 1 96.56 120 ASN B O 1
ATOM 2573 N N . SER B 1 121 ? 15.367 14.266 -11.523 1 95.75 121 SER B N 1
ATOM 2574 C CA . SER B 1 121 ? 15.695 13.758 -12.852 1 95.75 121 SER B CA 1
ATOM 2575 C C . SER B 1 121 ? 15.281 14.75 -13.938 1 95.75 121 SER B C 1
ATOM 2577 O O . SER B 1 121 ? 14.109 15.109 -14.039 1 95.75 121 SER B O 1
ATOM 2579 N N . PRO B 1 122 ? 16.203 15.07 -14.805 1 95.25 122 PRO B N 1
ATOM 2580 C CA . PRO B 1 122 ? 15.859 15.984 -15.891 1 95.25 122 PRO B CA 1
ATOM 2581 C C . PRO B 1 122 ? 14.797 15.422 -16.828 1 95.25 122 PRO B C 1
ATOM 2583 O O . PRO B 1 122 ? 14.07 16.172 -17.484 1 95.25 122 PRO B O 1
ATOM 2586 N N . SER B 1 123 ? 14.773 14.188 -16.859 1 95.69 123 SER B N 1
ATOM 2587 C CA . SER B 1 123 ? 13.82 13.555 -17.766 1 95.69 123 SER B CA 1
ATOM 2588 C C . SER B 1 123 ? 12.391 13.727 -17.266 1 95.69 123 SER B C 1
ATOM 2590 O O . SER B 1 123 ? 11.438 13.617 -18.047 1 95.69 123 SER B O 1
ATOM 2592 N N . GLU B 1 124 ? 12.219 13.984 -15.984 1 95.94 124 GLU B N 1
ATOM 2593 C CA . GLU B 1 124 ? 10.898 14.125 -15.391 1 95.94 124 GLU B CA 1
ATOM 2594 C C . GLU B 1 124 ? 10.539 15.594 -15.195 1 95.94 124 GLU B C 1
ATOM 2596 O O . GLU B 1 124 ? 9.391 15.992 -15.406 1 95.94 124 GLU B O 1
ATOM 2601 N N . VAL B 1 125 ? 11.484 16.375 -14.859 1 96.94 125 VAL B N 1
ATOM 2602 C CA . VAL B 1 125 ? 11.266 17.766 -14.5 1 96.94 125 VAL B CA 1
ATOM 2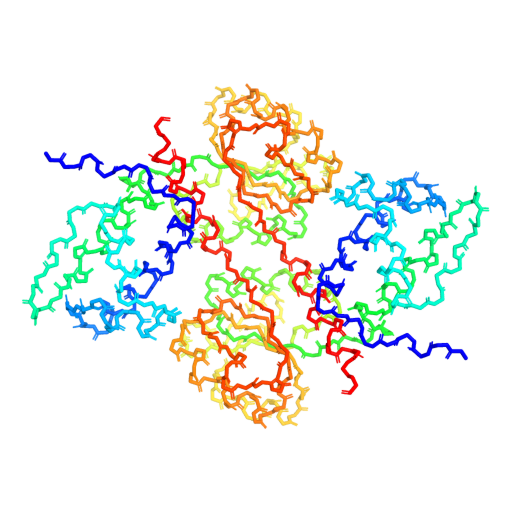603 C C . VAL B 1 125 ? 10.672 18.516 -15.688 1 96.94 125 VAL B C 1
ATOM 2605 O O . VAL B 1 125 ? 11.117 18.344 -16.828 1 96.94 125 VAL B O 1
ATOM 2608 N N . GLY B 1 126 ? 9.641 19.328 -15.414 1 96.38 126 GLY B N 1
ATOM 2609 C CA . GLY B 1 126 ? 9 20.109 -16.469 1 96.38 126 GLY B CA 1
ATOM 2610 C C . GLY B 1 126 ? 7.77 19.438 -17.031 1 96.38 126 GLY B C 1
ATOM 2611 O O . GLY B 1 126 ? 6.926 20.078 -17.656 1 96.38 126 GLY B O 1
ATOM 2612 N N . LYS B 1 127 ? 7.656 18.188 -16.797 1 96.5 127 LYS B N 1
ATOM 2613 C CA . LYS B 1 127 ? 6.477 17.438 -17.234 1 96.5 127 LYS B CA 1
ATOM 2614 C C . LYS B 1 127 ? 5.332 17.594 -16.234 1 96.5 127 LYS B C 1
ATOM 2616 O O . LYS B 1 127 ? 5.449 18.344 -15.258 1 96.5 127 LYS B O 1
ATOM 2621 N N . GLU B 1 128 ? 4.172 16.984 -16.641 1 95.38 128 GLU B N 1
ATOM 2622 C CA . GLU B 1 128 ? 2.996 16.938 -15.773 1 95.38 128 GLU B CA 1
ATOM 2623 C C . GLU B 1 128 ? 2.549 15.5 -15.531 1 95.38 128 GLU B C 1
ATOM 2625 O O . GLU B 1 128 ? 2.621 14.656 -16.422 1 95.38 128 GLU B O 1
ATOM 2630 N N . ILE B 1 129 ? 2.15 15.359 -14.336 1 89.25 129 ILE B N 1
ATOM 2631 C CA . ILE B 1 129 ? 1.595 14.055 -14 1 89.25 129 ILE B CA 1
ATOM 2632 C C . ILE B 1 129 ? 0.208 14.227 -13.383 1 89.25 129 ILE B C 1
ATOM 2634 O O . ILE B 1 129 ? 0.07 14.812 -12.305 1 89.25 129 ILE B O 1
ATOM 2638 N N . ASN B 1 130 ? -0.789 13.68 -14.008 1 86.69 130 ASN B N 1
ATOM 2639 C CA . ASN B 1 130 ? -2.162 13.773 -13.523 1 86.69 130 ASN B CA 1
ATOM 2640 C C . ASN B 1 130 ? -2.551 15.219 -13.227 1 86.69 130 ASN B C 1
ATOM 2642 O O . ASN B 1 130 ? -3.139 15.5 -12.18 1 86.69 130 ASN B O 1
ATOM 2646 N N . GLY B 1 131 ? -2.115 16.156 -14 1 89.5 131 GLY B N 1
ATOM 2647 C CA . GLY B 1 131 ? -2.488 17.547 -13.883 1 89.5 131 GLY B CA 1
ATOM 2648 C C . GLY B 1 131 ? -1.598 18.328 -12.93 1 89.5 131 GLY B C 1
ATOM 2649 O O . GLY B 1 131 ? -1.821 19.516 -12.688 1 89.5 131 GLY B O 1
ATOM 2650 N N . ILE B 1 132 ? -0.572 17.641 -12.43 1 93.94 132 ILE B N 1
ATOM 2651 C CA . ILE B 1 132 ? 0.312 18.25 -11.445 1 93.94 132 ILE B CA 1
ATOM 2652 C C . ILE B 1 132 ? 1.678 18.516 -12.078 1 93.94 132 ILE B C 1
ATOM 2654 O O . ILE B 1 132 ? 2.268 17.625 -12.688 1 93.94 132 ILE B O 1
ATOM 2658 N N . GLN B 1 133 ? 2.188 19.703 -11.875 1 97 133 GLN B N 1
ATOM 2659 C CA . GLN B 1 133 ? 3.496 20.062 -12.422 1 97 133 GLN B CA 1
ATOM 2660 C C . GLN B 1 133 ? 4.617 19.375 -11.648 1 97 133 GLN B C 1
ATOM 2662 O O . GLN B 1 133 ? 4.582 19.312 -10.414 1 97 133 GLN B O 1
ATOM 2667 N N . ILE B 1 134 ? 5.582 18.906 -12.438 1 98.38 134 ILE B N 1
ATOM 2668 C CA . ILE B 1 134 ? 6.781 18.344 -11.812 1 98.38 134 ILE B CA 1
ATOM 2669 C C . ILE B 1 134 ? 7.887 19.406 -11.781 1 98.38 134 ILE B C 1
ATOM 2671 O O . ILE B 1 134 ? 8.352 19.844 -12.828 1 98.38 134 ILE B O 1
ATOM 2675 N N . LEU B 1 135 ? 8.266 19.766 -10.609 1 98.56 135 LEU B N 1
ATOM 2676 C CA . LEU B 1 135 ? 9.312 20.766 -10.391 1 98.56 135 LEU B CA 1
ATOM 2677 C C . LEU B 1 135 ? 10.609 20.094 -9.938 1 98.56 135 LEU B C 1
ATOM 2679 O O . LEU B 1 135 ? 10.602 18.938 -9.508 1 98.56 135 LEU B O 1
ATOM 2683 N N . HIS B 1 136 ? 11.672 20.828 -10.156 1 98.5 136 HIS B N 1
ATOM 2684 C CA . HIS B 1 136 ? 12.938 20.328 -9.625 1 98.5 136 HIS B CA 1
ATOM 2685 C C . HIS B 1 136 ? 12.992 20.469 -8.109 1 98.5 136 HIS B C 1
ATOM 2687 O O . HIS B 1 136 ? 12.492 21.453 -7.551 1 98.5 136 HIS B O 1
ATOM 2693 N N . VAL B 1 137 ? 13.688 19.594 -7.418 1 98 137 VAL B N 1
ATOM 2694 C CA . VAL B 1 137 ? 13.789 19.594 -5.961 1 98 137 VAL B CA 1
ATOM 2695 C C . VAL B 1 137 ? 14.438 20.891 -5.484 1 98 137 VAL B C 1
ATOM 2697 O O . VAL B 1 137 ? 14.227 21.312 -4.348 1 98 137 VAL B O 1
ATOM 2700 N N . ASP B 1 138 ? 15.141 21.5 -6.328 1 97.69 138 ASP B N 1
ATOM 2701 C CA . ASP B 1 138 ? 15.781 22.766 -5.984 1 97.69 138 ASP B CA 1
ATOM 2702 C C . ASP B 1 138 ? 14.75 23.875 -5.773 1 97.69 138 ASP B C 1
ATOM 2704 O O . ASP B 1 138 ? 15.062 24.922 -5.203 1 97.69 138 ASP B O 1
ATOM 2708 N N . GLU B 1 139 ? 13.562 23.672 -6.18 1 98.31 139 GLU B N 1
ATOM 2709 C CA . GLU B 1 139 ? 12.516 24.672 -6.062 1 98.31 139 GLU B CA 1
ATOM 2710 C C . GLU B 1 139 ? 11.688 24.469 -4.797 1 98.31 139 GLU B C 1
ATOM 2712 O O . GLU B 1 139 ? 10.758 25.234 -4.527 1 98.31 139 GLU B O 1
ATOM 2717 N N . LEU B 1 140 ? 12.062 23.562 -4.008 1 98.38 140 LEU B N 1
ATOM 2718 C CA . LEU B 1 140 ? 11.297 23.156 -2.832 1 98.38 140 LEU B CA 1
ATOM 2719 C C . LEU B 1 140 ? 11.109 24.344 -1.878 1 98.38 140 LEU B C 1
ATOM 2721 O O . LEU B 1 140 ? 10 24.609 -1.424 1 98.38 140 LEU B O 1
ATOM 2725 N N . GLU B 1 141 ? 12.227 25 -1.542 1 98.5 141 GLU B N 1
ATOM 2726 C CA . GLU B 1 141 ? 12.18 26.078 -0.556 1 98.5 141 GLU B CA 1
ATOM 2727 C C . GLU B 1 141 ? 11.211 27.188 -0.988 1 98.5 141 GLU B C 1
ATOM 2729 O O . GLU B 1 141 ? 10.328 27.578 -0.226 1 98.5 141 GLU B O 1
ATOM 2734 N N . ALA B 1 142 ? 11.406 27.656 -2.195 1 98.56 142 ALA B N 1
ATOM 2735 C CA . ALA B 1 142 ? 10.547 28.734 -2.709 1 98.56 142 ALA B CA 1
ATOM 2736 C C . ALA B 1 142 ? 9.086 28.281 -2.77 1 98.56 142 ALA B C 1
ATOM 2738 O O . ALA B 1 142 ? 8.188 29.031 -2.377 1 98.56 142 ALA B O 1
ATOM 2739 N N . PHE B 1 143 ? 8.859 27.094 -3.234 1 98.69 143 PHE B N 1
ATOM 2740 C CA . PHE B 1 143 ? 7.508 26.578 -3.373 1 98.69 143 PHE B CA 1
ATOM 2741 C C . PHE B 1 143 ? 6.832 26.453 -2.012 1 98.69 143 PHE B C 1
ATOM 2743 O O . PHE B 1 143 ? 5.688 26.875 -1.841 1 98.69 143 PHE B O 1
ATOM 2750 N N . CYS B 1 144 ? 7.527 25.891 -1.072 1 98.5 144 CYS B N 1
ATOM 2751 C CA . CYS B 1 144 ? 6.949 25.656 0.246 1 98.5 144 CYS B CA 1
ATOM 2752 C C . CYS B 1 144 ? 6.684 26.969 0.969 1 98.5 144 CYS B C 1
ATOM 2754 O O . CYS B 1 144 ? 5.719 27.078 1.73 1 98.5 144 CYS B O 1
ATOM 2756 N N . ALA B 1 145 ? 7.562 27.922 0.778 1 98.12 145 ALA B N 1
ATOM 2757 C CA . ALA B 1 145 ? 7.34 29.234 1.365 1 98.12 145 ALA B CA 1
ATOM 2758 C C . ALA B 1 145 ? 6.039 29.844 0.856 1 98.12 145 ALA B C 1
ATOM 2760 O O . ALA B 1 145 ? 5.312 30.5 1.613 1 98.12 145 ALA B O 1
ATOM 2761 N N . GLU B 1 146 ? 5.754 29.578 -0.331 1 98.38 146 GLU B N 1
ATOM 2762 C CA . GLU B 1 146 ? 4.605 30.203 -0.975 1 98.38 146 GLU B CA 1
ATOM 2763 C C . GLU B 1 146 ? 3.33 29.406 -0.729 1 98.38 146 GLU B C 1
ATOM 2765 O O . GLU B 1 146 ? 2.273 29.984 -0.45 1 98.38 146 GLU B O 1
ATOM 2770 N N . HIS B 1 147 ? 3.367 28.109 -0.778 1 98.19 147 HIS B N 1
ATOM 2771 C CA . HIS B 1 147 ? 2.158 27.297 -0.854 1 98.19 147 HIS B CA 1
ATOM 2772 C C . HIS B 1 147 ? 1.923 26.531 0.446 1 98.19 147 HIS B C 1
ATOM 2774 O O . HIS B 1 147 ? 0.828 26.016 0.678 1 98.19 147 HIS B O 1
ATOM 2780 N N . LYS B 1 148 ? 2.887 26.375 1.25 1 98.25 148 LYS B N 1
ATOM 2781 C CA . LYS B 1 148 ? 2.834 25.859 2.615 1 98.25 148 LYS B CA 1
ATOM 2782 C C . LYS B 1 148 ? 2.209 24.469 2.654 1 98.25 148 LYS B C 1
ATOM 2784 O O . LYS B 1 148 ? 1.271 24.219 3.418 1 98.25 148 LYS B O 1
ATOM 2789 N N . PRO B 1 149 ? 2.785 23.562 1.901 1 98.56 149 PRO B N 1
ATOM 2790 C CA . PRO B 1 149 ? 2.301 22.188 2.033 1 98.56 149 PRO B CA 1
ATOM 2791 C C . PRO B 1 149 ? 2.508 21.609 3.436 1 98.56 149 PRO B C 1
ATOM 2793 O O . PRO B 1 149 ? 3.447 22.016 4.133 1 98.56 149 PRO B O 1
ATOM 2796 N N . GLU B 1 150 ? 1.591 20.656 3.793 1 97.94 150 GLU B N 1
ATOM 2797 C CA . GLU B 1 150 ? 1.646 20.047 5.117 1 97.94 150 GLU B CA 1
ATOM 2798 C C . GLU B 1 150 ? 2.053 18.578 5.039 1 97.94 150 GLU B C 1
ATOM 2800 O O . GLU B 1 150 ? 2.508 18 6.027 1 97.94 150 GLU B O 1
ATOM 2805 N N . VAL B 1 151 ? 1.835 17.953 3.914 1 98.25 151 VAL B N 1
ATOM 2806 C CA . VAL B 1 151 ? 2.062 16.531 3.756 1 98.25 151 VAL B CA 1
ATOM 2807 C C . VAL B 1 151 ? 2.986 16.281 2.566 1 98.25 151 VAL B C 1
ATOM 2809 O O . VAL B 1 151 ? 2.871 16.938 1.533 1 98.25 151 VAL B O 1
ATOM 2812 N N . ALA B 1 152 ? 3.902 15.352 2.699 1 98.69 152 ALA B N 1
ATOM 2813 C CA . ALA B 1 152 ? 4.75 14.891 1.604 1 98.69 152 ALA B CA 1
ATOM 2814 C C . ALA B 1 152 ? 4.566 13.391 1.364 1 98.69 152 ALA B C 1
ATOM 2816 O O . ALA B 1 152 ? 4.52 12.609 2.314 1 98.69 152 ALA B O 1
ATOM 2817 N N . VAL B 1 153 ? 4.387 13.047 0.146 1 97.75 153 VAL B N 1
ATOM 2818 C CA . VAL B 1 153 ? 4.41 11.648 -0.278 1 97.75 153 VAL B CA 1
ATOM 2819 C C . VAL B 1 153 ? 5.809 11.289 -0.774 1 97.75 153 VAL B C 1
ATOM 2821 O O . VAL B 1 153 ? 6.273 11.82 -1.785 1 97.75 153 VAL B O 1
ATOM 2824 N N . PHE B 1 154 ? 6.453 10.352 -0.097 1 97.69 154 PHE B N 1
ATOM 2825 C CA . PHE B 1 154 ? 7.816 9.977 -0.44 1 97.69 154 PHE B CA 1
ATOM 2826 C C . PHE B 1 154 ? 7.828 8.734 -1.328 1 97.69 154 PHE B C 1
ATOM 2828 O O . PHE B 1 154 ? 7.496 7.637 -0.875 1 97.69 154 PHE B O 1
ATOM 2835 N N . CYS B 1 155 ? 8.195 8.922 -2.516 1 95.38 155 CYS B N 1
ATOM 2836 C CA . CYS B 1 155 ? 8.359 7.824 -3.461 1 95.38 155 CYS B CA 1
ATOM 2837 C C . CYS B 1 155 ? 9.773 7.812 -4.043 1 95.38 155 CYS B C 1
ATOM 2839 O O . CYS B 1 155 ? 9.945 7.637 -5.246 1 95.38 155 CYS B O 1
ATOM 2841 N N . VAL B 1 156 ? 10.781 8.023 -3.191 1 94.06 156 VAL B N 1
ATOM 2842 C CA . VAL B 1 156 ? 12.195 8.078 -3.566 1 94.06 156 VAL B CA 1
ATOM 2843 C C . VAL B 1 156 ? 12.953 6.941 -2.883 1 94.06 156 VAL B C 1
ATOM 2845 O O . VAL B 1 156 ? 12.461 6.352 -1.915 1 94.06 156 VAL B O 1
ATOM 2848 N N . PRO B 1 157 ? 14.133 6.688 -3.432 1 88.5 157 PRO B N 1
ATOM 2849 C CA . PRO B 1 157 ? 14.969 5.715 -2.727 1 88.5 157 PRO B CA 1
ATOM 2850 C C . PRO B 1 157 ? 15.328 6.16 -1.31 1 88.5 157 PRO B C 1
ATOM 2852 O O . PRO B 1 157 ? 15.133 7.328 -0.958 1 88.5 157 PRO B O 1
ATOM 2855 N N . ARG B 1 158 ? 15.781 5.227 -0.564 1 88.19 158 ARG B N 1
ATOM 2856 C CA . ARG B 1 158 ? 16.109 5.477 0.835 1 88.19 158 ARG B CA 1
ATOM 2857 C C . ARG B 1 158 ? 17.031 6.684 0.975 1 88.19 158 ARG B C 1
ATOM 2859 O O . ARG B 1 158 ? 16.812 7.547 1.831 1 88.19 158 ARG B O 1
ATOM 2866 N N . SER B 1 159 ? 18.094 6.711 0.171 1 88.12 159 SER B N 1
ATOM 2867 C CA . SER B 1 159 ? 19.062 7.789 0.244 1 88.12 159 SER B CA 1
ATOM 2868 C C . SER B 1 159 ? 18.422 9.141 -0.048 1 88.12 159 SER B C 1
ATOM 2870 O O . SER B 1 159 ? 18.734 10.133 0.612 1 88.12 159 SER B O 1
ATOM 2872 N N . GLY B 1 160 ? 17.562 9.156 -1.032 1 91.94 160 GLY B N 1
ATOM 2873 C CA . GLY B 1 160 ? 16.828 10.383 -1.339 1 91.94 160 GLY B CA 1
ATOM 2874 C C . GLY B 1 160 ? 15.938 10.844 -0.205 1 91.94 160 GLY B C 1
ATOM 2875 O O . GLY B 1 160 ? 15.898 12.039 0.112 1 91.94 160 GLY B O 1
ATOM 2876 N N . ALA B 1 161 ? 15.273 9.898 0.384 1 94 161 ALA B N 1
ATOM 2877 C CA . ALA B 1 161 ? 14.414 10.219 1.52 1 94 161 ALA B CA 1
ATOM 2878 C C . ALA B 1 161 ? 15.227 10.766 2.688 1 94 161 ALA B C 1
ATOM 2880 O O . ALA B 1 161 ? 14.844 11.758 3.312 1 94 161 ALA B O 1
ATOM 2881 N N . GLU B 1 162 ? 16.266 10.117 2.949 1 92.19 162 GLU B N 1
ATOM 2882 C CA . GLU B 1 162 ? 17.141 10.547 4.039 1 92.19 162 GLU B CA 1
ATOM 2883 C C . GLU B 1 162 ? 17.656 11.961 3.818 1 92.19 162 GLU B C 1
ATOM 2885 O O . GLU B 1 162 ? 17.656 12.781 4.742 1 92.19 162 GLU B O 1
ATOM 2890 N N . GLU B 1 163 ? 17.984 12.234 2.658 1 93.25 163 GLU B N 1
ATOM 2891 C CA . GLU B 1 163 ? 18.547 13.539 2.311 1 93.25 163 GLU B CA 1
ATOM 2892 C C . GLU B 1 163 ? 17.484 14.633 2.41 1 93.25 163 GLU B C 1
ATOM 2894 O O . GLU B 1 163 ? 17.766 15.727 2.912 1 93.25 163 GLU B O 1
ATOM 2899 N N . LEU B 1 164 ? 16.297 14.32 1.986 1 97.25 164 LEU B N 1
ATOM 2900 C CA . LEU B 1 164 ? 15.289 15.359 1.806 1 97.25 164 LEU B CA 1
ATOM 2901 C C . LEU B 1 164 ? 14.422 15.508 3.055 1 97.25 164 LEU B C 1
ATOM 2903 O O . LEU B 1 164 ? 13.742 16.516 3.229 1 97.25 164 LEU B O 1
ATOM 2907 N N . SER B 1 165 ? 14.414 14.523 3.918 1 97.19 165 SER B N 1
ATOM 2908 C CA . SER B 1 165 ? 13.477 14.492 5.039 1 97.19 165 SER B CA 1
ATOM 2909 C C . SER B 1 165 ? 13.664 15.703 5.945 1 97.19 165 SER B C 1
ATOM 2911 O O . SER B 1 165 ? 12.703 16.406 6.25 1 97.19 165 SER B O 1
ATOM 2913 N N . GLY B 1 166 ? 14.891 15.922 6.383 1 97 166 GLY B N 1
ATOM 2914 C CA . GLY B 1 166 ? 15.156 17.047 7.25 1 97 166 GLY B CA 1
ATOM 2915 C C . GLY B 1 166 ? 14.766 18.391 6.629 1 97 166 GLY B C 1
ATOM 2916 O O . GLY B 1 166 ? 14.188 19.234 7.297 1 97 166 GLY B O 1
ATOM 2917 N N . ARG B 1 167 ? 15.141 18.484 5.391 1 97.5 167 ARG B N 1
ATOM 2918 C CA . ARG B 1 167 ? 14.805 19.672 4.637 1 97.5 167 ARG B CA 1
ATOM 2919 C C . ARG B 1 167 ? 13.297 19.922 4.629 1 97.5 167 ARG B C 1
ATOM 2921 O O . ARG B 1 167 ? 12.836 21.031 4.883 1 97.5 167 ARG B O 1
ATOM 2928 N N . LEU B 1 168 ? 12.539 18.969 4.422 1 98.44 168 LEU B N 1
ATOM 2929 C CA . LEU B 1 168 ? 11.086 19.078 4.332 1 98.44 168 LEU B CA 1
ATOM 2930 C C . LEU B 1 168 ? 10.477 19.391 5.695 1 98.44 168 LEU B C 1
ATOM 2932 O O . LEU B 1 168 ? 9.531 20.172 5.793 1 98.44 168 LEU B O 1
ATOM 2936 N N . VAL B 1 169 ? 11.008 18.75 6.723 1 98.19 169 VAL B N 1
ATOM 2937 C CA . VAL B 1 169 ? 10.539 19.031 8.078 1 98.19 169 VAL B CA 1
ATOM 2938 C C . VAL B 1 169 ? 10.773 20.5 8.406 1 98.19 169 VAL B C 1
ATOM 2940 O O . VAL B 1 169 ? 9.883 21.172 8.945 1 98.19 169 VAL B O 1
ATOM 2943 N N . GLU B 1 170 ? 11.906 20.969 8.039 1 97.88 170 GLU B N 1
ATOM 2944 C CA . GLU B 1 170 ? 12.234 22.375 8.289 1 97.88 170 GLU B CA 1
ATOM 2945 C C . GLU B 1 170 ? 11.32 23.297 7.496 1 97.88 170 GLU B C 1
ATOM 2947 O O . GLU B 1 170 ? 11.023 24.406 7.941 1 97.88 170 GLU B O 1
ATOM 2952 N N . LEU B 1 171 ? 10.883 22.844 6.395 1 98.38 171 LEU B N 1
ATOM 2953 C CA . LEU B 1 171 ? 10.047 23.656 5.512 1 98.38 171 LEU B CA 1
ATOM 2954 C C . LEU B 1 171 ? 8.586 23.594 5.934 1 98.38 171 LEU B C 1
ATOM 2956 O O . LEU B 1 171 ? 7.734 24.25 5.328 1 98.38 171 LEU B O 1
ATOM 2960 N N . GLY B 1 172 ? 8.234 22.781 6.914 1 97.81 172 GLY B N 1
ATOM 2961 C CA . GLY B 1 172 ? 6.91 22.859 7.508 1 97.81 172 GLY B CA 1
ATOM 2962 C C . GLY B 1 172 ? 6.07 21.609 7.258 1 97.81 172 GLY B C 1
ATOM 2963 O O . GLY B 1 172 ? 4.91 21.547 7.664 1 97.81 172 GLY B O 1
ATOM 2964 N N . ILE B 1 173 ? 6.68 20.656 6.629 1 98.5 173 ILE B N 1
ATOM 2965 C CA . ILE B 1 173 ? 5.953 19.406 6.426 1 98.5 173 ILE B CA 1
ATOM 2966 C C . ILE B 1 173 ? 5.75 18.703 7.77 1 98.5 173 ILE B C 1
ATOM 2968 O O . ILE B 1 173 ? 6.695 18.547 8.547 1 98.5 173 ILE B O 1
ATOM 2972 N N . LYS B 1 174 ? 4.512 18.25 7.961 1 97.94 174 LYS B N 1
ATOM 2973 C CA . LYS B 1 174 ? 4.16 17.641 9.242 1 97.94 174 LYS B CA 1
ATOM 2974 C C . LYS B 1 174 ? 3.824 16.156 9.078 1 97.94 174 LYS B C 1
ATOM 2976 O O . LYS B 1 174 ? 3.879 15.398 10.039 1 97.94 174 LYS B O 1
ATOM 2981 N N . GLY B 1 175 ? 3.377 15.797 7.934 1 98.06 175 GLY B N 1
ATOM 2982 C CA . GLY B 1 175 ? 2.98 14.422 7.66 1 98.06 175 GLY B CA 1
ATOM 2983 C C . GLY B 1 175 ? 3.701 13.82 6.469 1 98.06 175 GLY B C 1
ATOM 2984 O O . GLY B 1 175 ? 3.961 14.508 5.48 1 98.06 175 GLY B O 1
ATOM 2985 N N . PHE B 1 176 ? 3.99 12.531 6.598 1 98.5 176 PHE B N 1
ATOM 2986 C CA . PHE B 1 176 ? 4.648 11.812 5.516 1 98.5 176 PHE B CA 1
ATOM 2987 C C . PHE B 1 176 ? 3.908 10.516 5.203 1 98.5 176 PHE B C 1
ATOM 2989 O O . PHE B 1 176 ? 3.699 9.688 6.09 1 98.5 176 PHE B O 1
ATOM 2996 N N . TRP B 1 177 ? 3.422 10.438 4.027 1 97.38 177 TRP B N 1
ATOM 2997 C CA . TRP B 1 177 ? 3.066 9.141 3.465 1 97.38 177 TRP B CA 1
ATOM 2998 C C . TRP B 1 177 ? 4.266 8.508 2.77 1 97.38 177 TRP B C 1
ATOM 3000 O O . TRP B 1 177 ? 4.621 8.898 1.655 1 97.38 177 TRP B O 1
ATOM 3010 N N . ASN B 1 178 ? 4.859 7.562 3.408 1 97.06 178 ASN B N 1
ATOM 3011 C CA . ASN B 1 178 ? 6.238 7.18 3.125 1 97.06 178 ASN B CA 1
ATOM 3012 C C . ASN B 1 178 ? 6.316 5.824 2.432 1 97.06 178 ASN B C 1
ATOM 3014 O O . ASN B 1 178 ? 6.043 4.789 3.049 1 97.06 178 ASN B O 1
ATOM 3018 N N . PHE B 1 179 ? 6.719 5.867 1.18 1 94.88 179 PHE B N 1
ATOM 3019 C CA . PHE B 1 179 ? 6.906 4.641 0.413 1 94.88 179 PHE B CA 1
ATOM 3020 C C . PHE B 1 179 ? 8.383 4.277 0.332 1 94.88 179 PHE B C 1
ATOM 3022 O O . PHE B 1 179 ? 8.742 3.25 -0.251 1 94.88 179 PHE B O 1
ATOM 3029 N N . SER B 1 180 ? 9.172 5.16 0.938 1 91.25 180 SER B N 1
ATOM 3030 C CA . SER B 1 180 ? 10.602 4.875 0.979 1 91.25 180 SER B CA 1
ATOM 3031 C C . SER B 1 180 ? 10.945 3.92 2.117 1 91.25 180 SER B C 1
ATOM 3033 O O . SER B 1 180 ? 10.094 3.615 2.955 1 91.25 180 SER B O 1
ATOM 3035 N N . HIS B 1 181 ? 12.062 3.408 2.141 1 86.12 181 HIS B N 1
ATOM 3036 C CA . HIS B 1 181 ? 12.469 2.486 3.193 1 86.12 181 HIS B CA 1
ATOM 3037 C C . HIS B 1 181 ? 13.297 3.199 4.258 1 86.12 181 HIS B C 1
ATOM 3039 O O . HIS B 1 181 ? 14.094 2.568 4.961 1 86.12 181 HIS B O 1
ATOM 3045 N N . TYR B 1 182 ? 13.055 4.508 4.266 1 89.81 182 TYR B N 1
ATOM 3046 C CA . TYR B 1 182 ? 13.695 5.316 5.297 1 89.81 182 TYR B CA 1
ATOM 3047 C C . TYR B 1 182 ? 12.781 5.5 6.496 1 89.81 182 TYR B C 1
ATOM 3049 O O . TYR B 1 182 ? 11.602 5.848 6.34 1 89.81 182 TYR B O 1
ATOM 3057 N N . ASP B 1 183 ? 13.305 5.191 7.719 1 89.75 183 ASP B N 1
ATOM 3058 C CA . ASP B 1 183 ? 12.508 5.328 8.938 1 89.75 183 ASP B CA 1
ATOM 3059 C C . ASP B 1 183 ? 12.492 6.773 9.422 1 89.75 183 ASP B C 1
ATOM 3061 O O . ASP B 1 183 ? 13.164 7.113 10.398 1 89.75 183 ASP B O 1
ATOM 3065 N N . LEU B 1 184 ? 11.609 7.57 8.945 1 93.12 184 LEU B N 1
ATOM 3066 C CA . LEU B 1 184 ? 11.555 9.008 9.18 1 93.12 184 LEU B CA 1
ATOM 3067 C C . LEU B 1 184 ? 11.258 9.305 10.648 1 93.12 184 LEU B C 1
ATOM 3069 O O . LEU B 1 184 ? 11.68 10.336 11.18 1 93.12 184 LEU B O 1
ATOM 3073 N N . SER B 1 185 ? 10.492 8.414 11.312 1 91.19 185 SER B N 1
ATOM 3074 C CA . SER B 1 185 ? 10.008 8.688 12.664 1 91.19 185 SER B CA 1
ATOM 3075 C C . SER B 1 185 ? 11.148 8.641 13.68 1 91.19 185 SER B C 1
ATOM 3077 O O . SER B 1 185 ? 11.016 9.148 14.789 1 91.19 185 SER B O 1
ATOM 3079 N N . VAL B 1 186 ? 12.266 8.102 13.305 1 86.75 186 VAL B N 1
ATOM 3080 C CA . VAL B 1 186 ? 13.391 7.973 14.219 1 86.75 186 VAL B CA 1
ATOM 3081 C C . VAL B 1 186 ? 14.086 9.32 14.383 1 86.75 186 VAL B C 1
ATOM 3083 O O . VAL B 1 186 ? 14.164 9.867 15.484 1 86.75 186 VAL B O 1
ATOM 3086 N N . PRO B 1 187 ? 14.523 9.914 13.359 1 92.94 187 PRO B N 1
ATOM 3087 C CA . PRO B 1 187 ? 15.188 11.211 13.508 1 92.94 187 PRO B CA 1
ATOM 3088 C C . PRO B 1 187 ? 14.203 12.359 13.727 1 92.94 187 PRO B C 1
ATOM 3090 O O . PRO B 1 187 ? 14.57 13.406 14.266 1 92.94 187 PRO B O 1
ATOM 3093 N N . TYR B 1 188 ? 12.969 12.172 13.336 1 95.44 188 TYR B N 1
ATOM 3094 C CA . TYR B 1 188 ? 11.984 13.242 13.43 1 95.44 188 TYR B CA 1
ATOM 3095 C C . TYR B 1 188 ? 10.711 12.758 14.117 1 95.44 188 TYR B C 1
ATOM 3097 O O . TYR B 1 188 ? 9.672 12.594 13.477 1 95.44 188 TYR B O 1
ATOM 3105 N N . PRO B 1 189 ? 10.727 12.703 15.406 1 94 189 PRO B N 1
ATOM 3106 C CA . PRO B 1 189 ? 9.602 12.125 16.156 1 94 189 PRO B CA 1
ATOM 3107 C C . PRO B 1 189 ? 8.375 13.031 16.156 1 94 189 PRO B C 1
ATOM 3109 O O . PRO B 1 189 ? 7.273 12.586 16.5 1 94 189 PRO B O 1
ATOM 3112 N N . GLU B 1 190 ? 8.57 14.258 15.797 1 94.69 190 GLU B N 1
ATOM 3113 C CA . GLU B 1 190 ? 7.473 15.219 15.844 1 94.69 190 GLU B CA 1
ATOM 3114 C C . GLU B 1 190 ? 6.559 15.078 14.633 1 94.69 190 GLU B C 1
ATOM 3116 O O . GLU B 1 190 ? 5.441 15.602 14.625 1 94.69 190 GLU B O 1
ATOM 3121 N N . VAL B 1 191 ? 7 14.445 13.57 1 96.88 191 VAL B N 1
ATOM 3122 C CA . VAL B 1 191 ? 6.191 14.344 12.359 1 96.88 191 VAL B CA 1
ATOM 3123 C C . VAL B 1 191 ? 5.348 13.07 12.414 1 96.88 191 VAL B C 1
ATOM 3125 O O . VAL B 1 191 ? 5.707 12.109 13.094 1 96.88 191 VAL B O 1
ATOM 3128 N N . VAL B 1 192 ? 4.246 13.094 11.734 1 97.19 192 VAL B N 1
ATOM 3129 C CA . VAL B 1 192 ? 3.379 11.93 11.578 1 97.19 192 VAL B CA 1
ATOM 3130 C C . VAL B 1 192 ? 3.77 11.156 10.32 1 97.19 192 VAL B C 1
ATOM 3132 O O . VAL B 1 192 ? 3.879 11.734 9.242 1 97.19 192 VAL B O 1
ATOM 3135 N N . VAL B 1 193 ? 3.982 9.852 10.508 1 97.38 193 VAL B N 1
ATOM 3136 C CA . VAL B 1 193 ? 4.449 9.062 9.367 1 97.38 193 VAL B CA 1
ATOM 3137 C C . VAL B 1 193 ? 3.562 7.832 9.195 1 97.38 193 VAL B C 1
ATOM 3139 O O . VAL B 1 193 ? 3.223 7.164 10.172 1 97.38 193 VAL B O 1
ATOM 3142 N N . GLU B 1 194 ? 3.117 7.598 8.016 1 96.56 194 GLU B N 1
ATOM 3143 C CA . GLU B 1 194 ? 2.545 6.32 7.602 1 96.56 194 GLU B CA 1
ATOM 3144 C C . GLU B 1 194 ? 3.404 5.645 6.539 1 96.56 194 GLU B C 1
ATOM 3146 O O . GLU B 1 194 ? 3.596 6.191 5.449 1 96.56 194 GLU B O 1
ATOM 3151 N N . ASN B 1 195 ? 3.9 4.473 6.848 1 94.62 195 ASN B N 1
ATOM 3152 C CA . ASN B 1 195 ? 4.73 3.711 5.922 1 94.62 195 ASN B CA 1
ATOM 3153 C C . ASN B 1 195 ? 3.895 2.75 5.082 1 94.62 195 ASN B C 1
ATOM 3155 O O . ASN B 1 195 ? 2.984 2.1 5.594 1 94.62 195 ASN B O 1
ATOM 3159 N N . VAL B 1 196 ? 4.188 2.756 3.816 1 93.19 196 VAL B N 1
ATOM 3160 C CA . VAL B 1 196 ? 3.529 1.829 2.904 1 93.19 196 VAL B CA 1
ATOM 3161 C C . VAL B 1 196 ? 4.574 1.119 2.045 1 93.19 196 VAL B C 1
ATOM 3163 O O . VAL B 1 196 ? 5.445 1.764 1.456 1 93.19 196 VAL B O 1
ATOM 3166 N N . HIS B 1 197 ? 4.473 -0.189 1.955 1 89.31 197 HIS B N 1
ATOM 3167 C CA . HIS B 1 197 ? 5.434 -0.978 1.191 1 89.31 197 HIS B CA 1
ATOM 3168 C C . HIS B 1 197 ? 4.738 -1.792 0.106 1 89.31 197 HIS B C 1
ATOM 3170 O O . HIS B 1 197 ? 4.684 -3.021 0.184 1 89.31 197 HIS B O 1
ATOM 3176 N N . LEU B 1 198 ? 4.328 -1.165 -0.983 1 90.88 198 LEU B N 1
ATOM 3177 C CA . LEU B 1 198 ? 3.604 -1.805 -2.074 1 90.88 198 LEU B CA 1
ATOM 3178 C C . LEU B 1 198 ? 4.477 -2.836 -2.779 1 90.88 198 LEU B C 1
ATOM 3180 O O . LEU B 1 198 ? 4.117 -4.012 -2.857 1 90.88 198 LEU B O 1
ATOM 3184 N N . GLY B 1 199 ? 5.625 -2.395 -3.162 1 90.69 199 GLY B N 1
ATOM 3185 C CA . GLY B 1 199 ? 6.551 -3.281 -3.854 1 90.69 199 GLY B CA 1
ATOM 3186 C C . GLY B 1 199 ? 6.938 -4.496 -3.035 1 90.69 199 GLY B C 1
ATOM 3187 O O . GLY B 1 199 ? 6.984 -5.613 -3.557 1 90.69 199 GLY B O 1
ATOM 3188 N N . ASP B 1 200 ? 7.133 -4.301 -1.767 1 92.62 200 ASP B N 1
ATOM 3189 C CA . ASP B 1 200 ? 7.539 -5.391 -0.887 1 92.62 200 ASP B CA 1
ATOM 3190 C C . ASP B 1 200 ? 6.457 -6.465 -0.803 1 92.62 200 ASP B C 1
ATOM 3192 O O . ASP B 1 200 ? 6.754 -7.66 -0.803 1 92.62 200 ASP B O 1
ATOM 3196 N N . SER B 1 201 ? 5.223 -5.996 -0.702 1 94.19 201 SER B N 1
ATOM 3197 C CA . SER B 1 201 ? 4.125 -6.953 -0.618 1 94.19 201 SER B CA 1
ATOM 3198 C C . SER B 1 201 ? 4.035 -7.805 -1.882 1 94.19 201 SER B C 1
ATOM 3200 O O . SER B 1 201 ? 3.799 -9.008 -1.809 1 94.19 201 SER B O 1
ATOM 3202 N N . LEU B 1 202 ? 4.254 -7.168 -2.996 1 93.69 202 LEU B N 1
ATOM 3203 C CA . LEU B 1 202 ? 4.195 -7.871 -4.27 1 93.69 202 LEU B CA 1
ATOM 3204 C C . LEU B 1 202 ? 5.348 -8.867 -4.395 1 93.69 202 LEU B C 1
ATOM 3206 O O . LEU B 1 202 ? 5.152 -9.992 -4.852 1 93.69 202 LEU B O 1
ATOM 3210 N N . MET B 1 203 ? 6.516 -8.477 -3.979 1 93.75 203 MET B N 1
ATOM 3211 C CA . MET B 1 203 ? 7.672 -9.367 -4.004 1 93.75 203 MET B CA 1
ATOM 3212 C C . MET B 1 203 ? 7.453 -10.562 -3.08 1 93.75 203 MET B C 1
ATOM 3214 O O . MET B 1 203 ? 7.777 -11.695 -3.438 1 93.75 203 MET B O 1
ATOM 3218 N N . SER B 1 204 ? 6.934 -10.305 -1.913 1 95.19 204 SER B N 1
ATOM 3219 C CA . SER B 1 204 ? 6.641 -11.375 -0.971 1 95.19 204 SER B CA 1
ATOM 3220 C C . SER B 1 204 ? 5.645 -12.375 -1.558 1 95.19 204 SER B C 1
ATOM 3222 O O . SER B 1 204 ? 5.801 -13.586 -1.396 1 95.19 204 SER B O 1
ATOM 3224 N N . LEU B 1 205 ? 4.664 -11.852 -2.211 1 95.94 205 LEU B N 1
ATOM 3225 C CA . LEU B 1 205 ? 3.693 -12.703 -2.885 1 95.94 205 LEU B CA 1
ATOM 3226 C C . LEU B 1 205 ? 4.379 -13.602 -3.906 1 95.94 205 LEU B C 1
ATOM 3228 O O . LEU B 1 205 ? 4.141 -14.812 -3.932 1 95.94 205 LEU B O 1
ATOM 3232 N N . GLY B 1 206 ? 5.215 -13.008 -4.719 1 94.75 206 GLY B N 1
ATOM 3233 C CA . GLY B 1 206 ? 5.941 -13.75 -5.73 1 94.75 206 GLY B CA 1
ATOM 3234 C C . GLY B 1 206 ? 6.809 -14.852 -5.156 1 94.75 206 GLY B C 1
ATOM 3235 O O . GLY B 1 206 ? 6.82 -15.977 -5.668 1 94.75 206 GLY B O 1
ATOM 3236 N N . TYR B 1 207 ? 7.5 -14.562 -4.109 1 95.25 207 TYR B N 1
ATOM 3237 C CA . TYR B 1 207 ? 8.328 -15.555 -3.436 1 95.25 207 TYR B CA 1
ATOM 3238 C C . 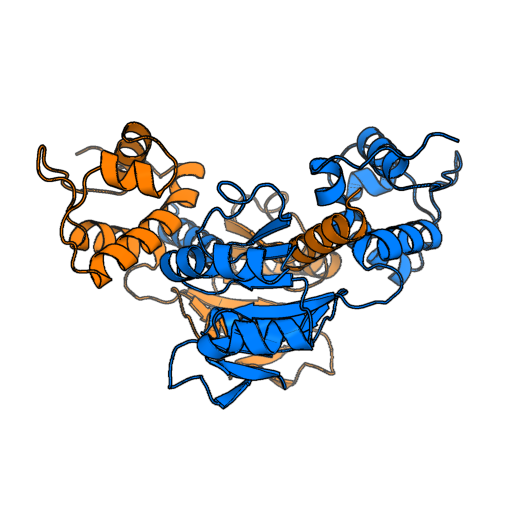TYR B 1 207 ? 7.5 -16.781 -3.045 1 95.25 207 TYR B C 1
ATOM 3240 O O . TYR B 1 207 ? 7.875 -17.906 -3.348 1 95.25 207 TYR B O 1
ATOM 3248 N N . ARG B 1 208 ? 6.418 -16.484 -2.391 1 95.12 208 ARG B N 1
ATOM 3249 C CA . ARG B 1 208 ? 5.605 -17.562 -1.843 1 95.12 208 ARG B CA 1
ATOM 3250 C C . ARG B 1 208 ? 4.992 -18.406 -2.957 1 95.12 208 ARG B C 1
ATOM 3252 O O . ARG B 1 208 ? 4.824 -19.625 -2.807 1 95.12 208 ARG B O 1
ATOM 3259 N N . LEU B 1 209 ? 4.672 -17.781 -4.039 1 94.81 209 LEU B N 1
ATOM 3260 C CA . LEU B 1 209 ? 4.078 -18.5 -5.164 1 94.81 209 LEU B CA 1
ATOM 3261 C C . LEU B 1 209 ? 5.125 -19.344 -5.891 1 94.81 209 LEU B C 1
ATOM 3263 O O . LEU B 1 209 ? 4.824 -20.438 -6.375 1 94.81 209 LEU B O 1
ATOM 3267 N N . ARG B 1 210 ? 6.32 -18.828 -5.898 1 92.44 210 ARG B N 1
ATOM 3268 C CA . ARG B 1 210 ? 7.367 -19.484 -6.676 1 92.44 210 ARG B CA 1
ATOM 3269 C C . ARG B 1 210 ? 8.07 -20.547 -5.852 1 92.44 210 ARG B C 1
ATOM 3271 O O . ARG B 1 210 ? 8.719 -21.438 -6.41 1 92.44 210 ARG B O 1
ATOM 3278 N N . ASN B 1 211 ? 8.047 -20.422 -4.594 1 86.31 211 ASN B N 1
ATOM 3279 C CA . ASN B 1 211 ? 8.781 -21.328 -3.723 1 86.31 211 ASN B CA 1
ATOM 3280 C C . ASN B 1 211 ? 7.84 -22.156 -2.859 1 86.31 211 ASN B C 1
ATOM 3282 O O . ASN B 1 211 ? 8.227 -22.641 -1.79 1 86.31 211 ASN B O 1
ATOM 3286 N N . GLN B 1 212 ? 6.539 -22.219 -3.24 1 73.81 212 GLN B N 1
ATOM 3287 C CA . GLN B 1 212 ? 5.57 -23.062 -2.555 1 73.81 212 GLN B CA 1
ATOM 3288 C C . GLN B 1 212 ? 5.953 -24.531 -2.668 1 73.81 212 GLN B C 1
ATOM 3290 O O . GLN B 1 212 ? 6.504 -24.953 -3.684 1 73.81 212 GLN B O 1
ATOM 3295 N N . ASP B 1 213 ? 6.523 -25.266 -1.699 1 52.31 213 ASP B N 1
ATOM 3296 C CA . ASP B 1 213 ? 6.59 -26.719 -1.753 1 52.31 213 ASP B CA 1
ATOM 3297 C C . ASP B 1 213 ? 5.207 -27.328 -1.95 1 52.31 213 ASP B C 1
ATOM 3299 O O . ASP B 1 213 ? 4.211 -26.797 -1.458 1 52.31 213 ASP B O 1
#

Solvent-accessible surface area (backbone atoms only — not comparable to full-atom values): 22641 Å² total; per-residue (Å²): 129,83,69,55,55,84,62,49,68,74,48,46,65,44,46,43,57,50,47,54,52,42,50,54,36,48,74,69,67,43,58,58,43,35,46,57,58,51,12,65,73,69,75,55,45,37,66,55,44,49,53,48,44,55,35,73,46,91,58,70,68,38,88,96,59,22,27,43,36,65,56,48,44,52,52,46,46,38,51,32,32,42,94,72,61,53,43,40,23,33,36,36,26,72,47,67,62,22,50,20,52,49,45,38,40,69,72,48,39,78,38,39,35,76,70,35,30,26,27,84,48,73,91,52,36,75,40,71,56,93,90,27,49,26,36,47,56,86,46,45,65,66,49,30,72,72,67,55,38,37,31,36,35,35,39,34,57,40,68,54,41,61,65,45,46,62,58,41,47,74,56,51,38,43,35,32,48,29,51,30,84,49,70,59,55,72,87,38,68,86,41,49,75,32,80,47,59,67,67,44,46,50,31,38,45,37,24,53,68,70,63,58,128,129,83,69,54,54,83,62,48,68,73,48,45,66,45,47,43,57,50,46,54,52,43,49,53,35,48,75,70,68,43,58,59,44,36,48,58,60,51,11,65,74,68,75,56,46,36,66,56,44,50,53,49,47,56,34,74,45,90,56,72,67,38,88,97,59,20,28,43,35,65,57,48,46,53,51,46,46,37,51,32,32,41,92,71,60,53,43,39,23,32,37,37,26,72,47,65,63,21,50,21,50,48,45,38,40,70,71,45,39,79,39,38,34,76,72,36,30,25,27,84,47,73,89,51,36,74,40,70,56,93,88,26,50,25,36,46,56,87,47,45,67,66,46,30,72,72,67,55,37,35,31,37,36,35,40,35,56,40,70,54,41,61,66,46,46,62,56,40,47,75,56,50,38,42,33,32,47,29,51,31,82,48,72,58,57,71,89,38,69,87,41,46,73,31,80,45,60,66,68,42,44,51,32,37,44,36,23,52,69,70,63,58,127

Nearest PDB structures (foldseek):
  3wgi-assembly1_A  TM=8.938E-01  e=8.580E-23  Thermoanaerobacter ethanolicus JW 200
  3wg9-assembly1_A  TM=8.933E-01  e=8.034E-23  Thermoanaerobacter ethanolicus JW 200
  3wgh-assembly1_B  TM=8.848E-01  e=9.785E-23  Thermoanaerobacter ethanolicus JW 200
  3wg9-assembly2_D  TM=8.739E-01  e=2.622E-22  Thermoanaerobacter ethanolicus JW 200
  3ket-assembly1_A-2  TM=8.516E-01  e=2.965E-18  Streptococcus agalactiae serogroup III

Organism: Faecalibacterium duncaniae (strain DSM 17677 / JCM 31915 / A2-165) (NCBI:txid411483)

InterPro domains:
  IPR003781 CoA-binding [PF02629] (89-180)
  IPR003781 CoA-binding [SM00881] (83-183)
  IPR009718 Rex DNA-binding, C-terminal domain [PF06971] (8-54)
  IPR022876 Redox-sensing transcriptional repressor Rex [MF_01131] (2-213)
  IPR022876 Redox-sensing transcriptional repressor Rex [NF003995] (6-212)
  IPR022876 Redox-sensing transcriptional repressor Rex [PTHR35786] (6-212)
  IPR036291 NAD(P)-binding domain superfamily [SSF51735] (88-209)
  IPR036388 Winged helix-like DNA-binding domain superfamily [G3DSA:1.10.10.10] (1-77)
  IPR036390 Winged helix DNA-binding domain superfamily [SSF46785] (10-79)